Protein AF-A0A3B3CBN5-F1 (afdb_monomer)

InterPro domains:
  IPR000061 SWAP/Surp [PF01805] (13-60)
  IPR000061 SWAP/Surp [PS50128] (15-57)
  IPR000061 SWAP/Surp [SM00648] (13-65)
  IPR006569 CID domain [PF04818] (156-276)
  IPR006569 CID domain [PS51391] (144-284)
  IPR008942 ENTH/VHS [G3DSA:1.25.40.90] (146-288)
  IPR008942 ENTH/VHS [SSF48464] (183-280)
  IPR035967 SWAP/Surp superfamily [G3DSA:1.10.10.790] (2-68)
  IPR035967 SWAP/Surp superfamily [SSF109905] (5-66)

Sequence (432 aa):
MDIPNPPEDQELRNVIDKLAQFVARNGPEFEKMTMEKQKDNPKFSFLFGGDFFSYYKCKLTLEQQQHAFNPGAKDVVDLPPPPLQMMAPPPIAPPAAPSIEELIQQSLWNLQHQEQHLHTLRQEQMSAAIALAMEQQNQKLLVETQLDITELDNLLQPIIDTCTKDAISAGKNWMFNNAKTPQHCELMASHLRNRITADSAHFELRLHLIYLTNDVLHHCQRKQQKDLLAALQKVVVPIYCTSFLAVEEEKQQKITRLLQLWEKNGYFDEETIQQLQNPALGLGQYQASLITEYAAVVQPIQLAFQQQIQTLKSQHEEFVSSLKQQPPPSAVGQLAAPAESEKPPPMTPHDGETPLTQAFATLGTGVVVPPEKEVPGVARRGQTQALRAGTPLSSSPHGETSRSSPPGVKGSPRFHHACRHEIFNDDGGGGM

pLDDT: mean 72.75, std 27.82, range [24.23, 98.31]

Nearest PDB structures (foldseek):
  2l0i-assembly1_A  TM=8.902E-01  e=4.779E-03  Saccharomyces cerevisiae
  2km4-assembly1_A  TM=8.439E-01  e=3.206E-03  Saccharomyces cerevisiae
  8yf5-assembly1_E  TM=7.749E-01  e=2.934E-03  Komagataella phaffii
  5m9d-assembly1_A  TM=8.640E-01  e=9.720E-03  Saccharomyces cerevisiae S288C
  7a0g-assembly1_DDD  TM=1.661E-01  e=5.532E+00  Serratia marcescens

Organism: Oryzias melastigma (NCBI:txid30732)

Structure (mmCIF, N/CA/C/O backbone):
data_AF-A0A3B3CBN5-F1
#
_entry.id   AF-A0A3B3CBN5-F1
#
loop_
_atom_site.group_PDB
_atom_site.id
_atom_site.type_symbol
_atom_site.label_atom_id
_atom_site.label_alt_id
_atom_site.label_comp_id
_atom_site.label_asym_id
_atom_site.label_entity_id
_atom_site.label_seq_id
_atom_site.pdbx_PDB_ins_code
_atom_site.Cartn_x
_atom_site.Cartn_y
_atom_site.Cartn_z
_atom_site.occupancy
_atom_site.B_iso_or_equiv
_atom_site.auth_seq_id
_atom_site.auth_comp_id
_atom_site.auth_asym_id
_atom_site.auth_atom_id
_atom_site.pdbx_PDB_model_num
ATOM 1 N N . MET A 1 1 ? -35.502 -21.615 38.138 1.00 39.09 1 MET A N 1
ATOM 2 C CA . MET A 1 1 ? -34.607 -21.743 36.974 1.00 39.09 1 MET A CA 1
ATOM 3 C C . MET A 1 1 ? -34.166 -23.188 36.918 1.00 39.09 1 MET A C 1
ATOM 5 O O . MET A 1 1 ? -33.591 -23.650 37.897 1.00 39.09 1 MET A O 1
ATOM 9 N N . ASP A 1 2 ? -34.527 -23.894 35.848 1.00 40.50 2 ASP A N 1
ATOM 10 C CA . ASP A 1 2 ? -34.056 -25.252 35.561 1.00 40.50 2 ASP A CA 1
ATOM 11 C C . ASP A 1 2 ? -32.527 -25.262 35.516 1.00 40.50 2 ASP A C 1
ATOM 13 O O . ASP A 1 2 ? -31.920 -24.457 34.809 1.00 40.50 2 ASP A O 1
ATOM 17 N N . ILE A 1 3 ? -31.912 -26.128 36.318 1.00 44.38 3 ILE A N 1
ATOM 18 C CA . ILE A 1 3 ? -30.459 -26.292 36.385 1.00 44.38 3 ILE A CA 1
ATOM 19 C C . ILE A 1 3 ? -30.056 -27.078 35.130 1.00 44.38 3 ILE A C 1
ATOM 21 O O . ILE A 1 3 ? -30.447 -28.240 35.020 1.00 44.38 3 ILE A O 1
ATOM 25 N N . PRO A 1 4 ? -29.304 -26.495 34.175 1.00 56.22 4 PRO A N 1
ATOM 26 C CA . PRO A 1 4 ? -28.877 -27.225 32.988 1.00 56.22 4 PRO A CA 1
ATOM 27 C C . PRO A 1 4 ? -28.009 -28.414 33.407 1.00 56.22 4 PRO A C 1
ATOM 29 O O . PRO A 1 4 ? -27.103 -28.246 34.230 1.00 56.22 4 PRO A O 1
ATOM 32 N N . ASN A 1 5 ? -28.292 -29.598 32.854 1.00 57.44 5 ASN A N 1
ATOM 33 C CA . ASN A 1 5 ? -27.609 -30.838 33.219 1.00 57.44 5 ASN A CA 1
ATOM 34 C C . ASN A 1 5 ? -26.079 -30.670 33.132 1.00 57.44 5 ASN A C 1
ATOM 36 O O . ASN A 1 5 ? -25.567 -30.307 32.066 1.00 57.44 5 ASN A O 1
ATOM 40 N N . PRO A 1 6 ? -25.339 -30.915 34.231 1.00 62.34 6 PRO A N 1
ATOM 41 C CA . PRO A 1 6 ? -23.886 -30.926 34.185 1.00 62.34 6 PRO A CA 1
ATOM 42 C C . PRO A 1 6 ? -23.409 -32.075 33.280 1.00 62.34 6 PRO A C 1
ATOM 44 O O . PRO A 1 6 ? -24.093 -33.098 33.192 1.00 62.34 6 PRO A O 1
ATOM 47 N N . PRO A 1 7 ? -22.238 -31.944 32.636 1.00 66.19 7 PRO A N 1
ATOM 48 C CA . PRO A 1 7 ? -21.641 -33.054 31.903 1.00 66.19 7 PRO A CA 1
ATOM 49 C C . PRO A 1 7 ? -21.478 -34.283 32.811 1.00 66.19 7 PRO A C 1
ATOM 51 O O . PRO A 1 7 ? -21.001 -34.147 33.940 1.00 66.19 7 PRO A O 1
ATOM 54 N N . GLU A 1 8 ? -21.849 -35.471 32.319 1.00 64.69 8 GLU A N 1
ATOM 55 C CA . GLU A 1 8 ? -21.600 -36.751 33.010 1.00 64.69 8 GLU A CA 1
ATOM 56 C C . GLU A 1 8 ? -20.095 -37.033 33.148 1.00 64.69 8 GLU A C 1
ATOM 58 O O . GLU A 1 8 ? -19.656 -37.673 34.104 1.00 64.69 8 GLU A O 1
ATOM 63 N N . ASP A 1 9 ? -19.294 -36.499 32.222 1.00 73.88 9 ASP A N 1
ATOM 64 C CA . ASP A 1 9 ? -17.839 -36.566 32.257 1.00 73.88 9 ASP A CA 1
ATOM 65 C C . ASP A 1 9 ? -17.262 -35.530 33.240 1.00 73.88 9 ASP A C 1
ATOM 67 O O . ASP A 1 9 ? -17.295 -34.310 33.025 1.00 73.88 9 ASP A O 1
ATOM 71 N N . GLN A 1 10 ? -16.701 -36.039 34.337 1.00 72.31 10 GLN A N 1
ATOM 72 C CA . GLN A 1 10 ? -16.107 -35.234 35.396 1.00 72.31 10 GLN A CA 1
ATOM 73 C C . GLN A 1 10 ? -14.861 -34.459 34.931 1.00 72.31 10 GLN A C 1
ATOM 75 O O . GLN A 1 10 ? -14.600 -33.373 35.454 1.00 72.31 10 GLN A O 1
ATOM 80 N N . GLU A 1 11 ? -14.113 -34.946 33.933 1.00 73.19 11 GLU A N 1
ATOM 81 C CA . GLU A 1 11 ? -13.013 -34.181 33.338 1.00 73.19 11 GLU A CA 1
ATOM 82 C C . GLU A 1 11 ? -13.539 -32.977 32.559 1.00 73.19 11 GLU A C 1
ATOM 84 O O . GLU A 1 11 ? -13.028 -31.868 32.727 1.00 73.19 11 GLU A O 1
ATOM 89 N N . LEU A 1 12 ? -14.583 -33.167 31.747 1.00 76.19 12 LEU A N 1
ATOM 90 C CA . LEU A 1 12 ? -15.169 -32.096 30.939 1.00 76.19 12 LEU A CA 1
ATOM 91 C C . LEU A 1 12 ? -15.787 -31.005 31.820 1.00 76.19 12 LEU A C 1
ATOM 93 O O . LEU A 1 12 ? -15.563 -29.817 31.586 1.00 76.19 12 LEU A O 1
ATOM 97 N N . ARG A 1 13 ? -16.484 -31.396 32.893 1.00 78.19 13 ARG A N 1
ATOM 98 C CA . ARG A 1 13 ? -17.007 -30.457 33.893 1.00 78.19 13 ARG A CA 1
ATOM 99 C C . ARG A 1 13 ? -15.895 -29.634 34.546 1.00 78.19 13 ARG A C 1
ATOM 101 O O . ARG A 1 13 ? -16.024 -28.421 34.664 1.00 78.19 13 ARG A O 1
ATOM 108 N N . ASN A 1 14 ? -14.780 -30.266 34.915 1.00 77.88 14 ASN A N 1
ATOM 109 C CA . ASN A 1 14 ? -13.636 -29.564 35.500 1.00 77.88 14 ASN A CA 1
ATOM 110 C C . ASN A 1 14 ? -12.978 -28.584 34.516 1.00 77.88 14 ASN A C 1
ATOM 112 O O . ASN A 1 14 ? -12.508 -27.525 34.932 1.00 77.88 14 ASN A O 1
ATOM 116 N N . VAL A 1 15 ? -12.927 -28.923 33.224 1.00 81.06 15 VAL A N 1
ATOM 117 C CA . VAL A 1 15 ? -12.413 -28.026 32.176 1.00 81.06 15 VAL A CA 1
ATOM 118 C C . VAL A 1 15 ? -13.327 -26.812 32.011 1.00 81.06 15 VAL A C 1
ATOM 120 O O . VAL A 1 15 ? -12.829 -25.686 32.004 1.00 81.06 15 VAL A O 1
ATOM 123 N N . ILE A 1 16 ? -14.644 -27.026 31.945 1.00 84.56 16 ILE A N 1
ATOM 124 C CA . ILE A 1 16 ? -15.642 -25.955 31.828 1.00 84.56 16 ILE A CA 1
ATOM 125 C C . ILE A 1 16 ? -15.590 -25.022 33.046 1.00 84.56 16 ILE A C 1
ATOM 127 O O . ILE A 1 16 ? -15.518 -23.806 32.877 1.00 84.56 16 ILE A O 1
ATOM 131 N N . ASP A 1 17 ? -15.558 -25.577 34.259 1.00 82.81 17 ASP A N 1
ATOM 132 C CA . ASP A 1 17 ? -15.513 -24.807 35.506 1.00 82.81 17 ASP A CA 1
ATOM 133 C C . ASP A 1 17 ? -14.232 -23.967 35.609 1.00 82.81 17 ASP A C 1
ATOM 135 O O . ASP A 1 17 ? -14.292 -22.772 35.906 1.00 82.81 17 ASP A O 1
ATOM 139 N N . LYS A 1 18 ? -13.067 -24.560 35.302 1.00 82.69 18 LYS A N 1
ATOM 140 C CA . LYS A 1 18 ? -11.787 -23.836 35.305 1.00 82.69 18 LYS A CA 1
ATOM 141 C C . LYS A 1 18 ? -11.754 -22.730 34.261 1.00 82.69 18 LYS A C 1
ATOM 143 O O . LYS A 1 18 ? -11.236 -21.653 34.545 1.00 82.69 18 LYS A O 1
ATOM 148 N N . LEU A 1 19 ? -12.288 -22.983 33.068 1.00 83.75 19 LEU A N 1
ATOM 149 C CA . LEU A 1 19 ? -12.325 -21.975 32.018 1.00 83.75 19 LEU A CA 1
ATOM 150 C C . LEU A 1 19 ? -13.266 -20.825 32.390 1.00 83.75 19 LEU A C 1
ATOM 152 O O . LEU A 1 19 ? -12.867 -19.672 32.277 1.00 83.75 19 LEU A O 1
ATOM 156 N N . ALA A 1 20 ? -14.466 -21.123 32.894 1.00 85.06 20 ALA A N 1
ATOM 157 C CA . ALA A 1 20 ? -15.425 -20.118 33.347 1.00 85.06 20 ALA A CA 1
ATOM 158 C C . ALA A 1 20 ? -14.830 -19.211 34.436 1.00 85.06 20 ALA A C 1
ATOM 160 O O . ALA A 1 20 ? -14.917 -17.989 34.341 1.00 85.06 20 ALA A O 1
ATOM 161 N N . GLN A 1 21 ? -14.145 -19.789 35.424 1.00 84.00 21 GLN A N 1
ATOM 162 C CA . GLN A 1 21 ? -13.469 -19.024 36.471 1.00 84.00 21 GLN A CA 1
ATOM 163 C C . GLN A 1 21 ? -12.303 -18.185 35.926 1.00 84.00 21 GLN A C 1
ATOM 165 O O . GLN A 1 21 ? -12.098 -17.040 36.334 1.00 84.00 21 GLN A O 1
ATOM 170 N N . PHE A 1 22 ? -11.540 -18.728 34.976 1.00 80.62 22 PHE A N 1
ATOM 171 C CA . PHE A 1 22 ? -10.419 -18.014 34.376 1.00 80.62 22 PHE A CA 1
ATOM 172 C C . PHE A 1 22 ? -10.883 -16.832 33.514 1.00 80.62 22 PHE A C 1
ATOM 174 O O . PHE A 1 22 ? -10.302 -15.750 33.599 1.00 80.62 22 PHE A O 1
ATOM 181 N N . VAL A 1 23 ? -11.947 -17.010 32.729 1.00 82.44 23 VAL A N 1
ATOM 182 C CA . VAL A 1 23 ? -12.565 -15.947 31.924 1.00 82.44 23 VAL A CA 1
ATOM 183 C C . VAL A 1 23 ? -13.240 -14.909 32.824 1.00 82.44 23 VAL A C 1
ATOM 185 O O . VAL A 1 23 ? -13.086 -13.716 32.583 1.00 82.44 23 VAL A O 1
ATOM 188 N N . ALA A 1 24 ? -13.906 -15.318 33.908 1.00 81.31 24 ALA A N 1
ATOM 189 C CA . ALA A 1 24 ? -14.462 -14.387 34.894 1.00 81.31 24 ALA A CA 1
ATOM 190 C C . ALA A 1 24 ? -13.391 -13.476 35.520 1.00 81.31 24 ALA A C 1
ATOM 192 O O . ALA A 1 24 ? -13.661 -12.310 35.795 1.00 81.31 24 ALA A O 1
ATOM 193 N N . ARG A 1 25 ? -12.169 -13.990 35.705 1.00 78.12 25 ARG A N 1
ATOM 194 C CA . ARG A 1 25 ? -11.048 -13.256 36.305 1.00 78.12 25 ARG A CA 1
ATOM 195 C C . ARG A 1 25 ? -10.261 -12.385 35.321 1.00 78.12 25 ARG A C 1
ATOM 197 O O . ARG A 1 25 ? -9.790 -11.322 35.709 1.00 78.12 25 ARG A O 1
ATOM 204 N N . ASN A 1 26 ? -10.059 -12.852 34.089 1.00 76.00 26 ASN A N 1
ATOM 205 C CA . ASN A 1 26 ? -9.199 -12.188 33.094 1.00 76.00 26 ASN A CA 1
ATOM 206 C C . ASN A 1 26 ? -9.992 -11.426 32.022 1.00 76.00 26 ASN A C 1
ATOM 208 O O . ASN A 1 26 ? -9.401 -10.727 31.205 1.00 76.00 26 ASN A O 1
ATOM 212 N N . GLY A 1 27 ? -11.318 -11.549 32.029 1.00 77.56 27 GLY A N 1
ATOM 213 C CA . GLY A 1 27 ? -12.206 -10.884 31.091 1.00 77.56 27 GLY A CA 1
ATOM 214 C C . GLY A 1 27 ? -12.487 -11.686 29.811 1.00 77.56 27 GLY A C 1
ATOM 215 O O . GLY A 1 27 ? -11.845 -12.704 29.528 1.00 77.56 27 GLY A O 1
ATOM 216 N N . PRO A 1 28 ? -13.460 -11.216 29.011 1.00 79.44 28 PRO A N 1
ATOM 217 C CA . PRO A 1 28 ? -13.964 -11.912 27.822 1.00 79.44 28 PRO A CA 1
ATOM 218 C C . PRO A 1 28 ? -12.947 -11.995 26.670 1.00 79.44 28 PRO A C 1
ATOM 220 O O . PRO A 1 28 ? -13.074 -12.840 25.788 1.00 79.44 28 PRO A O 1
ATOM 223 N N . GLU A 1 29 ? -11.891 -11.178 26.676 1.00 80.12 29 GLU A N 1
ATOM 224 C CA . GLU A 1 29 ? -10.802 -11.287 25.692 1.00 80.12 29 GLU A CA 1
ATOM 225 C C . GLU A 1 29 ? -10.083 -12.639 25.786 1.00 80.12 29 GLU A C 1
ATOM 227 O O . GLU A 1 29 ? -9.674 -13.215 24.774 1.00 80.12 29 GLU A O 1
ATOM 232 N N . PHE A 1 30 ? -9.988 -13.195 26.998 1.00 79.12 30 PHE A N 1
ATOM 233 C CA . PHE A 1 30 ? -9.363 -14.494 27.207 1.00 79.12 30 PHE A CA 1
ATOM 234 C C . PHE A 1 30 ? -10.207 -15.647 26.657 1.00 79.12 30 PHE A C 1
ATOM 236 O O . PHE A 1 30 ? -9.662 -16.636 26.159 1.00 79.12 30 PHE A O 1
ATOM 243 N N . GLU A 1 31 ? -11.533 -15.516 26.706 1.00 82.75 31 GLU A N 1
ATOM 244 C CA . GLU A 1 31 ? -12.450 -16.459 26.068 1.00 82.75 31 GLU A CA 1
ATOM 245 C C . GLU A 1 31 ? -12.199 -16.495 24.560 1.00 82.75 31 GLU A C 1
ATOM 247 O O . GLU A 1 31 ? -11.941 -17.566 24.011 1.00 82.75 31 GLU A O 1
ATOM 252 N N . LYS A 1 32 ? -12.136 -15.322 23.915 1.00 79.62 32 LYS A N 1
ATOM 253 C CA . LYS A 1 32 ? -11.855 -15.207 22.478 1.00 79.62 32 LYS A CA 1
ATOM 254 C C . LYS A 1 32 ? -10.489 -15.793 22.103 1.00 79.62 32 LYS A C 1
ATOM 256 O O . LYS A 1 32 ? -10.391 -16.559 21.146 1.00 79.62 32 LYS A O 1
ATOM 261 N N . MET A 1 33 ? -9.449 -15.520 22.895 1.00 74.69 33 MET A N 1
ATOM 262 C CA . MET A 1 33 ? -8.119 -16.101 22.671 1.00 74.69 33 MET A CA 1
ATOM 263 C C . MET A 1 33 ? -8.110 -17.627 22.851 1.00 74.69 33 MET A C 1
ATOM 265 O O . MET A 1 33 ? -7.428 -18.336 22.107 1.00 74.69 33 MET A O 1
ATOM 269 N N . THR A 1 34 ? -8.848 -18.150 23.834 1.00 78.56 34 THR A N 1
ATOM 270 C CA . THR A 1 34 ? -8.947 -19.599 24.060 1.00 78.56 34 THR A CA 1
ATOM 271 C C . THR A 1 34 ? -9.702 -20.278 22.923 1.00 78.56 34 THR A C 1
ATOM 273 O O . THR A 1 34 ? -9.265 -21.331 22.464 1.00 78.56 34 THR A O 1
ATOM 276 N N . MET A 1 35 ? -10.764 -19.653 22.409 1.00 79.56 35 MET A N 1
ATOM 277 C CA . MET A 1 35 ? -11.474 -20.119 21.216 1.00 79.56 35 MET A CA 1
ATOM 278 C C . MET A 1 35 ? -10.537 -20.185 20.001 1.00 79.56 35 MET A C 1
ATOM 280 O O . MET A 1 35 ? -10.430 -21.227 19.364 1.00 79.56 35 MET A O 1
ATOM 284 N N . GLU A 1 36 ? -9.775 -19.135 19.700 1.00 80.44 36 GLU A N 1
ATOM 285 C CA . GLU A 1 36 ? -8.869 -19.149 18.540 1.00 80.44 36 GLU A CA 1
ATOM 286 C C . GLU A 1 36 ? -7.754 -20.202 18.654 1.00 80.44 36 GLU A C 1
ATOM 288 O O . GLU A 1 36 ? -7.444 -20.885 17.675 1.00 80.44 36 GLU A O 1
ATOM 293 N N . LYS A 1 37 ? -7.172 -20.377 19.849 1.00 77.81 37 LYS A N 1
ATOM 294 C CA . LYS A 1 37 ? -6.067 -21.326 20.076 1.00 77.81 37 LYS A CA 1
ATOM 295 C C . LYS A 1 37 ? -6.504 -22.783 20.198 1.00 77.81 37 LYS A C 1
ATOM 297 O O . LYS A 1 37 ? -5.695 -23.667 19.932 1.00 77.81 37 LYS A O 1
ATOM 302 N N . GLN A 1 38 ? -7.733 -23.044 20.642 1.00 79.50 38 GLN A N 1
ATOM 303 C CA . GLN A 1 38 ? -8.226 -24.396 20.940 1.00 79.50 38 GLN A CA 1
ATOM 304 C C . GLN A 1 38 ? -9.340 -24.855 19.990 1.00 79.50 38 GLN A C 1
ATOM 306 O O . GLN A 1 38 ? -10.020 -25.835 20.286 1.00 79.50 38 GLN A O 1
ATOM 311 N N . LYS A 1 39 ? -9.514 -24.194 18.836 1.00 76.75 39 LYS A N 1
ATOM 312 C CA . LYS A 1 39 ? -10.547 -24.532 17.838 1.00 76.75 39 LYS A CA 1
ATOM 313 C C . LYS A 1 39 ? -10.504 -25.985 17.345 1.00 76.75 39 LYS A C 1
ATOM 315 O O . LYS A 1 39 ? -11.546 -26.553 17.045 1.00 76.75 39 LYS A O 1
ATOM 320 N N . ASP A 1 40 ? -9.317 -26.594 17.310 1.00 72.75 40 ASP A N 1
ATOM 321 C CA . ASP A 1 40 ? -9.110 -27.969 16.831 1.00 72.75 40 ASP A CA 1
ATOM 322 C C . ASP A 1 40 ? -9.155 -29.009 17.975 1.00 72.75 40 ASP A C 1
ATOM 324 O O . ASP A 1 40 ? -8.939 -30.201 17.753 1.00 72.75 40 ASP A O 1
ATOM 328 N N . ASN A 1 41 ? -9.425 -28.579 19.217 1.00 76.25 41 ASN A N 1
ATOM 329 C CA . ASN A 1 41 ? -9.445 -29.444 20.394 1.00 76.25 41 ASN A CA 1
ATOM 330 C C . ASN A 1 41 ? -10.888 -29.832 20.781 1.00 76.25 41 ASN A C 1
ATOM 332 O O . ASN A 1 41 ? -11.654 -28.977 21.238 1.00 76.25 41 ASN A O 1
ATOM 336 N N . PRO A 1 42 ? -11.265 -31.124 20.710 1.00 75.94 42 PRO A N 1
ATOM 337 C CA . PRO A 1 42 ? -12.631 -31.566 20.992 1.00 75.94 42 PRO A CA 1
ATOM 338 C C . PRO A 1 42 ? -13.072 -31.304 22.440 1.00 75.94 42 PRO A C 1
ATOM 340 O O . PRO A 1 42 ? -14.271 -31.177 22.687 1.00 75.94 42 PRO A O 1
ATOM 343 N N . LYS A 1 43 ? -12.134 -31.140 23.389 1.00 73.81 43 LYS A N 1
ATOM 344 C CA . LYS A 1 43 ? -12.447 -30.795 24.788 1.00 73.81 43 LYS A CA 1
ATOM 345 C C . LYS A 1 43 ? -12.979 -29.364 24.963 1.00 73.81 43 LYS A C 1
ATOM 347 O O . LYS A 1 43 ? -13.578 -29.082 25.993 1.00 73.81 43 LYS A O 1
ATOM 352 N N . PHE A 1 44 ? -12.789 -28.481 23.977 1.00 78.75 44 PHE A N 1
ATOM 353 C CA . PHE A 1 44 ? -13.274 -27.090 23.979 1.00 78.75 44 PHE A CA 1
ATOM 354 C C . PHE A 1 44 ? -14.423 -26.851 22.989 1.00 78.75 44 PHE A C 1
ATOM 356 O O . PHE A 1 44 ? -14.853 -25.715 22.798 1.00 78.75 44 PHE A O 1
ATOM 363 N N . SER A 1 45 ? -14.956 -27.917 22.387 1.00 77.38 45 SER A N 1
ATOM 364 C CA . SER A 1 45 ? -16.057 -27.856 21.415 1.00 77.38 45 SER A CA 1
ATOM 365 C C . SER A 1 45 ? -17.312 -27.150 21.951 1.00 77.38 45 SER A C 1
ATOM 367 O O . SER A 1 45 ? -18.004 -26.475 21.190 1.00 77.38 45 SER A O 1
ATOM 369 N N . PHE A 1 46 ? -17.561 -27.212 23.267 1.00 80.38 46 PHE A N 1
ATOM 370 C CA . PHE A 1 46 ? -18.667 -26.507 23.924 1.00 80.38 46 PHE A CA 1
ATOM 371 C C . PHE A 1 46 ? -18.624 -24.981 23.721 1.00 80.38 46 PHE A C 1
ATOM 373 O O . PHE A 1 46 ? -19.673 -24.348 23.750 1.00 80.38 46 PHE A O 1
ATOM 380 N N . LEU A 1 47 ? -17.454 -24.376 23.472 1.00 80.31 47 LEU A N 1
ATOM 381 C CA . LEU A 1 47 ? -17.326 -22.935 23.207 1.00 80.31 47 LEU A CA 1
ATOM 382 C C . LEU A 1 47 ? -17.885 -22.512 21.841 1.00 80.31 47 LEU A C 1
ATOM 384 O O . LEU A 1 47 ? -18.183 -21.338 21.640 1.00 80.31 47 LEU A O 1
ATOM 388 N N . PHE A 1 48 ? -18.044 -23.452 20.907 1.00 78.31 48 PHE A N 1
ATOM 389 C CA . PHE A 1 48 ? -18.452 -23.187 19.523 1.00 78.31 48 PHE A CA 1
ATOM 390 C C . PHE A 1 48 ? -19.916 -23.558 19.249 1.00 78.31 48 PHE A C 1
ATOM 392 O O . PHE A 1 48 ? -20.289 -23.809 18.106 1.00 78.31 48 PHE A O 1
ATOM 399 N N . GLY A 1 49 ? -20.753 -23.585 20.291 1.00 65.00 49 GLY A N 1
ATOM 400 C CA . GLY A 1 49 ? -22.185 -23.876 20.165 1.00 65.00 49 GLY A CA 1
ATOM 401 C C . GLY A 1 49 ? -22.550 -25.360 20.274 1.00 65.00 49 GLY A C 1
ATOM 402 O O . GLY A 1 49 ? -23.537 -25.782 19.681 1.00 65.00 49 GLY A O 1
ATOM 403 N N . GLY A 1 50 ? -21.765 -26.144 21.019 1.00 68.38 50 GLY A N 1
ATOM 404 C CA . GLY A 1 50 ? -22.067 -27.545 21.328 1.00 68.38 50 GLY A CA 1
ATOM 405 C C . GLY A 1 50 ? -22.916 -27.744 22.590 1.00 68.38 50 GLY A C 1
ATOM 406 O O . GLY A 1 50 ? -23.267 -26.792 23.298 1.00 68.38 50 GLY A O 1
ATOM 407 N N . ASP A 1 51 ? -23.190 -29.013 22.907 1.00 63.16 51 ASP A N 1
ATOM 408 C CA . ASP A 1 51 ? -23.753 -29.415 24.197 1.00 63.16 51 ASP A CA 1
ATOM 409 C C . ASP A 1 51 ? -22.881 -28.848 25.336 1.00 63.16 51 ASP A C 1
ATOM 411 O O . ASP A 1 51 ? -21.659 -28.756 25.220 1.00 63.16 51 ASP A O 1
ATOM 415 N N . PHE A 1 52 ? -23.509 -28.416 26.433 1.00 72.69 52 PHE A N 1
ATOM 416 C CA . PHE A 1 52 ? -22.868 -27.765 27.592 1.00 72.69 52 PHE A CA 1
ATOM 417 C C . PHE A 1 52 ? -22.439 -26.294 27.431 1.00 72.69 52 PHE A C 1
ATOM 419 O O . PHE A 1 52 ? -22.009 -25.697 28.421 1.00 72.69 52 PHE A O 1
ATOM 426 N N . PHE A 1 53 ? -22.659 -25.645 26.279 1.00 77.00 53 PHE A N 1
ATOM 427 C CA . PHE A 1 53 ? -22.482 -24.185 26.159 1.00 77.00 53 PHE A CA 1
ATOM 428 C C . PHE A 1 53 ? -23.345 -23.408 27.169 1.00 77.00 53 PHE A C 1
ATOM 430 O O . PHE A 1 53 ? -22.877 -22.477 27.826 1.00 77.00 53 PHE A O 1
ATOM 437 N N . SER A 1 54 ? -24.594 -23.844 27.367 1.00 75.38 54 SER A N 1
ATOM 438 C CA . SER A 1 54 ? -25.521 -23.270 28.353 1.00 75.38 54 SER A CA 1
ATOM 439 C C . SER A 1 54 ? -25.032 -23.448 29.795 1.00 75.38 54 SER A C 1
ATOM 441 O O . SER A 1 54 ? -25.194 -22.549 30.619 1.00 75.38 54 SER A O 1
ATOM 443 N N . TYR A 1 55 ? -24.394 -24.586 30.098 1.00 78.31 55 TYR A N 1
ATOM 444 C CA . TYR A 1 55 ? -23.799 -24.862 31.410 1.00 78.31 55 TYR A CA 1
ATOM 445 C C . TYR A 1 55 ? -22.579 -23.965 31.660 1.00 78.31 55 TYR A C 1
ATOM 447 O O . TYR A 1 55 ? -22.481 -23.334 32.712 1.00 78.31 55 TYR A O 1
ATOM 455 N N . TYR A 1 56 ? -21.703 -23.829 30.660 1.00 83.19 56 TYR A N 1
ATOM 456 C CA . TYR A 1 56 ? -20.561 -22.915 30.694 1.00 83.19 56 TYR A CA 1
ATOM 457 C C . TYR A 1 56 ? -20.991 -21.452 30.883 1.00 83.19 56 TYR A C 1
ATOM 459 O O . TYR A 1 56 ? -20.479 -20.790 31.782 1.00 83.19 56 TYR A O 1
ATOM 467 N N . LYS A 1 57 ? -21.984 -20.962 30.124 1.00 80.88 57 LYS A N 1
ATOM 468 C CA . LYS A 1 57 ? -22.551 -19.609 30.289 1.00 80.88 57 LYS A CA 1
ATOM 469 C C . LYS A 1 57 ? -23.088 -19.391 31.703 1.00 80.88 57 LYS A C 1
ATOM 471 O O . LYS A 1 57 ? -22.758 -18.392 32.331 1.00 80.88 57 LYS A O 1
ATOM 476 N N . CYS A 1 58 ? -23.861 -20.346 32.224 1.00 81.75 58 CYS A N 1
ATOM 477 C CA . CYS A 1 58 ? -24.399 -20.276 33.582 1.00 81.75 58 CYS A CA 1
ATOM 478 C C . CYS A 1 58 ? -23.283 -20.213 34.639 1.00 81.75 58 CYS A C 1
ATOM 480 O O . CYS A 1 58 ? -23.363 -19.417 35.575 1.00 81.75 58 CYS A O 1
ATOM 482 N N . LYS A 1 59 ? -22.229 -21.026 34.490 1.00 82.81 59 LYS A N 1
ATOM 483 C CA . LYS A 1 59 ? -21.081 -21.028 35.406 1.00 82.81 59 LYS A CA 1
ATOM 484 C C . LYS A 1 59 ? -20.249 -19.758 35.295 1.00 82.81 59 LYS A C 1
ATOM 486 O O . LYS A 1 59 ? -19.881 -19.207 36.323 1.00 82.81 59 LYS A O 1
ATOM 491 N N . LEU A 1 60 ? -20.024 -19.248 34.089 1.00 82.25 60 LEU A N 1
ATOM 492 C CA . LEU A 1 60 ? -19.322 -17.987 33.860 1.00 82.25 60 LEU A CA 1
ATOM 493 C C . LEU A 1 60 ? -20.053 -16.811 34.515 1.00 82.25 60 LEU A C 1
ATOM 495 O O . LEU A 1 60 ? -19.424 -16.004 35.194 1.00 82.25 60 LEU A O 1
ATOM 499 N N . THR A 1 61 ? -21.380 -16.745 34.375 1.00 78.56 61 THR A N 1
ATOM 500 C CA . THR A 1 61 ? -22.203 -15.726 35.039 1.00 78.56 61 THR A CA 1
ATOM 501 C C . THR A 1 61 ? -22.133 -15.848 36.561 1.00 78.56 61 THR A C 1
ATOM 503 O O . THR A 1 61 ? -22.001 -14.835 37.241 1.00 78.56 61 THR A O 1
ATOM 506 N N . LEU A 1 62 ? -22.161 -17.070 37.106 1.00 81.12 62 LEU A N 1
ATOM 507 C CA . LEU A 1 62 ? -22.039 -17.302 38.547 1.00 81.12 62 LEU A CA 1
ATOM 508 C C . LEU A 1 62 ? -20.656 -16.899 39.094 1.00 81.12 62 LEU A C 1
ATOM 510 O O . LEU A 1 62 ? -20.574 -16.313 40.171 1.00 81.12 62 LEU A O 1
ATOM 514 N N . GLU A 1 63 ? -19.576 -17.192 38.364 1.00 81.62 63 GLU A N 1
ATOM 515 C CA . GLU A 1 63 ? -18.204 -16.821 38.743 1.00 81.62 63 GLU A CA 1
ATOM 516 C C . GLU A 1 63 ? -17.963 -15.308 38.614 1.00 81.62 63 GLU A C 1
ATOM 518 O O . GLU A 1 63 ? -17.352 -14.715 39.503 1.00 81.62 63 GLU A O 1
ATOM 523 N N . GLN A 1 64 ? -18.490 -14.656 37.566 1.00 74.62 64 GLN A N 1
ATOM 524 C CA . GLN A 1 64 ? -18.444 -13.190 37.425 1.00 74.62 64 GLN A CA 1
ATOM 525 C C . GLN A 1 64 ? -19.232 -12.494 38.534 1.00 74.62 64 GLN A C 1
ATOM 527 O O . GLN A 1 64 ? -18.766 -11.501 39.090 1.00 74.62 64 GLN A O 1
ATOM 532 N N . GLN A 1 65 ? -20.390 -13.042 38.908 1.00 69.81 65 GLN A N 1
ATOM 533 C CA . GLN A 1 65 ? -21.193 -12.511 40.003 1.00 69.81 65 GLN A CA 1
ATOM 534 C C . GLN A 1 65 ? -20.505 -12.726 41.363 1.00 69.81 65 GLN A C 1
ATOM 536 O O . GLN A 1 65 ? -20.498 -11.816 42.183 1.00 69.81 65 GLN A O 1
ATOM 541 N N . GLN A 1 66 ? -19.839 -13.864 41.596 1.00 64.12 66 GLN A N 1
ATOM 542 C CA . GLN A 1 66 ? -19.026 -14.072 42.806 1.00 64.12 66 GLN A CA 1
ATOM 543 C C . GLN A 1 66 ? -17.793 -13.157 42.873 1.00 64.12 66 GLN A C 1
ATOM 545 O O . GLN A 1 66 ? -17.476 -12.652 43.948 1.00 64.12 66 GLN A O 1
ATOM 550 N N . HIS A 1 67 ? -17.114 -12.904 41.748 1.00 57.81 67 HIS A N 1
ATOM 551 C CA . HIS A 1 67 ? -15.981 -11.970 41.702 1.00 57.81 67 HIS A CA 1
ATOM 552 C C . HIS A 1 67 ? -16.401 -10.515 41.958 1.00 57.81 67 HIS A C 1
ATOM 554 O O . HIS A 1 67 ? -15.623 -9.760 42.538 1.00 57.81 67 HIS A O 1
ATOM 560 N N . ALA A 1 68 ? -17.627 -10.129 41.594 1.00 53.62 68 ALA A N 1
ATOM 561 C CA . ALA A 1 68 ? -18.162 -8.798 41.883 1.00 53.62 68 ALA A CA 1
ATOM 562 C C . ALA A 1 68 ? -18.436 -8.564 43.385 1.00 53.62 68 ALA A C 1
ATOM 564 O O . ALA A 1 68 ? -18.366 -7.428 43.845 1.00 53.62 68 ALA A O 1
ATOM 565 N N . PHE A 1 69 ? -18.694 -9.622 44.165 1.00 45.75 69 PHE A N 1
ATOM 566 C CA . PHE A 1 69 ? -19.052 -9.517 45.587 1.00 45.75 69 PHE A CA 1
ATOM 567 C C . PHE A 1 69 ? -17.887 -9.706 46.574 1.00 45.75 69 PHE A C 1
ATOM 569 O O . PHE A 1 69 ? -18.104 -9.560 47.777 1.00 45.75 69 PHE A O 1
ATOM 576 N N . ASN A 1 70 ? -16.662 -10.021 46.128 1.00 49.31 70 ASN A N 1
ATOM 577 C CA . ASN A 1 70 ? -15.546 -10.223 47.061 1.00 49.31 70 ASN A CA 1
ATOM 578 C C . ASN A 1 70 ? -14.158 -9.882 46.471 1.00 49.31 70 ASN A C 1
ATOM 580 O O . ASN A 1 70 ? -13.406 -10.779 46.076 1.00 49.31 70 ASN A O 1
ATOM 584 N N . PRO A 1 71 ? -13.754 -8.597 46.428 1.00 40.97 71 PRO A N 1
ATOM 585 C CA . PRO A 1 71 ? -12.415 -8.212 46.013 1.00 40.97 71 PRO A CA 1
ATOM 586 C C . PRO A 1 71 ? -11.461 -8.275 47.217 1.00 40.97 71 PRO A C 1
ATOM 588 O O . PRO A 1 71 ? -11.068 -7.252 47.769 1.00 40.97 71 PRO A O 1
ATOM 591 N N . GLY A 1 72 ? -11.070 -9.482 47.636 1.00 42.84 72 GLY A N 1
ATOM 592 C CA . GLY A 1 72 ? -9.914 -9.660 48.523 1.00 42.84 72 GLY A CA 1
ATOM 593 C C . GLY A 1 72 ? -10.093 -10.645 49.673 1.00 42.84 72 GLY A C 1
ATOM 594 O O . GLY A 1 72 ? -10.512 -10.277 50.761 1.00 42.84 72 GLY A O 1
ATOM 595 N N . ALA A 1 73 ? -9.612 -11.869 49.477 1.00 32.75 73 ALA A N 1
ATOM 596 C CA . ALA A 1 73 ? -9.055 -12.674 50.560 1.00 32.75 73 ALA A CA 1
ATOM 597 C C . ALA A 1 73 ? -7.953 -13.569 49.977 1.00 32.75 73 ALA A C 1
ATOM 599 O O . ALA A 1 73 ? -8.226 -14.568 49.314 1.00 32.75 73 ALA A O 1
ATOM 600 N N . LYS A 1 74 ? -6.695 -13.163 50.173 1.00 35.00 74 LYS A N 1
ATOM 601 C CA . LYS A 1 74 ? -5.537 -14.057 50.077 1.00 35.00 74 LYS A CA 1
ATOM 602 C C . LYS A 1 74 ? -5.304 -14.692 51.448 1.00 35.00 74 LYS A C 1
ATOM 604 O O . LYS A 1 74 ? -5.421 -14.002 52.453 1.00 35.00 74 LYS A O 1
ATOM 609 N N . ASP A 1 75 ? -4.932 -15.968 51.409 1.00 38.34 75 ASP A N 1
ATOM 610 C CA . ASP A 1 75 ? -4.169 -16.728 52.406 1.00 38.34 75 ASP A CA 1
ATOM 611 C C . ASP A 1 75 ? -4.632 -16.702 53.872 1.00 38.34 75 ASP A C 1
ATOM 613 O O . ASP A 1 75 ? -4.246 -15.837 54.653 1.00 38.34 75 ASP A O 1
ATOM 617 N N . VAL A 1 76 ? -5.299 -17.783 54.290 1.00 33.12 76 VAL A N 1
ATOM 618 C CA . VAL A 1 76 ? -4.971 -18.436 55.568 1.00 33.12 76 VAL A CA 1
ATOM 619 C C . VAL A 1 76 ? -5.185 -19.944 55.454 1.00 33.12 76 VAL A C 1
ATOM 621 O O . VAL A 1 76 ? -6.238 -20.421 55.037 1.00 33.12 76 VAL A O 1
ATOM 624 N N . VAL A 1 77 ? -4.126 -20.669 55.797 1.00 37.12 77 VAL A N 1
ATOM 625 C CA . VAL A 1 77 ? -3.986 -22.123 55.790 1.00 37.12 77 VAL A CA 1
ATOM 626 C C . VAL A 1 77 ? -4.417 -22.668 57.161 1.00 37.12 77 VAL A C 1
ATOM 628 O O . VAL A 1 77 ? -4.002 -22.119 58.175 1.00 37.12 77 VAL A O 1
ATOM 631 N N . ASP A 1 78 ? -5.217 -23.740 57.128 1.00 33.34 78 ASP A N 1
ATOM 632 C CA . ASP A 1 78 ? -5.343 -24.879 58.067 1.00 33.34 78 ASP A CA 1
ATOM 633 C 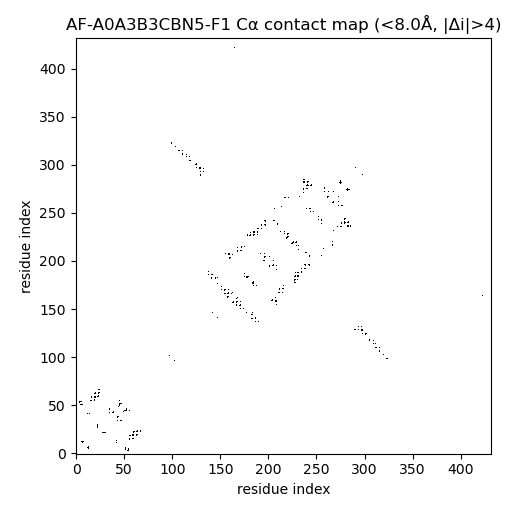C . ASP A 1 78 ? -5.592 -24.647 59.580 1.00 33.34 78 ASP A C 1
ATOM 635 O O . ASP A 1 78 ? -4.755 -24.077 60.273 1.00 33.34 78 ASP A O 1
ATOM 639 N N . LEU A 1 79 ? -6.736 -25.166 60.084 1.00 26.70 79 LEU A N 1
ATOM 640 C CA . LEU A 1 79 ? -6.977 -25.885 61.367 1.00 26.70 79 LEU A CA 1
ATOM 641 C C . LEU A 1 79 ? -8.515 -26.111 61.596 1.00 26.70 79 LEU A C 1
ATOM 643 O O . LEU A 1 79 ? -9.326 -25.452 60.948 1.00 26.70 79 LEU A O 1
ATOM 647 N N . PRO A 1 80 ? -8.947 -27.089 62.433 1.00 31.92 80 PRO A N 1
ATOM 648 C CA . PRO A 1 80 ? -10.051 -28.036 62.165 1.00 31.92 80 PRO A CA 1
ATOM 649 C C . PRO A 1 80 ? -11.472 -27.540 62.530 1.00 31.92 80 PRO A C 1
ATOM 651 O O . PRO A 1 80 ? -11.615 -26.550 63.249 1.00 31.92 80 PRO A O 1
ATOM 654 N N . PRO A 1 81 ? -12.548 -28.238 62.090 1.00 31.69 81 PRO A N 1
ATOM 655 C CA . PRO A 1 81 ? -13.924 -27.781 62.296 1.00 31.69 81 PRO A CA 1
ATOM 656 C C . PRO A 1 81 ? -14.411 -27.994 63.746 1.00 31.69 81 PRO A C 1
ATOM 658 O O . PRO A 1 81 ? -14.247 -29.092 64.286 1.00 31.69 81 PRO A O 1
ATOM 661 N N . PRO A 1 82 ? -15.084 -27.007 64.372 1.00 32.12 82 PRO A N 1
ATOM 662 C CA . PRO A 1 82 ? -15.924 -27.230 65.544 1.00 32.12 82 PRO A CA 1
ATOM 663 C C . PRO A 1 82 ? -17.322 -27.750 65.141 1.00 32.12 82 PRO A C 1
ATOM 665 O O . PRO A 1 82 ? -17.744 -27.591 63.993 1.00 32.12 82 PRO A O 1
ATOM 668 N N . PRO A 1 83 ? -18.054 -28.389 66.071 1.00 33.50 83 PRO A N 1
ATOM 669 C CA . PRO A 1 83 ? -19.258 -29.153 65.769 1.00 33.50 83 PRO A CA 1
ATOM 670 C C . PRO A 1 83 ? -20.454 -28.268 65.402 1.00 33.50 83 PRO A C 1
ATOM 672 O O . PRO A 1 83 ? -20.668 -27.193 65.961 1.00 33.50 83 PRO A O 1
ATOM 675 N N . LEU A 1 84 ? -21.253 -28.789 64.469 1.00 33.50 84 LEU A N 1
ATOM 676 C CA . LEU A 1 84 ? -22.491 -28.222 63.941 1.00 33.50 84 LEU A CA 1
ATOM 677 C C . LEU A 1 84 ? -23.453 -27.793 65.060 1.00 33.50 84 LEU A C 1
ATOM 679 O O . LEU A 1 84 ? -24.045 -28.633 65.738 1.00 33.50 84 LEU A O 1
ATOM 683 N N . GLN A 1 85 ? -23.671 -26.485 65.194 1.00 33.16 85 GLN A N 1
ATOM 684 C CA . GLN A 1 85 ? -24.872 -25.942 65.821 1.00 33.16 85 GLN A CA 1
ATOM 685 C C . GLN A 1 85 ? -25.845 -25.540 64.713 1.00 33.16 85 GLN A C 1
ATOM 687 O O . GLN A 1 85 ? -25.510 -24.755 63.827 1.00 33.16 85 GLN A O 1
ATOM 692 N N . MET A 1 86 ? -27.046 -26.120 64.754 1.00 34.81 86 MET A N 1
ATOM 693 C CA . MET A 1 86 ? -28.163 -25.762 63.886 1.00 34.81 86 MET A CA 1
ATOM 694 C C . MET A 1 86 ? -28.559 -24.306 64.157 1.00 34.81 86 MET A C 1
ATOM 696 O O . MET A 1 86 ? -29.299 -24.028 65.097 1.00 34.81 86 MET A O 1
ATOM 700 N N . MET A 1 87 ? -28.060 -23.379 63.343 1.00 32.50 87 MET A N 1
ATOM 701 C CA . MET A 1 87 ? -28.582 -22.019 63.264 1.00 32.50 87 MET A CA 1
ATOM 702 C C . MET A 1 87 ? -29.498 -21.947 62.040 1.00 32.50 87 MET A C 1
ATOM 704 O O . MET A 1 87 ? -29.140 -22.420 60.961 1.00 32.50 87 MET A O 1
ATOM 708 N N . ALA A 1 88 ? -30.698 -21.408 62.239 1.00 31.95 88 ALA A N 1
ATOM 709 C CA . ALA A 1 88 ? -31.699 -21.188 61.202 1.00 31.95 88 ALA A CA 1
ATOM 710 C C . ALA A 1 88 ? -31.094 -20.518 59.949 1.00 31.95 88 ALA A C 1
ATOM 712 O O . ALA A 1 88 ? -30.168 -19.711 60.083 1.00 31.95 88 ALA A O 1
ATOM 713 N N . PRO A 1 89 ? -31.607 -20.816 58.739 1.00 33.97 89 PRO A N 1
ATOM 714 C CA . PRO A 1 89 ? -31.110 -20.175 57.533 1.00 33.97 89 PRO A CA 1
ATOM 715 C C . PRO A 1 89 ? -31.317 -18.657 57.651 1.00 33.97 89 PRO A C 1
ATOM 717 O O . PRO A 1 89 ? -32.412 -18.230 58.037 1.00 33.97 89 PRO A O 1
ATOM 720 N N . PRO A 1 90 ? -30.300 -17.828 57.350 1.00 43.97 90 PRO A N 1
ATOM 721 C CA . PRO A 1 90 ? -30.506 -16.393 57.263 1.00 43.97 90 PRO A CA 1
ATOM 722 C C . PRO A 1 90 ? -31.542 -16.115 56.162 1.00 43.97 90 PRO A C 1
ATOM 724 O O . PRO A 1 90 ? -31.585 -16.846 55.165 1.00 43.97 90 PRO A O 1
ATOM 727 N N . PRO A 1 91 ? -32.392 -15.086 56.315 1.00 39.50 91 PRO A N 1
ATOM 728 C CA . PRO A 1 91 ? -33.294 -14.690 55.247 1.00 39.50 91 PRO A CA 1
ATOM 729 C C . PRO A 1 91 ? -32.447 -14.319 54.028 1.00 39.50 91 PRO A C 1
ATOM 731 O O . PRO A 1 91 ? -31.602 -13.426 54.093 1.00 39.50 91 PRO A O 1
ATOM 734 N N . ILE A 1 92 ? -32.650 -15.039 52.925 1.00 42.38 92 ILE A N 1
ATOM 735 C CA . ILE A 1 92 ? -32.080 -14.696 51.624 1.00 42.38 92 ILE A CA 1
ATOM 736 C C . ILE A 1 92 ? -32.658 -13.325 51.268 1.00 42.38 92 ILE A C 1
ATOM 738 O O . ILE A 1 92 ? -33.848 -13.209 50.970 1.00 42.38 92 ILE A O 1
ATOM 742 N N . ALA A 1 93 ? -31.838 -12.279 51.363 1.00 43.91 93 ALA A N 1
ATOM 743 C CA . ALA A 1 93 ? -32.186 -10.982 50.807 1.00 43.91 93 ALA A CA 1
ATOM 744 C C . ALA A 1 93 ? -32.440 -11.169 49.297 1.00 43.91 93 ALA A C 1
ATOM 746 O O . ALA A 1 93 ? -31.675 -11.888 48.645 1.00 43.91 93 ALA A O 1
ATOM 747 N N . PRO A 1 94 ? -33.506 -10.581 48.724 1.00 46.81 94 PRO A N 1
ATOM 748 C CA . PRO A 1 94 ? -33.703 -10.608 47.278 1.00 46.81 94 PRO A CA 1
ATOM 749 C C . PRO A 1 94 ? -32.480 -9.979 46.585 1.00 46.81 94 PRO A C 1
ATOM 751 O O . PRO A 1 94 ? -31.819 -9.136 47.199 1.00 46.81 94 PRO A O 1
ATOM 754 N N . PRO A 1 95 ? -32.153 -10.366 45.335 1.00 50.00 95 PRO A N 1
ATOM 755 C CA . PRO A 1 95 ? -31.045 -9.753 44.610 1.00 50.00 95 PRO A CA 1
ATOM 756 C C . PRO A 1 95 ? -31.271 -8.239 44.590 1.00 50.00 95 PRO A C 1
ATOM 758 O O . PRO A 1 95 ? -32.306 -7.772 44.111 1.00 50.00 95 PRO A O 1
ATOM 761 N N . ALA A 1 96 ? -30.350 -7.490 45.198 1.00 57.47 96 ALA A N 1
ATOM 762 C CA . ALA A 1 96 ? -30.423 -6.040 45.231 1.00 57.47 96 ALA A CA 1
ATOM 763 C C . ALA A 1 96 ? -30.483 -5.526 43.787 1.00 57.47 96 ALA A C 1
ATOM 765 O O . ALA A 1 96 ? -29.735 -5.997 42.927 1.00 57.47 96 ALA A O 1
ATOM 766 N N . ALA A 1 97 ? -31.399 -4.596 43.510 1.00 60.50 97 ALA A N 1
ATOM 767 C CA . ALA A 1 97 ? -31.400 -3.897 42.233 1.00 60.50 97 ALA A CA 1
ATOM 768 C C . ALA A 1 97 ? -30.022 -3.236 42.033 1.00 60.50 97 ALA A C 1
ATOM 770 O O . ALA A 1 97 ? -29.481 -2.711 43.012 1.00 60.50 97 ALA A O 1
ATOM 771 N N . PRO A 1 98 ? -29.454 -3.270 40.812 1.00 70.31 98 PRO A N 1
ATOM 772 C CA . PRO A 1 98 ? -28.170 -2.637 40.545 1.00 70.31 98 PRO A CA 1
ATOM 773 C C . PRO A 1 98 ? -28.249 -1.163 40.937 1.00 70.31 98 PRO A C 1
ATOM 775 O O . PRO A 1 98 ? -29.230 -0.473 40.643 1.00 70.31 98 PRO A O 1
ATOM 778 N N . SER A 1 99 ? -27.233 -0.699 41.653 1.00 85.06 99 SER A N 1
ATOM 779 C CA . SER A 1 99 ? -27.119 0.694 42.059 1.00 85.06 99 SER A CA 1
ATOM 780 C C . SER A 1 99 ? -27.057 1.606 40.830 1.00 85.06 99 SER A C 1
ATOM 782 O O . SER A 1 99 ? -26.621 1.209 39.747 1.00 85.06 99 SER A O 1
ATOM 784 N N . ILE A 1 100 ? -27.475 2.863 40.997 1.00 84.00 100 ILE A N 1
ATOM 785 C CA . ILE A 1 100 ? -27.390 3.876 39.933 1.00 84.00 100 ILE A CA 1
ATOM 786 C C . ILE A 1 100 ? -25.950 3.993 39.402 1.00 84.00 100 ILE A C 1
ATOM 788 O O . ILE A 1 100 ? -25.753 4.150 38.200 1.00 84.00 100 ILE A O 1
ATOM 792 N N . GLU A 1 101 ? -24.950 3.849 40.274 1.00 85.44 101 GLU A N 1
ATOM 793 C CA . GLU A 1 101 ? -23.534 3.878 39.897 1.00 85.44 101 GLU A CA 1
ATOM 794 C C . GLU A 1 101 ? -23.148 2.697 38.990 1.00 85.44 101 GLU A C 1
ATOM 796 O O . GLU A 1 101 ? -22.520 2.897 37.952 1.00 85.44 101 GLU A O 1
ATOM 801 N N . GLU A 1 102 ? -23.589 1.475 39.310 1.00 86.69 102 GLU A N 1
ATOM 802 C CA . GLU A 1 102 ? -23.336 0.288 38.478 1.00 86.69 102 GLU A CA 1
ATOM 803 C C . GLU A 1 102 ? -23.992 0.404 37.094 1.00 86.69 102 GLU A C 1
ATOM 805 O O . GLU A 1 102 ? -23.398 0.008 36.089 1.00 86.69 102 GLU A O 1
ATOM 810 N N . LEU A 1 103 ? -25.191 0.993 37.015 1.00 86.88 103 LEU A N 1
ATOM 811 C CA . LEU A 1 103 ? -25.876 1.250 35.744 1.00 86.88 103 LEU A CA 1
ATOM 812 C C . LEU A 1 103 ? -25.143 2.293 34.889 1.00 86.88 103 LEU A C 1
ATOM 814 O O . LEU A 1 103 ? -25.019 2.123 33.673 1.00 86.88 103 LEU A O 1
ATOM 818 N N . ILE A 1 104 ? -24.625 3.358 35.508 1.00 89.88 104 ILE A N 1
ATOM 819 C CA . ILE A 1 104 ? -23.803 4.364 34.822 1.00 89.88 104 ILE A CA 1
ATOM 820 C C . ILE A 1 104 ? -22.515 3.719 34.302 1.00 89.88 104 ILE A C 1
ATOM 822 O O . ILE A 1 104 ? -22.171 3.897 33.132 1.00 89.88 104 ILE A O 1
ATOM 826 N N . GLN A 1 105 ? -21.836 2.924 35.132 1.00 91.88 105 GLN A N 1
ATOM 827 C CA . GLN A 1 105 ? -20.607 2.232 34.754 1.00 91.88 105 GLN A CA 1
ATOM 828 C C . GLN A 1 105 ? -20.836 1.242 33.603 1.00 91.88 105 GLN A C 1
ATOM 830 O O . GLN A 1 105 ? -20.038 1.181 32.666 1.00 91.88 105 GLN A O 1
ATOM 835 N N . GLN A 1 106 ? -21.946 0.503 33.625 1.00 88.06 106 GLN A N 1
ATOM 836 C CA . GLN A 1 106 ? -22.320 -0.393 32.533 1.00 88.06 106 GLN A CA 1
ATOM 837 C C . GLN A 1 106 ? -22.594 0.375 31.231 1.00 88.06 106 GLN A C 1
ATOM 839 O O . GLN A 1 106 ? -22.150 -0.043 30.162 1.00 88.06 106 GLN A O 1
ATOM 844 N N . SER A 1 107 ? -23.285 1.515 31.309 1.00 87.94 107 SER A N 1
ATOM 845 C CA . SER A 1 107 ? -23.542 2.377 30.150 1.00 87.94 107 SER A CA 1
ATOM 846 C C . SER A 1 107 ? -22.253 2.963 29.563 1.00 87.94 107 SER A C 1
ATOM 848 O O . SER A 1 107 ? -22.090 2.967 28.345 1.00 87.94 107 SER A O 1
ATOM 850 N N . LEU A 1 108 ? -21.298 3.373 30.408 1.00 93.06 108 LEU A N 1
ATOM 851 C CA . LEU A 1 108 ? -19.969 3.824 29.974 1.00 93.06 108 LEU A CA 1
ATOM 852 C C . LEU A 1 108 ? -19.199 2.724 29.241 1.00 93.06 108 LEU A C 1
ATOM 854 O O . LEU A 1 108 ? -18.617 2.973 28.188 1.00 93.06 108 LEU A O 1
ATOM 858 N N . TRP A 1 109 ? -19.217 1.502 29.775 1.00 92.25 109 TRP A N 1
ATOM 859 C CA . TRP A 1 109 ? -18.568 0.361 29.132 1.00 92.25 109 TRP A CA 1
ATOM 860 C C . TRP A 1 109 ? -19.189 0.077 27.759 1.00 92.25 109 TRP A C 1
ATOM 862 O O . TRP A 1 109 ? -18.472 -0.066 26.769 1.00 92.25 109 TRP A O 1
ATOM 872 N N . ASN A 1 110 ? -20.522 0.081 27.672 1.00 91.31 110 ASN A N 1
ATOM 873 C CA . ASN A 1 110 ? -21.236 -0.090 26.407 1.00 91.31 110 ASN A CA 1
ATOM 874 C C . ASN A 1 110 ? -20.885 1.010 25.393 1.00 91.31 110 ASN A C 1
ATOM 876 O O . ASN A 1 110 ? -20.617 0.695 24.232 1.00 91.31 110 ASN A O 1
ATOM 880 N N . LEU A 1 111 ? -20.848 2.277 25.826 1.00 92.94 111 LEU A N 1
ATOM 881 C CA . LEU A 1 111 ? -20.455 3.411 24.987 1.00 92.94 111 LEU A CA 1
ATOM 882 C C . LEU A 1 111 ? -19.036 3.218 24.445 1.00 92.94 111 LEU A C 1
ATOM 884 O O . LEU A 1 111 ? -18.827 3.306 23.240 1.00 92.94 111 LEU A O 1
ATOM 888 N N . GLN A 1 112 ? -18.078 2.897 25.316 1.00 94.62 112 GLN A N 1
ATOM 889 C CA . GLN A 1 112 ? -16.680 2.714 24.933 1.00 94.62 112 GLN A CA 1
ATOM 890 C C . GLN A 1 112 ? -16.511 1.608 23.881 1.00 94.62 112 GLN A C 1
ATOM 892 O O . GLN A 1 112 ? -15.791 1.802 22.900 1.00 94.62 112 GLN A O 1
ATOM 897 N N . HIS A 1 113 ? -17.197 0.472 24.041 1.00 93.00 113 HIS A N 1
ATOM 898 C CA . HIS A 1 113 ? -17.154 -0.616 23.056 1.00 93.00 113 HIS A CA 1
ATOM 899 C C . HIS A 1 113 ? -17.759 -0.217 21.713 1.00 93.00 113 HIS A C 1
ATOM 901 O O . HIS A 1 113 ? -17.182 -0.513 20.665 1.00 93.00 113 HIS A O 1
ATOM 907 N N . GLN A 1 114 ? -18.899 0.479 21.724 1.00 90.75 114 GLN A N 1
ATOM 908 C CA . GLN A 1 114 ? -19.529 0.952 20.492 1.00 90.75 114 GLN A CA 1
ATOM 909 C C . GLN A 1 114 ? -18.675 2.011 19.786 1.00 90.75 114 GLN A C 1
ATOM 911 O O . GLN A 1 114 ? -18.499 1.937 18.571 1.00 90.75 114 GLN A O 1
ATOM 916 N N . GLU A 1 115 ? -18.085 2.951 20.526 1.00 94.38 115 GLU A N 1
ATOM 917 C CA . GLU A 1 115 ? -17.155 3.944 19.981 1.00 94.38 115 GLU A CA 1
ATOM 918 C C . GLU A 1 115 ? -15.923 3.288 19.361 1.00 94.38 115 GLU A C 1
ATOM 920 O O . GLU A 1 115 ? -15.550 3.616 18.233 1.00 94.38 115 GLU A O 1
ATOM 925 N N . GLN A 1 116 ? -15.309 2.330 20.059 1.00 95.19 116 GLN A N 1
ATOM 926 C CA . GLN A 1 116 ? -14.158 1.598 19.541 1.00 95.19 116 GLN A CA 1
ATOM 927 C C . GLN A 1 116 ? -14.511 0.853 18.250 1.00 95.19 116 GLN A C 1
ATOM 929 O O . GLN A 1 116 ? -13.772 0.943 17.269 1.00 95.19 116 GLN A O 1
ATOM 934 N N . HIS A 1 117 ? -15.660 0.173 18.215 1.00 95.06 117 HIS A N 1
ATOM 935 C CA . HIS A 1 117 ? -16.126 -0.511 17.014 1.00 95.06 117 HIS A CA 1
ATOM 936 C C . HIS A 1 117 ? -16.348 0.460 15.843 1.00 95.06 117 HIS A C 1
ATOM 938 O O . HIS A 1 117 ? -15.887 0.195 14.731 1.00 95.06 117 HIS A O 1
ATOM 944 N N . LEU A 1 118 ? -16.982 1.613 16.087 1.00 96.56 118 LEU A N 1
ATOM 945 C CA . LEU A 1 118 ? -17.162 2.649 15.066 1.00 96.56 118 LEU A CA 1
ATOM 946 C C . LEU A 1 118 ? -15.832 3.221 14.577 1.00 96.56 118 LEU A C 1
ATOM 948 O O . LEU A 1 118 ? -15.694 3.510 13.391 1.00 96.56 118 LEU A O 1
ATOM 952 N N . HIS A 1 119 ? -14.835 3.361 15.449 1.00 96.12 119 HIS A N 1
ATOM 953 C CA . HIS A 1 119 ? -13.500 3.783 15.040 1.00 96.12 119 HIS A CA 1
ATOM 954 C C . HIS A 1 119 ? -12.825 2.773 14.109 1.00 96.12 119 HIS A C 1
ATOM 956 O O . HIS A 1 119 ? -12.231 3.198 13.113 1.00 96.12 119 HIS A O 1
ATOM 962 N N . THR A 1 120 ? -12.949 1.473 14.392 1.00 96.75 120 THR A N 1
ATOM 963 C CA . THR A 1 120 ? -12.459 0.404 13.512 1.00 96.75 120 THR A CA 1
ATOM 964 C C . THR A 1 120 ? -13.179 0.432 12.167 1.00 96.75 120 THR A C 1
ATOM 966 O O . THR A 1 120 ? -12.524 0.525 11.131 1.00 96.75 120 THR A O 1
ATOM 969 N N . LEU A 1 121 ? -14.514 0.470 12.168 1.00 97.06 121 LEU A N 1
ATOM 970 C CA . LEU A 1 121 ? -15.295 0.493 10.931 1.00 97.06 121 LEU A CA 1
ATOM 971 C C . LEU A 1 121 ? -15.006 1.745 10.091 1.00 97.06 121 LEU A C 1
ATOM 973 O O . LEU A 1 121 ? -14.884 1.667 8.869 1.00 97.06 121 LEU A O 1
ATOM 977 N N . ARG A 1 122 ? -14.832 2.903 10.738 1.00 97.12 122 ARG A N 1
ATOM 978 C CA . ARG A 1 122 ? -14.402 4.138 10.075 1.00 97.12 122 ARG A CA 1
ATOM 979 C C . ARG A 1 122 ? -13.058 3.942 9.378 1.00 97.12 122 ARG A C 1
ATOM 981 O O . ARG A 1 122 ? -12.894 4.395 8.250 1.00 97.12 122 ARG A O 1
ATOM 988 N N . GLN A 1 123 ? -12.087 3.311 10.039 1.00 96.06 123 GLN A N 1
ATOM 989 C CA . GLN A 1 123 ? -10.769 3.059 9.452 1.00 96.06 123 GLN A CA 1
ATOM 990 C C . GLN A 1 123 ? -10.858 2.125 8.239 1.00 96.06 123 GLN A C 1
ATOM 992 O O . GLN A 1 123 ? -10.260 2.426 7.207 1.00 96.06 123 GLN A O 1
ATOM 997 N N . GLU A 1 124 ? -11.640 1.051 8.333 1.00 96.00 124 GLU A N 1
ATOM 998 C CA . GLU A 1 124 ? -11.877 0.113 7.231 1.00 96.00 124 GLU A CA 1
ATOM 999 C C . GLU A 1 124 ? -12.562 0.793 6.039 1.00 96.00 124 GLU A C 1
ATOM 1001 O O . GLU A 1 124 ? -12.085 0.673 4.911 1.00 96.00 124 GLU A O 1
ATOM 1006 N N . GLN A 1 125 ? -13.620 1.579 6.276 1.00 97.50 125 GLN A N 1
ATOM 1007 C CA . GLN A 1 125 ? -14.310 2.311 5.209 1.00 97.50 125 GLN A CA 1
ATOM 1008 C C . GLN A 1 125 ? -13.423 3.372 4.556 1.00 97.50 125 GLN A C 1
ATOM 1010 O O . GLN A 1 125 ? -13.433 3.497 3.333 1.00 97.50 125 GLN A O 1
ATOM 1015 N N . MET A 1 126 ? -12.633 4.117 5.337 1.00 97.38 126 MET A N 1
ATOM 1016 C CA . MET A 1 126 ? -11.670 5.070 4.774 1.00 97.38 126 MET A CA 1
ATOM 1017 C C . MET A 1 126 ? -10.625 4.355 3.913 1.00 97.38 126 MET A C 1
ATOM 1019 O O . MET A 1 126 ? -10.357 4.797 2.799 1.00 97.38 126 MET A O 1
ATOM 1023 N N . SER A 1 127 ? -10.063 3.245 4.401 1.00 95.94 127 SER A N 1
ATOM 1024 C CA . SER A 1 127 ? -9.081 2.449 3.657 1.00 95.94 127 SER A CA 1
ATOM 1025 C C . SER A 1 127 ? -9.663 1.921 2.341 1.00 95.94 127 SER A C 1
ATOM 1027 O O . SER A 1 127 ? -9.071 2.114 1.281 1.00 95.94 127 SER A O 1
ATOM 1029 N N . ALA A 1 128 ? -10.870 1.347 2.381 1.00 97.25 128 ALA A N 1
ATOM 1030 C CA . ALA A 1 128 ? -11.561 0.842 1.198 1.00 97.25 128 ALA A CA 1
ATOM 1031 C C . ALA A 1 128 ? -11.892 1.953 0.186 1.00 97.25 128 ALA A C 1
ATOM 1033 O O . ALA A 1 128 ? -11.707 1.768 -1.016 1.00 97.25 128 ALA A O 1
ATOM 1034 N N . ALA A 1 129 ? -12.340 3.122 0.655 1.00 98.06 129 ALA A N 1
ATOM 1035 C CA . ALA A 1 129 ? -12.638 4.262 -0.209 1.00 98.06 129 ALA A CA 1
ATOM 1036 C C . ALA A 1 129 ? -11.381 4.812 -0.898 1.00 98.06 129 ALA A C 1
ATOM 1038 O O . ALA A 1 129 ? -11.420 5.121 -2.089 1.00 98.06 129 ALA A O 1
ATOM 1039 N N . ILE A 1 130 ? -10.260 4.894 -0.173 1.00 98.00 130 ILE A N 1
ATOM 1040 C CA . ILE A 1 130 ? -8.962 5.278 -0.741 1.00 98.00 130 ILE A CA 1
ATOM 1041 C C . ILE A 1 130 ? -8.510 4.241 -1.773 1.00 98.00 130 ILE A C 1
ATOM 1043 O O . ILE A 1 130 ? -8.142 4.618 -2.882 1.00 98.00 130 ILE A O 1
ATOM 1047 N N . ALA A 1 131 ? -8.580 2.946 -1.451 1.00 96.56 131 ALA A N 1
ATOM 1048 C CA . ALA A 1 131 ? -8.194 1.877 -2.370 1.00 96.56 131 ALA A CA 1
ATOM 1049 C C . ALA A 1 131 ? -9.001 1.928 -3.679 1.00 96.56 131 ALA A C 1
ATOM 1051 O O . ALA A 1 131 ? -8.421 1.861 -4.763 1.00 96.56 131 ALA A O 1
ATOM 1052 N N . LEU A 1 132 ? -10.317 2.137 -3.585 1.00 97.38 132 LEU A N 1
ATOM 1053 C CA . LEU A 1 132 ? -11.186 2.302 -4.748 1.00 97.38 132 LEU A CA 1
ATOM 1054 C C . LEU A 1 132 ? -10.825 3.552 -5.565 1.00 97.38 132 LEU A C 1
ATOM 1056 O O . LEU A 1 132 ? -10.768 3.491 -6.792 1.00 97.38 132 LEU A O 1
ATOM 1060 N N . ALA A 1 133 ? -10.562 4.686 -4.911 1.00 97.75 133 ALA A N 1
ATOM 1061 C CA . ALA A 1 133 ? -10.171 5.917 -5.597 1.00 97.75 133 ALA A CA 1
ATOM 1062 C C . ALA A 1 133 ? -8.822 5.766 -6.326 1.00 97.75 133 ALA A C 1
ATOM 1064 O O . ALA A 1 133 ? -8.686 6.188 -7.476 1.00 97.75 133 ALA A O 1
ATOM 1065 N N . MET A 1 134 ? -7.852 5.093 -5.700 1.00 96.25 134 MET A N 1
ATOM 1066 C CA . MET A 1 134 ? -6.572 4.743 -6.322 1.00 96.25 134 MET A CA 1
ATOM 1067 C C . MET A 1 134 ? -6.761 3.819 -7.532 1.00 96.25 134 MET A C 1
ATOM 1069 O O . MET A 1 134 ? -6.102 3.991 -8.558 1.00 96.25 134 MET A O 1
ATOM 1073 N N . GLU A 1 135 ? -7.656 2.833 -7.440 1.00 95.94 135 GLU A N 1
ATOM 1074 C CA . GLU A 1 135 ? -7.976 1.942 -8.556 1.00 95.94 135 GLU A CA 1
ATOM 1075 C C . GLU A 1 135 ? -8.597 2.709 -9.729 1.00 95.94 135 GLU A C 1
ATOM 1077 O O . GLU A 1 135 ? -8.148 2.559 -10.866 1.00 95.94 135 GLU A O 1
ATOM 1082 N N . GLN A 1 136 ? -9.559 3.593 -9.461 1.00 96.94 136 GLN A N 1
ATOM 1083 C CA . GLN A 1 136 ? -10.174 4.448 -10.479 1.00 96.94 136 GLN A CA 1
ATOM 1084 C C . GLN A 1 136 ? -9.145 5.353 -11.167 1.00 96.94 136 GLN A C 1
ATOM 1086 O O . GLN A 1 136 ? -9.176 5.505 -12.390 1.00 96.94 136 GLN A O 1
ATOM 1091 N N . GLN A 1 137 ? -8.197 5.919 -10.412 1.00 96.56 137 GLN A N 1
ATOM 1092 C CA . GLN A 1 137 ? -7.097 6.693 -10.987 1.00 96.56 137 GLN A CA 1
ATOM 1093 C C . GLN A 1 137 ? -6.208 5.833 -11.894 1.00 96.56 137 GLN A C 1
ATOM 1095 O O . GLN A 1 137 ? -5.875 6.266 -12.997 1.00 96.56 137 GLN A O 1
ATOM 1100 N N . ASN A 1 138 ? -5.866 4.607 -11.487 1.00 95.31 138 ASN A N 1
ATOM 1101 C CA . ASN A 1 138 ? -5.083 3.695 -12.327 1.00 95.31 138 ASN A CA 1
ATOM 1102 C C . ASN A 1 138 ? -5.841 3.307 -13.607 1.00 95.31 138 ASN A C 1
ATOM 1104 O O . ASN A 1 138 ? -5.247 3.286 -14.681 1.00 95.31 138 ASN A O 1
ATOM 1108 N N . GLN A 1 139 ? -7.150 3.048 -13.519 1.00 96.69 139 GLN A N 1
ATOM 1109 C CA . GLN A 1 139 ? -7.988 2.756 -14.687 1.00 96.69 139 GLN A CA 1
ATOM 1110 C C . GLN A 1 139 ? -8.048 3.951 -15.647 1.00 96.69 139 GLN A C 1
ATOM 1112 O O . GLN A 1 139 ? -7.922 3.780 -16.859 1.00 96.69 139 GLN A O 1
ATOM 1117 N N . LYS A 1 140 ? -8.167 5.175 -15.118 1.00 96.81 140 LYS A N 1
ATOM 1118 C CA . LYS A 1 140 ? -8.094 6.402 -15.920 1.00 96.81 140 LYS A CA 1
ATOM 1119 C C . LYS A 1 140 ? -6.749 6.513 -16.644 1.00 96.81 140 LYS A C 1
ATOM 1121 O O . LYS A 1 140 ? -6.733 6.734 -17.852 1.00 96.81 140 LYS A O 1
ATOM 1126 N N . LEU A 1 141 ? -5.637 6.306 -15.935 1.00 96.56 141 LEU A N 1
ATOM 1127 C CA . LEU A 1 141 ? -4.297 6.327 -16.529 1.00 96.56 141 LEU A CA 1
ATOM 1128 C C . LEU A 1 141 ? -4.131 5.252 -17.610 1.00 96.56 141 LEU A C 1
ATOM 1130 O O . LEU A 1 141 ? -3.525 5.520 -18.645 1.00 96.56 141 LEU A O 1
ATOM 1134 N N . LEU A 1 142 ? -4.687 4.055 -17.411 1.00 96.56 142 LEU A N 1
ATOM 1135 C CA . LEU A 1 142 ? -4.654 2.979 -18.402 1.00 96.56 142 LEU A CA 1
ATOM 1136 C C . LEU A 1 142 ? -5.340 3.395 -19.712 1.00 96.56 142 LEU A C 1
ATOM 1138 O O . LEU A 1 142 ? -4.771 3.219 -20.788 1.00 96.56 142 LEU A O 1
ATOM 1142 N N . VAL A 1 143 ? -6.523 4.011 -19.625 1.00 97.12 143 VAL A N 1
ATOM 1143 C CA . VAL A 1 143 ? -7.258 4.509 -20.800 1.00 97.12 143 VAL A CA 1
ATOM 1144 C C . VAL A 1 143 ? -6.519 5.666 -21.479 1.00 97.12 143 VAL A C 1
ATOM 1146 O O . VAL A 1 143 ? -6.425 5.697 -22.704 1.00 97.12 143 VAL A O 1
ATOM 1149 N N . GLU A 1 144 ? -5.977 6.610 -20.706 1.00 96.50 144 GLU A N 1
ATOM 1150 C CA . GLU A 1 144 ? -5.278 7.788 -21.240 1.00 96.50 144 GLU A CA 1
ATOM 1151 C C . GLU A 1 144 ? -3.951 7.435 -21.920 1.00 96.50 144 GLU A C 1
ATOM 1153 O O . GLU A 1 144 ? -3.611 8.003 -22.958 1.00 96.50 144 GLU A O 1
ATOM 1158 N N . THR A 1 145 ? -3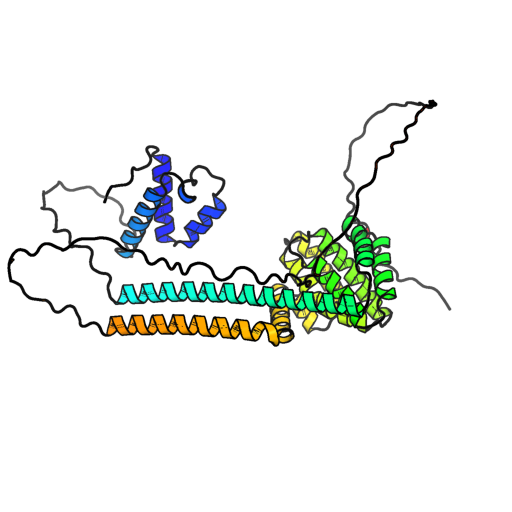.197 6.498 -21.346 1.00 97.00 145 THR A N 1
ATOM 1159 C CA . THR A 1 145 ? -1.888 6.086 -21.874 1.00 97.00 145 THR A CA 1
ATOM 1160 C C . THR A 1 145 ? -1.999 5.055 -22.991 1.00 97.00 145 THR A C 1
ATOM 1162 O O . THR A 1 145 ? -1.084 4.962 -23.806 1.00 97.00 145 THR A O 1
ATOM 1165 N N . GLN A 1 146 ? -3.099 4.289 -23.041 1.00 96.44 146 GLN A N 1
ATOM 1166 C CA . GLN A 1 146 ? -3.262 3.129 -23.928 1.00 96.44 146 GLN A CA 1
ATOM 1167 C C . GLN A 1 146 ? -2.094 2.131 -23.810 1.00 96.44 146 GLN A C 1
ATOM 1169 O O . GLN A 1 146 ? -1.748 1.443 -24.770 1.00 96.44 146 GLN A O 1
ATOM 1174 N N . LEU A 1 147 ? -1.452 2.077 -22.639 1.00 95.62 147 LEU A N 1
ATOM 1175 C CA . LEU A 1 147 ? -0.355 1.160 -22.371 1.00 95.62 147 LEU A CA 1
ATOM 1176 C C . LEU A 1 147 ? -0.915 -0.254 -22.191 1.00 95.62 147 LEU A C 1
ATOM 1178 O O . LEU A 1 147 ? -1.782 -0.471 -21.346 1.00 95.62 147 LEU A O 1
ATOM 1182 N N . ASP A 1 148 ? -0.401 -1.224 -22.945 1.00 94.44 148 ASP A N 1
ATOM 1183 C CA . ASP A 1 148 ? -0.770 -2.623 -22.739 1.00 94.44 148 ASP A CA 1
ATOM 1184 C C . ASP A 1 148 ? -0.064 -3.174 -21.495 1.00 94.44 148 ASP A C 1
ATOM 1186 O O . ASP A 1 148 ? 1.093 -3.601 -21.529 1.00 94.44 148 ASP A O 1
ATOM 1190 N N . ILE A 1 149 ? -0.773 -3.147 -20.366 1.00 94.75 149 ILE A N 1
ATOM 1191 C CA . ILE A 1 149 ? -0.249 -3.635 -19.089 1.00 94.75 149 ILE A CA 1
ATOM 1192 C C . ILE A 1 149 ? -0.005 -5.153 -19.092 1.00 94.75 149 ILE A C 1
ATOM 1194 O O . ILE A 1 149 ? 0.818 -5.648 -18.322 1.00 94.75 149 ILE A O 1
ATOM 1198 N N . THR A 1 150 ? -0.645 -5.888 -20.006 1.00 95.81 150 THR A N 1
ATOM 1199 C CA . THR A 1 150 ? -0.462 -7.335 -20.175 1.00 95.81 150 THR A CA 1
ATOM 1200 C C . THR A 1 150 ? 0.960 -7.670 -20.612 1.00 95.81 150 THR A C 1
ATOM 1202 O O . THR A 1 150 ? 1.515 -8.688 -20.197 1.00 95.81 150 THR A O 1
ATOM 1205 N N . GLU A 1 151 ? 1.586 -6.815 -21.430 1.00 96.94 151 GLU A N 1
ATOM 1206 C CA . GLU A 1 151 ? 2.989 -6.993 -21.810 1.00 96.94 151 GLU A CA 1
ATOM 1207 C C . GLU A 1 151 ? 3.904 -6.928 -20.588 1.00 96.94 151 GLU A C 1
ATOM 1209 O O . GLU A 1 151 ? 4.807 -7.756 -20.446 1.00 96.94 151 GLU A O 1
ATOM 1214 N N . LEU A 1 152 ? 3.638 -5.985 -19.678 1.00 96.69 152 LEU A N 1
ATOM 1215 C CA . LEU A 1 152 ? 4.367 -5.903 -18.422 1.00 96.69 152 LEU A CA 1
ATOM 1216 C C . LEU A 1 152 ? 4.133 -7.166 -17.595 1.00 96.69 152 LEU A C 1
ATOM 1218 O O . LEU A 1 152 ? 5.103 -7.774 -17.159 1.00 96.69 152 LEU A O 1
ATOM 1222 N N . ASP A 1 153 ? 2.890 -7.620 -17.433 1.00 97.25 153 ASP A N 1
ATOM 1223 C CA . ASP A 1 153 ? 2.586 -8.843 -16.679 1.00 97.25 153 ASP A CA 1
ATOM 1224 C C . ASP A 1 153 ? 3.336 -10.075 -17.208 1.00 97.25 153 ASP A C 1
ATOM 1226 O O . ASP A 1 153 ? 3.906 -10.836 -16.419 1.00 97.25 153 ASP A O 1
ATOM 1230 N N . ASN A 1 154 ? 3.418 -10.222 -18.533 1.00 97.69 154 ASN A N 1
ATOM 1231 C CA . ASN A 1 154 ? 4.168 -11.292 -19.189 1.00 97.69 154 ASN A CA 1
ATOM 1232 C C . ASN A 1 154 ? 5.679 -11.213 -18.918 1.00 97.69 154 ASN A C 1
ATOM 1234 O O . ASN A 1 154 ? 6.345 -12.246 -18.849 1.00 97.69 154 ASN A O 1
ATOM 1238 N N . LEU A 1 155 ? 6.229 -10.010 -18.737 1.00 97.62 155 LEU A N 1
ATOM 1239 C CA . LEU A 1 155 ? 7.631 -9.802 -18.363 1.00 97.62 155 LEU A CA 1
ATOM 1240 C C . LEU A 1 155 ? 7.875 -9.977 -16.862 1.00 97.62 155 LEU A C 1
ATOM 1242 O O . LEU A 1 155 ? 8.956 -10.413 -16.464 1.00 97.62 155 LEU A O 1
ATOM 1246 N N . LEU A 1 156 ? 6.887 -9.664 -16.022 1.00 97.69 156 LEU A N 1
ATOM 1247 C CA . LEU A 1 156 ? 6.991 -9.839 -14.576 1.00 97.69 156 LEU A CA 1
ATOM 1248 C C . LEU A 1 156 ? 6.985 -11.319 -14.184 1.00 97.69 156 LEU A C 1
ATOM 1250 O O . LEU A 1 156 ? 7.671 -11.681 -13.233 1.00 97.69 156 LEU A O 1
ATOM 1254 N N . GLN A 1 157 ? 6.267 -12.184 -14.906 1.00 97.25 157 GLN A N 1
ATOM 1255 C CA . GLN A 1 157 ? 6.152 -13.598 -14.538 1.00 97.25 157 GLN A CA 1
ATOM 1256 C C . GLN A 1 157 ? 7.516 -14.331 -14.493 1.00 97.25 157 GLN A C 1
ATOM 1258 O O . GLN A 1 157 ? 7.850 -14.878 -13.441 1.00 97.25 157 GLN A O 1
ATOM 1263 N N . PRO A 1 158 ? 8.389 -14.259 -15.520 1.00 97.56 158 PRO A N 1
ATOM 1264 C CA . PRO A 1 158 ? 9.735 -14.838 -15.447 1.00 97.56 158 PRO A CA 1
ATOM 1265 C C . PRO A 1 158 ? 10.617 -14.247 -14.337 1.00 97.56 158 PRO A C 1
ATOM 1267 O O . PRO A 1 158 ? 11.462 -14.953 -13.777 1.00 97.56 158 PRO A O 1
ATOM 1270 N N . ILE A 1 159 ? 10.439 -12.961 -14.009 1.00 98.25 159 ILE A N 1
ATOM 1271 C CA . ILE A 1 159 ? 11.156 -12.298 -12.908 1.00 98.25 159 ILE A CA 1
ATOM 1272 C C . ILE A 1 159 ? 10.712 -12.892 -11.571 1.00 98.25 159 ILE A C 1
ATOM 1274 O O . ILE A 1 159 ? 11.556 -13.202 -10.733 1.00 98.25 159 ILE A O 1
ATOM 1278 N N . ILE A 1 160 ? 9.408 -13.092 -11.392 1.00 97.12 160 ILE A N 1
ATOM 1279 C CA . ILE A 1 160 ? 8.832 -13.696 -10.189 1.00 97.12 160 ILE A CA 1
ATOM 1280 C C . ILE A 1 160 ? 9.316 -15.138 -10.035 1.00 97.12 160 ILE A C 1
ATOM 1282 O O . ILE A 1 160 ? 9.783 -15.496 -8.955 1.00 97.12 160 ILE A O 1
ATOM 1286 N N . ASP A 1 161 ? 9.286 -15.923 -11.111 1.00 96.56 161 ASP A N 1
ATOM 1287 C CA . ASP A 1 161 ? 9.601 -17.353 -11.061 1.00 96.56 161 ASP A CA 1
ATOM 1288 C C . ASP A 1 161 ? 11.099 -17.632 -10.894 1.00 96.56 161 ASP A C 1
ATOM 1290 O O . ASP A 1 161 ? 11.487 -18.578 -10.209 1.00 96.56 161 ASP A O 1
ATOM 1294 N N . THR A 1 162 ? 11.960 -16.828 -11.529 1.00 94.75 162 THR A N 1
ATOM 1295 C CA . THR A 1 162 ? 13.391 -17.165 -11.659 1.00 94.75 162 THR A CA 1
ATOM 1296 C C . THR A 1 162 ? 14.356 -16.067 -11.228 1.00 94.75 162 THR A C 1
ATOM 1298 O O . THR A 1 162 ? 15.517 -16.364 -10.949 1.00 94.75 162 THR A O 1
ATOM 1301 N N . CYS A 1 163 ? 13.909 -14.809 -11.166 1.00 96.62 163 CYS A N 1
ATOM 1302 C CA . CYS A 1 163 ? 14.716 -13.650 -10.778 1.00 96.62 163 CYS A CA 1
ATOM 1303 C C . CYS A 1 163 ? 16.082 -13.560 -11.492 1.00 96.62 163 CYS A C 1
ATOM 1305 O O . CYS A 1 163 ? 17.090 -13.165 -10.901 1.00 96.62 163 CYS A O 1
ATOM 1307 N N . THR A 1 164 ? 16.146 -13.959 -12.761 1.00 97.19 164 THR A N 1
ATOM 1308 C CA . THR A 1 164 ? 17.396 -13.951 -13.532 1.00 97.19 164 THR A CA 1
ATOM 1309 C C . THR A 1 164 ? 17.775 -12.542 -13.986 1.00 97.19 164 THR A C 1
ATOM 1311 O O . THR A 1 164 ? 16.924 -11.667 -14.160 1.00 97.19 164 THR A O 1
ATOM 1314 N N . LYS A 1 165 ? 19.075 -12.325 -14.224 1.00 95.31 165 LYS A N 1
ATOM 1315 C CA . LYS A 1 165 ? 19.613 -11.057 -14.746 1.00 95.31 165 LYS A CA 1
ATOM 1316 C C . LYS A 1 165 ? 18.956 -10.654 -16.068 1.00 95.31 165 LYS A C 1
ATOM 1318 O O . LYS A 1 165 ? 18.641 -9.479 -16.253 1.00 95.31 165 LYS A O 1
ATOM 1323 N N . ASP A 1 166 ? 18.715 -11.620 -16.950 1.00 96.94 166 ASP A N 1
ATOM 1324 C CA . ASP A 1 166 ? 18.093 -11.379 -18.252 1.00 96.94 166 ASP A CA 1
ATOM 1325 C C . ASP A 1 166 ? 16.620 -10.991 -18.107 1.00 96.94 166 ASP A C 1
ATOM 1327 O O . ASP A 1 166 ? 16.186 -10.026 -18.733 1.00 96.94 166 ASP A O 1
ATOM 1331 N N . ALA A 1 167 ? 15.872 -11.661 -17.222 1.00 97.62 167 ALA A N 1
ATOM 1332 C CA . ALA A 1 167 ? 14.480 -11.311 -16.945 1.00 97.62 167 ALA A CA 1
ATOM 1333 C C . ALA A 1 167 ? 14.360 -9.899 -16.346 1.00 97.62 167 ALA A C 1
ATOM 1335 O O . ALA A 1 167 ? 13.561 -9.093 -16.822 1.00 97.62 167 ALA A O 1
ATOM 1336 N N . ILE A 1 168 ? 15.201 -9.562 -15.358 1.00 97.81 168 ILE A N 1
ATOM 1337 C CA . ILE A 1 168 ? 15.242 -8.213 -14.765 1.00 97.81 168 ILE A CA 1
ATOM 1338 C C . ILE A 1 168 ? 15.607 -7.170 -15.827 1.00 97.81 168 ILE A C 1
ATOM 1340 O O . ILE A 1 168 ? 14.959 -6.127 -15.928 1.00 97.81 168 ILE A O 1
ATOM 1344 N N . SER A 1 169 ? 16.608 -7.463 -16.662 1.00 97.62 169 SER A N 1
ATOM 1345 C CA . SER A 1 169 ? 17.034 -6.563 -17.736 1.00 97.62 169 SER A CA 1
ATOM 1346 C C . SER A 1 169 ? 15.935 -6.353 -18.778 1.00 97.62 169 SER A C 1
ATOM 1348 O O . SER A 1 169 ? 15.743 -5.222 -19.224 1.00 97.62 169 SER A O 1
ATOM 1350 N N . ALA A 1 170 ? 15.187 -7.400 -19.139 1.00 98.06 170 ALA A N 1
ATOM 1351 C CA . ALA A 1 170 ? 14.048 -7.312 -20.048 1.00 98.06 170 ALA A CA 1
ATOM 1352 C C . ALA A 1 170 ? 12.931 -6.429 -19.471 1.00 98.06 170 ALA A C 1
ATOM 1354 O O . ALA A 1 170 ? 12.480 -5.506 -20.150 1.00 98.06 170 ALA A O 1
ATOM 1355 N N . GLY A 1 171 ? 12.559 -6.642 -18.202 1.00 98.00 171 GLY A N 1
ATOM 1356 C CA . GLY A 1 171 ? 11.573 -5.815 -17.502 1.00 98.00 171 GLY A CA 1
ATOM 1357 C C . GLY A 1 171 ? 11.979 -4.340 -17.448 1.00 98.00 171 GLY A C 1
ATOM 1358 O O . GLY A 1 171 ? 11.210 -3.469 -17.855 1.00 98.00 171 GLY A O 1
ATOM 1359 N N . LYS A 1 172 ? 13.225 -4.045 -17.048 1.00 97.31 172 LYS A N 1
ATOM 1360 C CA . LYS A 1 172 ? 13.761 -2.675 -17.064 1.00 97.31 172 LYS A CA 1
ATOM 1361 C C . LYS A 1 172 ? 13.686 -2.066 -18.462 1.00 97.31 172 LYS A C 1
ATOM 1363 O O . LYS A 1 172 ? 13.207 -0.945 -18.610 1.00 97.31 172 LYS A O 1
ATOM 1368 N N . ASN A 1 173 ? 14.203 -2.758 -19.477 1.00 97.75 173 ASN A N 1
ATOM 1369 C CA . ASN A 1 173 ? 14.264 -2.217 -20.834 1.00 97.75 173 ASN A CA 1
ATOM 1370 C C . ASN A 1 173 ? 12.863 -1.887 -21.358 1.00 97.75 173 ASN A C 1
ATOM 1372 O O . ASN A 1 173 ? 12.672 -0.826 -21.949 1.00 97.75 173 ASN A O 1
ATOM 1376 N N . TRP A 1 174 ? 11.876 -2.743 -21.082 1.00 98.12 174 TRP A N 1
ATOM 1377 C CA . TRP A 1 174 ? 10.483 -2.468 -21.417 1.00 98.12 174 TRP A CA 1
ATOM 1378 C C . TRP A 1 174 ? 9.961 -1.216 -20.705 1.00 98.12 174 TRP A C 1
ATOM 1380 O O . TRP A 1 174 ? 9.387 -0.349 -21.363 1.00 98.12 174 TRP A O 1
ATOM 1390 N N . MET A 1 175 ? 10.222 -1.057 -19.401 1.00 98.00 175 MET A N 1
ATOM 1391 C CA . MET A 1 175 ? 9.795 0.137 -18.660 1.00 98.00 175 MET A CA 1
ATOM 1392 C C . MET A 1 175 ? 10.414 1.420 -19.227 1.00 98.00 175 MET A C 1
ATOM 1394 O O . MET A 1 175 ? 9.717 2.414 -19.401 1.00 98.00 175 MET A O 1
ATOM 1398 N N . PHE A 1 176 ? 11.701 1.406 -19.581 1.00 97.31 176 PHE A N 1
ATOM 1399 C CA . PHE A 1 176 ? 12.360 2.565 -20.195 1.00 97.31 176 PHE A CA 1
ATOM 1400 C C . PHE A 1 176 ? 11.818 2.891 -21.590 1.00 97.31 176 PHE A C 1
ATOM 1402 O O . PHE A 1 176 ? 11.667 4.063 -21.923 1.00 97.31 176 PHE A O 1
ATOM 1409 N N . ASN A 1 177 ? 11.505 1.878 -22.397 1.00 97.00 177 ASN A N 1
ATOM 1410 C CA . ASN A 1 177 ? 10.942 2.077 -23.734 1.00 97.00 177 ASN A CA 1
ATOM 1411 C C . ASN A 1 177 ? 9.496 2.602 -23.690 1.00 97.00 177 ASN A C 1
ATOM 1413 O O . ASN A 1 177 ? 9.053 3.272 -24.625 1.00 97.00 177 ASN A O 1
ATOM 1417 N N . ASN A 1 178 ? 8.769 2.318 -22.606 1.00 96.44 178 ASN A N 1
ATOM 1418 C CA . ASN A 1 178 ? 7.379 2.731 -22.412 1.00 96.44 178 ASN A CA 1
ATOM 1419 C C . ASN A 1 178 ? 7.208 3.963 -21.510 1.00 96.44 178 ASN A C 1
ATOM 1421 O O . ASN A 1 178 ? 6.103 4.494 -21.420 1.00 96.44 178 ASN A O 1
ATOM 1425 N N . ALA A 1 179 ? 8.285 4.483 -20.916 1.00 96.19 179 ALA A N 1
ATOM 1426 C CA . ALA A 1 179 ? 8.320 5.735 -20.154 1.00 96.19 179 ALA A CA 1
ATOM 1427 C C . ALA A 1 179 ? 8.215 6.976 -21.067 1.00 96.19 179 ALA A C 1
ATOM 1429 O O . ALA A 1 179 ? 9.120 7.805 -21.136 1.00 96.19 179 ALA A O 1
ATOM 1430 N N . LYS A 1 180 ? 7.114 7.087 -21.821 1.00 95.38 180 LYS A N 1
ATOM 1431 C CA . LYS A 1 180 ? 6.897 8.143 -22.825 1.00 95.38 180 LYS A CA 1
ATOM 1432 C C . LYS A 1 180 ? 6.414 9.457 -22.213 1.00 95.38 180 LYS A C 1
ATOM 1434 O O . LYS A 1 180 ? 6.742 10.525 -22.719 1.00 95.38 180 LYS A O 1
ATOM 1439 N N . THR A 1 181 ? 5.606 9.374 -21.159 1.00 96.94 181 THR A N 1
ATOM 1440 C CA . THR A 1 181 ? 5.061 10.530 -20.433 1.00 96.94 181 THR A CA 1
ATOM 1441 C C . THR A 1 181 ? 5.038 10.241 -18.929 1.00 96.94 181 THR A C 1
ATOM 1443 O O . THR A 1 181 ? 5.085 9.067 -18.543 1.00 96.94 181 THR A O 1
ATOM 1446 N N . PRO A 1 182 ? 4.882 11.264 -18.066 1.00 97.38 182 PRO A N 1
ATOM 1447 C CA . PRO A 1 182 ? 4.726 11.058 -16.626 1.00 97.38 182 PRO A CA 1
ATOM 1448 C C . PRO A 1 182 ? 3.601 10.078 -16.273 1.00 97.38 182 PRO A C 1
ATOM 1450 O O . PRO A 1 182 ? 3.780 9.229 -15.407 1.00 97.38 182 PRO A O 1
ATOM 1453 N N . GLN A 1 183 ? 2.481 10.114 -17.001 1.00 97.50 183 GLN A N 1
ATOM 1454 C CA . GLN A 1 183 ? 1.350 9.200 -16.802 1.00 97.50 183 GLN A CA 1
ATOM 1455 C C . GLN A 1 183 ? 1.723 7.734 -17.066 1.00 97.50 183 GLN A C 1
ATOM 1457 O O . GLN A 1 183 ? 1.287 6.852 -16.331 1.00 97.50 183 GLN A O 1
ATOM 1462 N N . HIS A 1 184 ? 2.561 7.462 -18.075 1.00 97.88 184 HIS A N 1
ATOM 1463 C CA . HIS A 1 184 ? 3.055 6.104 -18.331 1.00 97.88 184 HIS A CA 1
ATOM 1464 C C . HIS A 1 184 ? 3.918 5.615 -17.163 1.00 97.88 184 HIS A C 1
ATOM 1466 O O . HIS A 1 184 ? 3.762 4.489 -16.695 1.00 97.88 184 HIS A O 1
ATOM 1472 N N . CYS A 1 185 ? 4.810 6.478 -16.670 1.00 98.00 185 CYS A N 1
ATOM 1473 C CA . CYS A 1 185 ? 5.665 6.185 -15.525 1.00 98.00 185 CYS A CA 1
ATOM 1474 C C . CYS A 1 185 ? 4.844 5.892 -14.263 1.00 98.00 185 CYS A C 1
ATOM 1476 O O . CYS A 1 185 ? 5.096 4.895 -13.586 1.00 98.00 185 CYS A O 1
ATOM 1478 N N . GLU A 1 186 ? 3.844 6.726 -13.970 1.00 97.75 186 GLU A N 1
ATOM 1479 C CA . GLU A 1 186 ? 2.950 6.560 -12.821 1.00 97.75 186 GLU A CA 1
ATOM 1480 C C . GLU A 1 186 ? 2.133 5.271 -12.899 1.00 97.75 186 GLU A C 1
ATOM 1482 O O . GLU A 1 186 ? 2.011 4.572 -11.890 1.00 97.75 186 GLU A O 1
ATOM 1487 N N . LEU A 1 187 ? 1.625 4.916 -14.082 1.00 98.12 187 LEU A N 1
ATOM 1488 C CA . LEU A 1 187 ? 0.884 3.675 -14.290 1.00 98.12 187 LEU A CA 1
ATOM 1489 C C . LEU A 1 187 ? 1.768 2.444 -14.055 1.00 98.12 187 LEU A C 1
ATOM 1491 O O . LEU A 1 187 ? 1.391 1.560 -13.288 1.00 98.12 187 LEU A O 1
ATOM 1495 N N . MET A 1 188 ? 2.966 2.402 -14.652 1.00 98.25 188 MET A N 1
ATOM 1496 C CA . MET A 1 188 ? 3.902 1.284 -14.471 1.00 98.25 188 MET A CA 1
ATOM 1497 C C . MET A 1 188 ? 4.339 1.133 -13.006 1.00 98.25 188 MET A C 1
ATOM 1499 O O . MET A 1 188 ? 4.350 0.024 -12.472 1.00 98.25 188 MET A O 1
ATOM 1503 N N . ALA A 1 189 ? 4.668 2.241 -12.332 1.00 98.31 189 ALA A N 1
ATOM 1504 C CA . ALA A 1 189 ? 5.057 2.229 -10.923 1.00 98.31 189 ALA A CA 1
ATOM 1505 C C . ALA A 1 189 ? 3.896 1.803 -10.006 1.00 98.31 189 ALA A C 1
ATOM 1507 O O . ALA A 1 189 ? 4.088 0.999 -9.091 1.00 98.31 189 ALA A O 1
ATOM 1508 N N . SER A 1 190 ? 2.679 2.284 -10.277 1.00 97.69 190 SER A N 1
ATOM 1509 C CA . SER A 1 190 ? 1.473 1.897 -9.535 1.00 97.69 190 SER A CA 1
ATOM 1510 C C . SER A 1 190 ? 1.126 0.424 -9.730 1.00 97.69 190 SER A C 1
ATOM 1512 O O . SER A 1 190 ? 0.725 -0.235 -8.771 1.00 97.69 190 SER A O 1
ATOM 1514 N N . HIS A 1 191 ? 1.335 -0.121 -10.930 1.00 98.00 191 HIS A N 1
ATOM 1515 C CA . HIS A 1 191 ? 1.145 -1.546 -11.199 1.00 98.00 191 HIS A CA 1
ATOM 1516 C C . HIS A 1 191 ? 2.110 -2.413 -10.388 1.00 98.00 191 HIS A C 1
ATOM 1518 O O . HIS A 1 191 ? 1.681 -3.352 -9.715 1.00 98.00 191 HIS A O 1
ATOM 1524 N N . LEU A 1 192 ? 3.400 -2.051 -10.360 1.00 98.25 192 LEU A N 1
ATOM 1525 C CA . LEU A 1 192 ? 4.394 -2.723 -9.515 1.00 98.25 192 LEU A CA 1
ATOM 1526 C C . LEU A 1 192 ? 4.015 -2.652 -8.033 1.00 98.25 192 LEU A C 1
ATOM 1528 O O . LEU A 1 192 ? 4.056 -3.674 -7.347 1.00 98.25 192 LEU A O 1
ATOM 1532 N N . ARG A 1 193 ? 3.593 -1.475 -7.546 1.00 98.19 193 ARG A N 1
ATOM 1533 C CA . ARG A 1 193 ? 3.102 -1.310 -6.171 1.00 98.19 193 ARG A CA 1
ATOM 1534 C C . ARG A 1 193 ? 1.975 -2.288 -5.877 1.00 98.19 193 ARG A C 1
ATOM 1536 O O . ARG A 1 193 ? 2.111 -3.071 -4.947 1.00 98.19 193 ARG A O 1
ATOM 1543 N N . ASN A 1 194 ? 0.913 -2.283 -6.681 1.00 97.12 194 ASN A N 1
ATOM 1544 C CA . ASN A 1 194 ? -0.272 -3.108 -6.445 1.00 97.12 194 ASN A CA 1
ATOM 1545 C C . ASN A 1 194 ? 0.074 -4.608 -6.431 1.00 97.12 194 ASN A C 1
ATOM 1547 O O . ASN A 1 194 ? -0.419 -5.344 -5.580 1.00 97.12 194 ASN A O 1
ATOM 1551 N N . ARG A 1 195 ? 0.969 -5.059 -7.323 1.00 97.44 195 ARG A N 1
ATOM 1552 C CA . ARG A 1 195 ? 1.451 -6.450 -7.358 1.00 97.44 195 ARG A CA 1
ATOM 1553 C C . ARG A 1 195 ? 2.232 -6.832 -6.097 1.00 97.44 195 ARG A C 1
ATOM 1555 O O . ARG A 1 195 ? 2.091 -7.956 -5.623 1.00 97.44 195 ARG A O 1
ATOM 1562 N N . ILE A 1 196 ? 3.056 -5.929 -5.564 1.00 98.06 196 ILE A N 1
ATOM 1563 C CA . ILE A 1 196 ? 3.906 -6.195 -4.394 1.00 98.06 196 ILE A CA 1
ATOM 1564 C C . ILE A 1 196 ? 3.115 -6.096 -3.083 1.00 98.06 196 ILE A C 1
ATOM 1566 O O . ILE A 1 196 ? 3.294 -6.929 -2.194 1.00 98.06 196 ILE A O 1
ATOM 1570 N N . THR A 1 197 ? 2.240 -5.096 -2.955 1.00 96.94 197 THR A N 1
ATOM 1571 C CA . THR A 1 197 ? 1.490 -4.817 -1.722 1.00 96.94 197 THR A CA 1
ATOM 1572 C C . THR A 1 197 ? 0.208 -5.634 -1.587 1.00 96.94 197 THR A C 1
ATOM 1574 O O . THR A 1 197 ? -0.473 -5.497 -0.580 1.00 96.94 197 THR A O 1
ATOM 1577 N N . ALA A 1 198 ? -0.135 -6.474 -2.567 1.00 96.12 198 ALA A N 1
ATOM 1578 C CA . ALA A 1 198 ? -1.285 -7.366 -2.468 1.00 96.12 198 ALA A CA 1
ATOM 1579 C C . ALA A 1 198 ? -1.141 -8.356 -1.296 1.00 96.12 198 ALA A C 1
ATOM 1581 O O . ALA A 1 198 ? -0.059 -8.905 -1.050 1.00 96.12 198 ALA A O 1
ATOM 1582 N N . ASP A 1 199 ? -2.254 -8.655 -0.626 1.00 93.06 199 ASP A N 1
ATOM 1583 C CA . ASP A 1 199 ? -2.300 -9.626 0.478 1.00 93.06 199 ASP A CA 1
ATOM 1584 C C . ASP A 1 199 ? -1.930 -11.045 0.023 1.00 93.06 199 ASP A C 1
ATOM 1586 O O . ASP A 1 199 ? -1.363 -11.828 0.781 1.00 93.06 199 ASP A O 1
ATOM 1590 N N . SER A 1 200 ? -2.180 -11.365 -1.249 1.00 94.06 200 SER A N 1
ATOM 1591 C CA . SER A 1 200 ? -1.816 -12.641 -1.872 1.00 94.06 200 SER A CA 1
ATOM 1592 C C . SER A 1 200 ? -0.348 -12.727 -2.315 1.00 94.06 200 SER A C 1
ATOM 1594 O O . SER A 1 200 ? 0.087 -13.777 -2.795 1.00 94.06 200 SER A O 1
ATOM 1596 N N . ALA A 1 201 ? 0.427 -11.641 -2.218 1.00 96.44 201 ALA A N 1
ATOM 1597 C CA . ALA A 1 201 ? 1.817 -11.617 -2.658 1.00 96.44 201 ALA A CA 1
ATOM 1598 C C . ALA A 1 201 ? 2.729 -12.352 -1.663 1.00 96.44 201 ALA A C 1
ATOM 1600 O O . ALA A 1 201 ? 2.935 -11.912 -0.532 1.00 96.44 201 ALA A O 1
ATOM 1601 N N . HIS A 1 202 ? 3.320 -13.460 -2.109 1.00 95.50 202 HIS A N 1
ATOM 1602 C CA . HIS A 1 202 ? 4.309 -14.215 -1.342 1.00 95.50 202 HIS A CA 1
ATOM 1603 C C . HIS A 1 202 ? 5.685 -13.524 -1.357 1.00 95.50 202 HIS A C 1
ATOM 1605 O O . HIS A 1 202 ? 5.957 -12.639 -2.170 1.00 95.50 202 HIS A O 1
ATOM 1611 N N . PHE A 1 203 ? 6.568 -13.927 -0.443 1.00 95.69 203 PHE A N 1
ATOM 1612 C CA . PHE A 1 203 ? 7.840 -13.242 -0.197 1.00 95.69 203 PHE A CA 1
ATOM 1613 C C . PHE A 1 203 ? 8.744 -13.136 -1.434 1.00 95.69 203 PHE A C 1
ATOM 1615 O O . PHE A 1 203 ? 9.300 -12.069 -1.687 1.00 95.69 203 PHE A O 1
ATOM 1622 N N . GLU A 1 204 ? 8.893 -14.216 -2.198 1.00 95.62 204 GLU A N 1
ATOM 1623 C CA . GLU A 1 204 ? 9.759 -14.277 -3.376 1.00 95.62 204 GLU A CA 1
ATOM 1624 C C . GLU A 1 204 ? 9.297 -13.283 -4.446 1.00 95.62 204 GLU A C 1
ATOM 1626 O O . GLU A 1 204 ? 10.109 -12.486 -4.910 1.00 95.62 204 GLU A O 1
ATOM 1631 N N . LEU A 1 205 ? 7.992 -13.230 -4.746 1.00 97.25 205 LEU A N 1
ATOM 1632 C CA . LEU A 1 205 ? 7.405 -12.215 -5.626 1.00 97.25 205 LEU A CA 1
ATOM 1633 C C . LEU A 1 205 ? 7.774 -10.803 -5.166 1.00 97.25 205 LEU A C 1
ATOM 1635 O O . LEU A 1 205 ? 8.284 -10.015 -5.962 1.00 97.25 205 LEU A O 1
ATOM 1639 N N . ARG A 1 206 ? 7.566 -10.482 -3.882 1.00 97.38 206 ARG A N 1
ATOM 1640 C CA . ARG A 1 206 ? 7.879 -9.148 -3.343 1.00 97.38 206 ARG A CA 1
ATOM 1641 C C . ARG A 1 206 ? 9.357 -8.817 -3.516 1.00 97.38 206 ARG A C 1
ATOM 1643 O O . ARG A 1 206 ? 9.696 -7.765 -4.048 1.00 97.38 206 ARG A O 1
ATOM 1650 N N . LEU A 1 207 ? 10.239 -9.732 -3.122 1.00 96.75 207 LEU A N 1
ATOM 1651 C CA . LEU A 1 207 ? 11.683 -9.536 -3.195 1.00 96.75 207 LEU A CA 1
ATOM 1652 C C . LEU A 1 207 ? 12.171 -9.365 -4.642 1.00 96.75 207 LEU A C 1
ATOM 1654 O O . LEU A 1 207 ? 12.930 -8.439 -4.925 1.00 96.75 207 LEU A O 1
ATOM 1658 N N . HIS A 1 208 ? 11.728 -10.229 -5.557 1.00 97.94 208 HIS A N 1
ATOM 1659 C CA . HIS A 1 208 ? 12.156 -10.214 -6.956 1.00 97.94 208 HIS A CA 1
ATOM 1660 C C . HIS A 1 208 ? 11.676 -8.953 -7.684 1.00 97.94 208 HIS A C 1
ATOM 1662 O O . HIS A 1 208 ? 12.441 -8.338 -8.429 1.00 97.94 208 HIS A O 1
ATOM 1668 N N . LEU A 1 209 ? 10.445 -8.504 -7.422 1.00 98.31 209 LEU A N 1
ATOM 1669 C CA . LEU A 1 209 ? 9.948 -7.252 -7.992 1.00 98.31 209 LEU A CA 1
ATOM 1670 C C . LEU A 1 209 ? 10.621 -6.017 -7.374 1.00 98.31 209 LEU A C 1
ATOM 1672 O O . LEU A 1 209 ? 10.855 -5.042 -8.084 1.00 98.31 209 LEU A O 1
ATOM 1676 N N . ILE A 1 210 ? 11.027 -6.055 -6.099 1.00 97.44 210 ILE A N 1
ATOM 1677 C CA . ILE A 1 210 ? 11.858 -4.986 -5.520 1.00 97.44 210 ILE A CA 1
ATOM 1678 C C . ILE A 1 210 ? 13.248 -4.946 -6.177 1.00 97.44 210 ILE A C 1
ATOM 1680 O O . ILE A 1 210 ? 13.790 -3.860 -6.382 1.00 97.44 210 ILE A O 1
ATOM 1684 N N . TYR A 1 211 ? 13.826 -6.089 -6.565 1.00 97.44 211 TYR A N 1
ATOM 1685 C CA . TYR A 1 211 ? 15.078 -6.106 -7.331 1.00 97.44 211 TYR A CA 1
ATOM 1686 C C . TYR A 1 211 ? 14.928 -5.470 -8.715 1.00 97.44 211 TYR A C 1
ATOM 1688 O O . TYR A 1 211 ? 15.808 -4.706 -9.116 1.00 97.44 211 TYR A O 1
ATOM 1696 N N . LEU A 1 212 ? 13.808 -5.707 -9.407 1.00 98.25 212 LEU A N 1
ATOM 1697 C CA . LEU A 1 212 ? 13.478 -4.976 -10.632 1.00 98.25 212 LEU A CA 1
ATOM 1698 C C . LEU A 1 212 ? 13.383 -3.467 -10.364 1.00 98.25 212 LEU A C 1
ATOM 1700 O O . LEU A 1 212 ? 14.059 -2.692 -11.034 1.00 98.25 212 LEU A O 1
ATOM 1704 N N . THR A 1 213 ? 12.610 -3.049 -9.356 1.00 97.50 213 THR A N 1
ATOM 1705 C CA . THR A 1 213 ? 12.477 -1.634 -8.965 1.00 97.50 213 THR A CA 1
ATOM 1706 C C . THR A 1 213 ? 13.837 -0.991 -8.695 1.00 97.50 213 THR A C 1
ATOM 1708 O O . THR A 1 213 ? 14.101 0.109 -9.173 1.00 97.50 213 THR A O 1
ATOM 1711 N N . ASN A 1 214 ? 14.734 -1.687 -7.993 1.00 95.06 214 ASN A N 1
ATOM 1712 C CA . ASN A 1 214 ? 16.096 -1.226 -7.742 1.00 95.06 214 ASN A CA 1
ATOM 1713 C C . ASN A 1 214 ? 16.914 -1.047 -9.033 1.00 95.06 214 ASN A C 1
ATOM 1715 O O . ASN A 1 214 ? 17.577 -0.022 -9.192 1.00 95.06 214 ASN A O 1
ATOM 1719 N N . ASP A 1 215 ? 16.874 -2.016 -9.955 1.00 96.00 215 ASP A N 1
ATOM 1720 C CA . ASP A 1 215 ? 17.600 -1.907 -11.227 1.00 96.00 215 ASP A CA 1
ATOM 1721 C C . ASP A 1 215 ? 17.078 -0.724 -12.054 1.00 96.00 215 ASP A C 1
ATOM 1723 O O . ASP A 1 215 ? 17.863 0.058 -12.596 1.00 96.00 215 ASP A O 1
ATOM 1727 N N . VAL A 1 216 ? 15.758 -0.523 -12.086 1.00 97.06 216 VAL A N 1
ATOM 1728 C CA . VAL A 1 216 ? 15.138 0.617 -12.771 1.00 97.06 216 VAL A CA 1
ATOM 1729 C C . VAL A 1 216 ? 15.546 1.937 -12.109 1.00 97.06 216 VAL A C 1
ATOM 1731 O O . VAL A 1 216 ? 16.005 2.831 -12.815 1.00 97.06 216 VAL A O 1
ATOM 1734 N N . LEU A 1 217 ? 15.481 2.051 -10.776 1.00 94.81 217 LEU A N 1
ATOM 1735 C CA . LEU A 1 217 ? 15.905 3.240 -10.017 1.00 94.81 217 LEU A CA 1
ATOM 1736 C C . LEU A 1 217 ? 17.353 3.640 -10.322 1.00 94.81 217 LEU A C 1
ATOM 1738 O O . LEU A 1 217 ? 17.619 4.798 -10.657 1.00 94.81 217 LEU A O 1
ATOM 1742 N N . HIS A 1 218 ? 18.276 2.675 -10.273 1.00 93.12 218 HIS A N 1
ATOM 1743 C CA . HIS A 1 218 ? 19.683 2.906 -10.596 1.00 93.12 218 HIS A CA 1
ATOM 1744 C C . HIS A 1 218 ? 19.844 3.498 -12.004 1.00 93.12 218 HIS A C 1
ATOM 1746 O O . HIS A 1 218 ? 20.573 4.472 -12.217 1.00 93.12 218 HIS A O 1
ATOM 1752 N N . HIS A 1 219 ? 19.137 2.929 -12.983 1.00 94.88 219 HIS A N 1
ATOM 1753 C CA 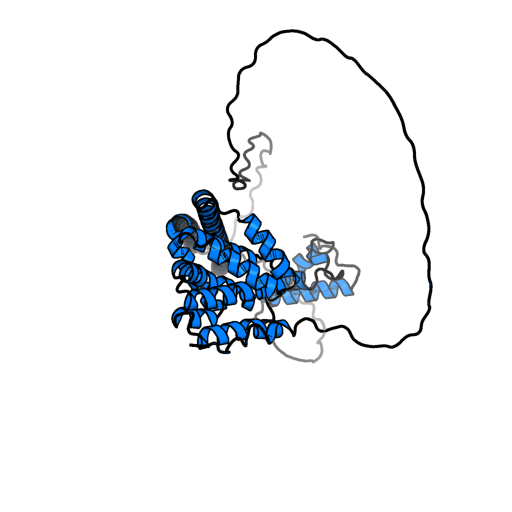. HIS A 1 219 ? 19.211 3.397 -14.361 1.00 94.88 219 HIS A CA 1
ATOM 1754 C C . HIS A 1 219 ? 18.500 4.736 -14.561 1.00 94.88 219 HIS A C 1
ATOM 1756 O O . HIS A 1 219 ? 18.938 5.512 -15.411 1.00 94.88 219 HIS A O 1
ATOM 1762 N N . CYS A 1 220 ? 17.455 5.047 -13.789 1.00 94.69 220 CYS A N 1
ATOM 1763 C CA . CYS A 1 220 ? 16.771 6.335 -13.871 1.00 94.69 220 CYS A CA 1
ATOM 1764 C C . CYS A 1 220 ? 17.714 7.471 -13.482 1.00 94.69 220 CYS A C 1
ATOM 1766 O O . CYS A 1 220 ? 17.774 8.477 -14.188 1.00 94.69 220 CYS A O 1
ATOM 1768 N N . GLN A 1 221 ? 18.510 7.280 -12.425 1.00 88.25 221 GLN A N 1
ATOM 1769 C CA . GLN A 1 221 ? 19.514 8.257 -12.014 1.00 88.25 221 GLN A CA 1
ATOM 1770 C C . GLN A 1 221 ? 20.631 8.394 -13.059 1.00 88.25 221 GLN A C 1
ATOM 1772 O O . GLN A 1 221 ? 20.977 9.511 -13.439 1.00 88.25 221 GLN A O 1
ATOM 1777 N N . ARG A 1 222 ? 21.157 7.277 -13.589 1.00 90.56 222 ARG A N 1
ATOM 1778 C CA . ARG A 1 222 ? 22.235 7.313 -14.599 1.00 90.56 222 ARG A CA 1
ATOM 1779 C C . ARG A 1 222 ? 21.801 7.905 -15.941 1.00 90.56 222 ARG A C 1
ATOM 1781 O O . ARG A 1 222 ? 22.560 8.660 -16.540 1.00 90.56 222 ARG A O 1
ATOM 1788 N N . LYS A 1 223 ? 20.600 7.575 -16.421 1.00 90.62 223 LYS A N 1
ATOM 1789 C CA . LYS A 1 223 ? 20.051 8.062 -17.701 1.00 90.62 223 LYS A CA 1
ATOM 1790 C C . LYS A 1 223 ? 19.247 9.362 -17.572 1.00 90.62 223 LYS A C 1
ATOM 1792 O O . LYS A 1 223 ? 18.698 9.820 -18.567 1.00 90.62 223 LYS A O 1
ATOM 1797 N N . GLN A 1 224 ? 19.162 9.936 -16.371 1.00 88.25 224 GLN A N 1
ATOM 1798 C CA . GLN A 1 224 ? 18.373 11.135 -16.059 1.00 88.25 224 GLN A CA 1
ATOM 1799 C C . GLN A 1 224 ? 16.885 11.042 -16.457 1.00 88.25 224 GLN A C 1
ATOM 1801 O O . GLN A 1 224 ? 16.274 12.034 -16.854 1.00 88.25 224 GLN A O 1
ATOM 1806 N N . GLN A 1 225 ? 16.275 9.862 -16.311 1.00 91.62 225 GLN A N 1
ATOM 1807 C CA . GLN A 1 225 ? 14.830 9.673 -16.495 1.00 91.62 225 GLN A CA 1
ATOM 1808 C C . GLN A 1 225 ? 14.062 10.149 -15.255 1.00 91.62 225 GLN A C 1
ATOM 1810 O O . GLN A 1 225 ? 13.745 9.368 -14.358 1.00 91.62 225 GLN A O 1
ATOM 1815 N N . LYS A 1 226 ? 13.805 11.462 -15.192 1.00 93.69 226 LYS A N 1
ATOM 1816 C CA . LYS A 1 226 ? 13.229 12.140 -14.016 1.00 93.69 226 LYS A CA 1
ATOM 1817 C C . LYS A 1 226 ? 11.793 11.718 -13.719 1.00 93.69 226 LYS A C 1
ATOM 1819 O O . LYS A 1 226 ? 11.470 11.499 -12.558 1.00 93.69 226 LYS A O 1
ATOM 1824 N N . ASP A 1 227 ? 10.964 11.558 -14.747 1.00 96.44 227 ASP A N 1
ATOM 1825 C CA . ASP A 1 227 ? 9.552 11.203 -14.569 1.00 96.44 227 ASP A CA 1
ATOM 1826 C C . ASP A 1 227 ? 9.398 9.785 -14.014 1.00 96.44 227 ASP A C 1
ATOM 1828 O O . ASP A 1 227 ? 8.621 9.547 -13.090 1.00 96.44 227 ASP A O 1
ATOM 1832 N N . LEU A 1 228 ? 10.193 8.841 -14.532 1.00 96.50 228 LEU A N 1
ATOM 1833 C CA . LEU A 1 228 ? 10.205 7.469 -14.031 1.00 96.50 228 LEU A CA 1
ATOM 1834 C C . LEU A 1 228 ? 10.797 7.388 -12.621 1.00 96.50 228 LEU A C 1
ATOM 1836 O O . LEU A 1 228 ? 10.264 6.665 -11.784 1.00 96.50 228 LEU A O 1
ATOM 1840 N N . LEU A 1 229 ? 11.851 8.158 -12.327 1.00 95.25 229 LEU A N 1
ATOM 1841 C CA . LEU A 1 229 ? 12.387 8.270 -10.970 1.00 95.25 229 LEU A CA 1
ATOM 1842 C C . LEU A 1 229 ? 11.321 8.776 -9.989 1.00 95.25 229 LEU A C 1
ATOM 1844 O O . LEU A 1 229 ? 11.092 8.135 -8.967 1.00 95.25 229 LEU A O 1
ATOM 1848 N N . ALA A 1 230 ? 10.638 9.873 -10.323 1.00 94.94 230 ALA A N 1
ATOM 1849 C CA . ALA A 1 230 ? 9.599 10.461 -9.483 1.00 94.94 230 ALA A CA 1
ATOM 1850 C C . ALA A 1 230 ? 8.432 9.487 -9.247 1.00 94.94 230 ALA A C 1
ATOM 1852 O O . ALA A 1 230 ? 7.961 9.343 -8.119 1.00 94.94 230 ALA A O 1
ATOM 1853 N N . ALA A 1 231 ? 7.997 8.766 -10.285 1.00 97.25 231 ALA A N 1
ATOM 1854 C CA . ALA A 1 231 ? 6.955 7.750 -10.156 1.00 97.25 231 ALA A CA 1
ATOM 1855 C C . ALA A 1 231 ? 7.369 6.598 -9.221 1.00 97.25 231 ALA A C 1
ATOM 1857 O O . ALA A 1 231 ? 6.570 6.159 -8.394 1.00 97.25 231 ALA A O 1
ATOM 1858 N N . LEU A 1 232 ? 8.621 6.134 -9.305 1.00 96.75 232 LEU A N 1
ATOM 1859 C CA . LEU A 1 232 ? 9.142 5.073 -8.437 1.00 96.75 232 LEU A CA 1
ATOM 1860 C C . LEU A 1 232 ? 9.329 5.540 -6.987 1.00 96.75 232 LEU A C 1
ATOM 1862 O O . LEU A 1 232 ? 9.054 4.777 -6.061 1.00 96.75 232 LEU A O 1
ATOM 1866 N N . GLN A 1 233 ? 9.733 6.795 -6.774 1.00 93.31 233 GLN A N 1
ATOM 1867 C CA . GLN A 1 233 ? 9.843 7.390 -5.438 1.00 93.31 233 GLN A CA 1
ATOM 1868 C C . GLN A 1 233 ? 8.487 7.434 -4.714 1.00 93.31 233 GLN A C 1
ATOM 1870 O O . GLN A 1 233 ? 8.427 7.104 -3.534 1.00 93.31 233 GLN A O 1
ATOM 1875 N N . LYS A 1 234 ? 7.380 7.714 -5.420 1.00 93.81 234 LYS A N 1
ATOM 1876 C CA . LYS A 1 234 ? 6.022 7.700 -4.832 1.00 93.81 234 LYS A CA 1
ATOM 1877 C C . LYS A 1 234 ? 5.584 6.328 -4.303 1.00 93.81 234 LYS A C 1
ATOM 1879 O O . LYS A 1 234 ? 4.703 6.254 -3.451 1.00 93.81 234 LYS A O 1
ATOM 1884 N N . VAL A 1 235 ? 6.155 5.236 -4.816 1.00 97.06 235 VAL A N 1
ATOM 1885 C CA . VAL A 1 235 ? 5.729 3.868 -4.473 1.00 97.06 235 VAL A CA 1
ATOM 1886 C C . VAL A 1 235 ? 6.734 3.097 -3.619 1.00 97.06 235 VAL A C 1
ATOM 1888 O O . VAL A 1 235 ? 6.399 2.019 -3.131 1.00 97.06 235 VAL A O 1
ATOM 1891 N N . VAL A 1 236 ? 7.944 3.622 -3.394 1.00 96.25 236 VAL A N 1
ATOM 1892 C CA . VAL A 1 236 ? 8.997 2.883 -2.676 1.00 96.25 236 VAL A CA 1
ATOM 1893 C C . VAL A 1 236 ? 8.619 2.586 -1.225 1.00 96.25 236 VAL A C 1
ATOM 1895 O O . VAL A 1 236 ? 8.818 1.465 -0.762 1.00 96.25 236 VAL A O 1
ATOM 1898 N N . VAL A 1 237 ? 8.025 3.557 -0.528 1.00 97.19 237 VAL A N 1
ATOM 1899 C CA . VAL A 1 237 ? 7.644 3.445 0.886 1.00 97.19 237 VAL A CA 1
ATOM 1900 C C . VAL A 1 237 ? 6.622 2.327 1.099 1.00 97.19 237 VAL A C 1
ATOM 1902 O O . VAL A 1 237 ? 6.928 1.392 1.843 1.00 97.19 237 VAL A O 1
ATOM 1905 N N . PRO A 1 238 ? 5.451 2.318 0.427 1.00 97.50 238 PRO A N 1
ATOM 1906 C CA . PRO A 1 238 ? 4.496 1.229 0.604 1.00 97.50 238 PRO A CA 1
ATOM 1907 C C . PRO A 1 238 ? 5.053 -0.124 0.145 1.00 97.50 238 PRO A C 1
ATOM 1909 O O . PRO A 1 238 ? 4.795 -1.129 0.805 1.00 97.50 238 PRO A O 1
ATOM 1912 N N . ILE A 1 239 ? 5.852 -0.177 -0.928 1.00 97.88 239 ILE A N 1
ATOM 1913 C CA . ILE A 1 239 ? 6.461 -1.422 -1.422 1.00 97.88 239 ILE A CA 1
ATOM 1914 C C . ILE A 1 239 ? 7.431 -2.017 -0.395 1.00 97.88 239 ILE A C 1
ATOM 1916 O O . ILE A 1 239 ? 7.329 -3.200 -0.061 1.00 97.88 239 ILE A O 1
ATOM 1920 N N . TYR A 1 240 ? 8.367 -1.215 0.112 1.00 97.81 240 TYR A N 1
ATOM 1921 C CA . TYR A 1 240 ? 9.388 -1.669 1.050 1.00 97.81 240 TYR A CA 1
ATOM 1922 C C . TYR A 1 240 ? 8.775 -2.009 2.407 1.00 97.81 240 TYR A C 1
ATOM 1924 O O . TYR A 1 240 ? 8.971 -3.117 2.907 1.00 97.81 240 TYR A O 1
ATOM 1932 N N . CYS A 1 241 ? 7.999 -1.090 2.988 1.00 97.81 241 CYS A N 1
ATOM 1933 C CA . CYS A 1 241 ? 7.513 -1.244 4.353 1.00 97.81 241 CYS A CA 1
ATOM 1934 C C . CYS A 1 241 ? 6.503 -2.393 4.475 1.00 97.81 241 CYS A C 1
ATOM 1936 O 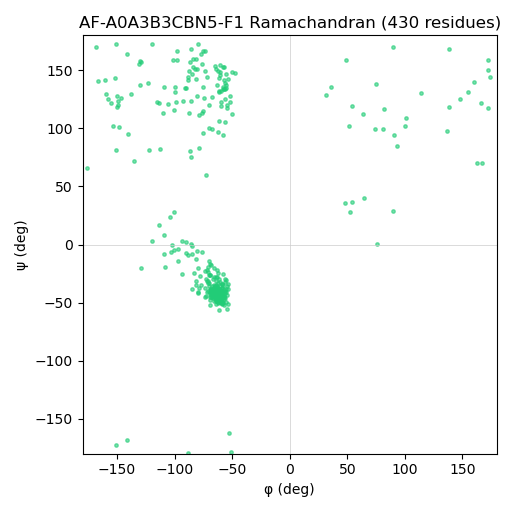O . CYS A 1 241 ? 6.613 -3.194 5.401 1.00 97.81 241 CYS A O 1
ATOM 1938 N N . THR A 1 242 ? 5.589 -2.550 3.509 1.00 96.81 242 THR A N 1
ATOM 1939 C CA . THR A 1 242 ? 4.655 -3.695 3.479 1.00 96.81 242 THR A CA 1
ATOM 1940 C C . THR A 1 242 ? 5.408 -5.016 3.333 1.00 96.81 242 THR A C 1
ATOM 1942 O O . THR A 1 242 ? 5.105 -5.993 4.016 1.00 96.81 242 THR A O 1
ATOM 1945 N N . SER A 1 243 ? 6.429 -5.054 2.470 1.00 97.25 243 SER A N 1
ATOM 1946 C CA . SER A 1 243 ? 7.236 -6.261 2.269 1.00 97.25 243 SER A CA 1
ATOM 1947 C C . SER A 1 243 ? 8.043 -6.633 3.510 1.00 97.25 243 SER A C 1
ATOM 1949 O O . SER A 1 243 ? 8.153 -7.815 3.822 1.00 97.25 243 SER A O 1
ATOM 1951 N N . PHE A 1 244 ? 8.581 -5.639 4.220 1.00 97.19 244 PHE A N 1
ATOM 1952 C CA . PHE A 1 244 ? 9.353 -5.832 5.443 1.00 97.19 244 PHE A CA 1
ATOM 1953 C C . PHE A 1 244 ? 8.483 -6.324 6.607 1.00 97.19 244 PHE A C 1
ATOM 1955 O O . PHE A 1 244 ? 8.842 -7.286 7.281 1.00 97.19 244 PHE A O 1
ATOM 1962 N N . LEU A 1 245 ? 7.328 -5.689 6.831 1.00 95.88 245 LEU A N 1
ATOM 1963 C CA . LEU A 1 245 ? 6.449 -5.992 7.968 1.00 95.88 245 LEU A CA 1
ATOM 1964 C C . LEU A 1 245 ? 5.723 -7.333 7.841 1.00 95.88 245 LEU A C 1
ATOM 1966 O O . LEU A 1 245 ? 5.303 -7.904 8.841 1.00 95.88 245 LEU A O 1
ATOM 1970 N N . ALA A 1 246 ? 5.580 -7.848 6.624 1.00 95.06 246 ALA A N 1
ATOM 1971 C CA . ALA A 1 246 ? 4.884 -9.103 6.376 1.00 95.06 246 ALA A CA 1
ATOM 1972 C C . ALA A 1 246 ? 5.757 -10.358 6.520 1.00 95.06 246 ALA A C 1
ATOM 1974 O O . ALA A 1 246 ? 5.279 -11.462 6.260 1.00 95.06 246 ALA A O 1
ATOM 1975 N N . VAL A 1 247 ? 7.040 -10.213 6.861 1.00 94.88 247 VAL A N 1
ATOM 1976 C CA . VAL A 1 247 ? 7.969 -11.341 6.974 1.00 94.88 247 VAL A CA 1
ATOM 1977 C C . VAL A 1 247 ? 8.737 -11.330 8.288 1.00 94.88 247 VAL A C 1
ATOM 1979 O O . VAL A 1 247 ? 8.897 -10.298 8.933 1.00 94.88 247 VAL A O 1
ATOM 1982 N N . GLU A 1 248 ? 9.226 -12.507 8.666 1.00 93.31 248 GLU A N 1
ATOM 1983 C CA . GLU A 1 248 ? 10.065 -12.737 9.844 1.00 93.31 248 GLU A CA 1
ATOM 1984 C C . GLU A 1 248 ? 11.515 -12.250 9.657 1.00 93.31 248 GLU A C 1
ATOM 1986 O O . GLU A 1 248 ? 11.976 -11.994 8.540 1.00 93.31 248 GLU A O 1
ATOM 1991 N N . GLU A 1 249 ? 12.259 -12.165 10.760 1.00 91.56 249 GLU A N 1
ATOM 1992 C CA . GLU A 1 249 ? 13.575 -11.516 10.851 1.00 91.56 249 GLU A CA 1
ATOM 1993 C C . GLU A 1 249 ? 14.623 -12.041 9.844 1.00 91.56 249 GLU A C 1
ATOM 1995 O O . GLU A 1 249 ? 15.365 -11.257 9.247 1.00 91.56 249 GLU A O 1
ATOM 2000 N N . GLU A 1 250 ? 14.664 -13.351 9.565 1.00 90.62 250 GLU A N 1
ATOM 2001 C CA . GLU A 1 250 ? 15.619 -13.924 8.596 1.00 90.62 250 GLU A CA 1
ATOM 2002 C C . GLU A 1 250 ? 15.401 -13.365 7.178 1.00 90.62 250 GLU A C 1
ATOM 2004 O O . GLU A 1 2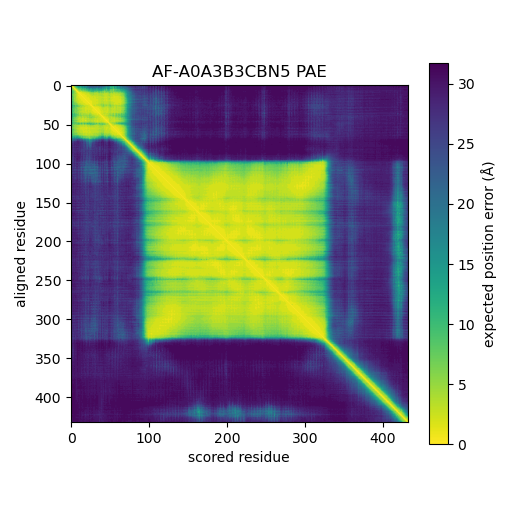50 ? 16.346 -13.039 6.449 1.00 90.62 250 GLU A O 1
ATOM 2009 N N . LYS A 1 251 ? 14.134 -13.213 6.783 1.00 92.81 251 LYS A N 1
ATOM 2010 C CA . LYS A 1 251 ? 13.741 -12.669 5.479 1.00 92.81 251 LYS A CA 1
ATOM 2011 C C . LYS A 1 251 ? 13.893 -11.150 5.442 1.00 92.81 251 LYS A C 1
ATOM 2013 O O . LYS A 1 251 ? 14.327 -10.621 4.414 1.00 92.81 251 LYS A O 1
ATOM 2018 N N . GLN A 1 252 ? 13.637 -10.467 6.559 1.00 94.62 252 GLN A N 1
ATOM 2019 C CA . GLN A 1 252 ? 13.839 -9.022 6.700 1.00 94.62 252 GLN A CA 1
ATOM 2020 C C . GLN A 1 252 ? 15.271 -8.606 6.352 1.00 94.62 252 GLN A C 1
ATOM 2022 O O . GLN A 1 252 ? 15.452 -7.648 5.605 1.00 94.62 252 GLN A O 1
ATOM 2027 N N . GLN A 1 253 ? 16.290 -9.376 6.755 1.00 93.75 253 GLN A N 1
ATOM 2028 C CA . GLN A 1 253 ? 17.690 -9.070 6.425 1.00 93.75 253 GLN A CA 1
ATOM 2029 C C . GLN A 1 253 ? 17.955 -8.947 4.914 1.00 93.75 253 GLN A C 1
ATOM 2031 O O . GLN A 1 253 ? 18.824 -8.177 4.495 1.00 93.75 253 GLN A O 1
ATOM 2036 N N . LYS A 1 254 ? 17.233 -9.699 4.067 1.00 91.69 254 LYS A N 1
ATOM 2037 C CA . LYS A 1 254 ? 17.361 -9.580 2.603 1.00 91.69 254 LYS A CA 1
ATOM 2038 C C . LYS A 1 254 ? 16.811 -8.244 2.103 1.00 91.69 254 LYS A C 1
ATOM 2040 O O . LYS A 1 254 ? 17.414 -7.655 1.209 1.00 91.69 254 LYS A O 1
ATOM 2045 N N . ILE A 1 255 ? 15.715 -7.775 2.697 1.00 94.38 255 ILE A N 1
ATOM 2046 C CA . ILE A 1 255 ? 15.074 -6.495 2.384 1.00 94.38 255 ILE A CA 1
ATOM 2047 C C . ILE A 1 255 ? 15.922 -5.330 2.921 1.00 94.38 255 ILE A C 1
ATOM 2049 O O . ILE A 1 255 ? 16.219 -4.401 2.178 1.00 94.38 255 ILE A O 1
ATOM 2053 N N . THR A 1 256 ? 16.438 -5.414 4.151 1.00 94.38 256 THR A N 1
ATOM 2054 C CA . THR A 1 256 ? 17.291 -4.373 4.758 1.00 94.38 256 THR A CA 1
ATOM 2055 C C . THR A 1 256 ? 18.557 -4.085 3.951 1.00 94.38 256 THR A C 1
ATOM 2057 O O . THR A 1 256 ? 19.004 -2.943 3.880 1.00 94.38 256 THR A O 1
ATOM 2060 N N . ARG A 1 257 ? 19.138 -5.094 3.289 1.00 94.00 257 ARG A N 1
ATOM 2061 C CA . ARG A 1 257 ? 20.298 -4.885 2.402 1.00 94.00 257 ARG A CA 1
ATOM 2062 C C . ARG A 1 257 ? 19.993 -3.950 1.231 1.00 94.00 257 ARG A C 1
ATOM 2064 O O . ARG A 1 257 ? 20.898 -3.266 0.767 1.00 94.00 257 ARG A O 1
ATOM 2071 N N . LEU A 1 258 ? 18.747 -3.918 0.758 1.00 93.62 258 LEU A N 1
ATOM 2072 C CA . LEU A 1 258 ? 18.322 -2.985 -0.285 1.00 93.62 258 LEU A CA 1
ATOM 2073 C C . LEU A 1 258 ? 18.243 -1.559 0.255 1.00 93.62 258 LEU A C 1
ATOM 2075 O O . LEU A 1 258 ? 18.726 -0.648 -0.404 1.00 93.62 258 LEU A O 1
ATOM 2079 N N . LEU A 1 259 ? 17.736 -1.374 1.477 1.00 94.44 259 LEU A N 1
ATOM 2080 C CA . LEU A 1 259 ? 17.726 -0.060 2.122 1.00 94.44 259 LEU A CA 1
ATOM 2081 C C . LEU A 1 259 ? 19.144 0.504 2.285 1.00 94.44 259 LEU A C 1
ATOM 2083 O O . LEU A 1 259 ? 19.396 1.639 1.898 1.00 94.44 259 LEU A O 1
ATOM 2087 N N . GLN A 1 260 ? 20.090 -0.310 2.762 1.00 93.69 260 GLN A N 1
ATOM 2088 C CA . GLN A 1 260 ? 21.498 0.096 2.880 1.00 93.69 260 GLN A CA 1
ATOM 2089 C C . GLN A 1 260 ? 22.104 0.500 1.528 1.00 93.69 260 GLN A C 1
ATOM 2091 O O . GLN A 1 260 ? 22.903 1.433 1.448 1.00 93.69 260 GLN A O 1
ATOM 2096 N N . LEU A 1 261 ? 21.730 -0.201 0.452 1.00 92.25 261 LEU A N 1
ATOM 2097 C CA . LEU A 1 261 ? 22.157 0.142 -0.903 1.00 92.25 261 LEU A CA 1
ATOM 2098 C C . LEU A 1 261 ? 21.576 1.491 -1.346 1.00 92.25 261 LEU A C 1
ATOM 2100 O O . LEU A 1 261 ? 22.290 2.303 -1.929 1.00 92.25 261 LEU A O 1
ATOM 2104 N N . TRP A 1 262 ? 20.295 1.730 -1.070 1.00 93.50 262 TRP A N 1
ATOM 2105 C CA . TRP A 1 262 ? 19.607 2.962 -1.442 1.00 93.50 262 TRP A CA 1
ATOM 2106 C C . TRP A 1 262 ? 20.123 4.186 -0.687 1.00 93.50 262 TRP A C 1
ATOM 2108 O O . TRP A 1 262 ? 20.305 5.235 -1.302 1.00 93.50 262 TRP A O 1
ATOM 2118 N N . GLU A 1 263 ? 20.425 4.030 0.601 1.00 92.44 263 GLU A N 1
ATOM 2119 C CA . GLU A 1 263 ? 21.055 5.056 1.436 1.00 92.44 263 GLU A CA 1
ATOM 2120 C C . GLU A 1 263 ? 22.453 5.405 0.915 1.00 92.44 263 GLU A C 1
ATOM 2122 O O . GLU A 1 263 ? 22.761 6.570 0.672 1.00 92.44 263 GLU A O 1
ATOM 2127 N N . LYS A 1 264 ? 23.280 4.388 0.635 1.00 92.62 264 LYS A N 1
ATOM 2128 C CA . LYS A 1 264 ? 24.634 4.587 0.103 1.00 92.62 264 LYS A CA 1
ATOM 2129 C C . LYS A 1 264 ? 24.643 5.291 -1.257 1.00 92.62 264 LYS A C 1
ATOM 2131 O O . L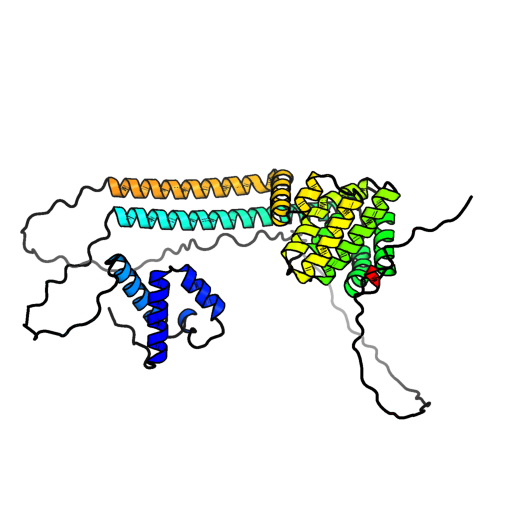YS A 1 264 ? 25.538 6.088 -1.525 1.00 92.62 264 LYS A O 1
ATOM 2136 N N . ASN A 1 265 ? 23.689 4.963 -2.125 1.00 89.19 265 ASN A N 1
ATOM 2137 C CA . ASN A 1 265 ? 23.650 5.481 -3.492 1.00 89.19 265 ASN A CA 1
ATOM 2138 C C . ASN A 1 265 ? 22.892 6.815 -3.614 1.00 89.19 265 ASN A C 1
ATOM 2140 O O . ASN A 1 265 ? 22.939 7.435 -4.676 1.00 89.19 265 ASN A O 1
ATOM 2144 N N . GLY A 1 266 ? 22.211 7.262 -2.553 1.00 87.94 266 GLY A N 1
ATOM 2145 C CA . GLY A 1 266 ? 21.505 8.543 -2.524 1.00 87.94 266 GLY A CA 1
ATOM 2146 C C . GLY A 1 266 ? 20.333 8.622 -3.507 1.00 87.94 266 GLY A C 1
ATOM 2147 O O . GLY A 1 266 ? 20.153 9.647 -4.160 1.00 87.94 266 GLY A O 1
ATOM 2148 N N . TYR A 1 267 ? 19.559 7.537 -3.659 1.00 85.88 267 TYR A N 1
ATOM 2149 C CA . TYR A 1 267 ? 18.375 7.523 -4.540 1.00 85.88 267 TYR A CA 1
ATOM 2150 C C . TYR A 1 267 ? 17.183 8.305 -3.976 1.00 85.88 267 TYR A C 1
ATOM 2152 O O . TYR A 1 267 ? 16.291 8.710 -4.727 1.00 85.88 267 TYR A O 1
ATOM 2160 N N . PHE A 1 268 ? 17.156 8.483 -2.659 1.00 92.19 268 PHE A N 1
ATOM 2161 C CA . PHE A 1 268 ? 16.047 9.066 -1.918 1.00 92.19 268 PHE A CA 1
ATOM 2162 C C . PHE A 1 268 ? 16.557 10.154 -0.977 1.00 92.19 268 PHE A C 1
ATOM 2164 O O . PHE A 1 268 ? 17.727 10.152 -0.593 1.00 92.19 268 PHE A O 1
ATOM 2171 N N . ASP A 1 269 ? 15.675 11.084 -0.633 1.00 92.81 269 ASP A N 1
ATOM 2172 C CA . ASP A 1 269 ? 15.943 12.112 0.364 1.00 92.81 269 ASP A CA 1
ATOM 2173 C C . ASP A 1 269 ? 15.928 11.541 1.790 1.00 92.81 269 ASP A C 1
ATOM 2175 O O . ASP A 1 269 ? 15.503 10.411 2.043 1.00 92.81 269 ASP A O 1
ATOM 2179 N N . GLU A 1 270 ? 16.428 12.336 2.735 1.00 92.38 270 GLU A N 1
ATOM 2180 C CA . GLU A 1 270 ? 16.562 11.935 4.138 1.00 92.38 270 GLU A CA 1
ATOM 2181 C C . GLU A 1 270 ? 15.207 11.579 4.770 1.00 92.38 270 GLU A C 1
ATOM 2183 O O . GLU A 1 270 ? 15.118 10.615 5.529 1.00 92.38 270 GLU A O 1
ATOM 2188 N N . GLU A 1 271 ? 14.133 12.282 4.390 1.00 93.56 271 GLU A N 1
ATOM 2189 C CA . GLU A 1 271 ? 12.771 11.988 4.845 1.00 93.56 271 GLU A CA 1
ATOM 2190 C C . GLU A 1 271 ? 12.309 10.595 4.396 1.00 93.56 271 GLU A C 1
ATOM 2192 O O . GLU A 1 271 ? 11.866 9.791 5.223 1.00 93.56 271 GLU A O 1
ATOM 2197 N N . THR A 1 272 ? 12.462 10.264 3.110 1.00 94.44 272 THR A N 1
ATOM 2198 C CA . THR A 1 272 ? 12.105 8.936 2.601 1.00 94.44 272 THR A CA 1
ATOM 2199 C C . THR A 1 272 ? 12.965 7.854 3.252 1.00 94.44 272 THR A C 1
ATOM 2201 O O . THR A 1 272 ? 12.441 6.822 3.666 1.00 94.44 272 THR A O 1
ATOM 2204 N N . ILE A 1 273 ? 14.278 8.064 3.406 1.00 95.19 273 ILE A N 1
ATOM 2205 C CA . ILE A 1 273 ? 15.147 7.088 4.085 1.00 95.19 273 ILE A CA 1
ATOM 2206 C C . ILE A 1 273 ? 14.694 6.862 5.533 1.00 95.19 273 ILE A C 1
ATOM 2208 O O . ILE A 1 273 ? 14.609 5.712 5.970 1.00 95.19 273 ILE A O 1
ATOM 2212 N N . GLN A 1 274 ? 14.320 7.918 6.257 1.00 94.50 274 GLN A N 1
ATOM 2213 C CA . GLN A 1 274 ? 13.824 7.807 7.627 1.00 94.50 274 GLN A CA 1
ATOM 2214 C C . GLN A 1 274 ? 12.528 6.984 7.715 1.00 94.50 274 GLN A C 1
ATOM 2216 O O . GLN A 1 274 ? 12.373 6.182 8.644 1.00 94.50 274 GLN A O 1
ATOM 2221 N N . GLN A 1 275 ? 11.626 7.134 6.739 1.00 95.44 275 GLN A N 1
ATOM 2222 C CA . GLN A 1 275 ? 10.411 6.319 6.616 1.00 95.44 275 GLN A CA 1
ATOM 2223 C C . GLN A 1 275 ? 10.731 4.838 6.401 1.00 95.44 275 GLN A C 1
ATOM 2225 O O . GLN A 1 275 ? 10.110 3.970 7.013 1.00 95.44 275 GLN A O 1
ATOM 2230 N N . LEU A 1 276 ? 11.723 4.538 5.562 1.00 95.31 276 LEU A N 1
ATOM 2231 C CA . LEU A 1 276 ? 12.142 3.167 5.275 1.00 95.31 276 LEU A CA 1
ATOM 2232 C C . LEU A 1 276 ? 12.889 2.521 6.456 1.00 95.31 276 LEU A C 1
ATOM 2234 O O . LEU A 1 276 ? 12.782 1.313 6.666 1.00 95.31 276 LEU A O 1
ATOM 2238 N N . GLN A 1 277 ? 13.618 3.305 7.255 1.00 95.50 277 GLN A N 1
ATOM 2239 C CA . GLN A 1 277 ? 14.287 2.832 8.474 1.00 95.50 277 GLN A CA 1
ATOM 2240 C C . GLN A 1 277 ? 13.302 2.470 9.595 1.00 95.50 277 GLN A C 1
ATOM 2242 O O . GLN A 1 277 ? 13.614 1.614 10.423 1.00 95.50 277 GLN A O 1
ATOM 2247 N N . ASN A 1 278 ? 12.109 3.076 9.615 1.00 95.75 278 ASN A N 1
ATOM 2248 C CA . ASN A 1 278 ? 11.037 2.738 10.550 1.00 95.75 278 ASN A CA 1
ATOM 2249 C C . ASN A 1 278 ? 9.757 2.332 9.795 1.00 95.75 278 ASN A C 1
ATOM 2251 O O . ASN A 1 278 ? 8.842 3.145 9.656 1.00 95.75 278 ASN A O 1
ATOM 2255 N N . PRO A 1 279 ? 9.657 1.071 9.329 1.00 95.62 279 PRO A N 1
ATOM 2256 C CA . PRO A 1 279 ? 8.604 0.646 8.406 1.00 95.62 279 PRO A CA 1
ATOM 2257 C C . PRO A 1 279 ? 7.170 0.879 8.891 1.00 95.62 279 PRO A C 1
ATOM 2259 O O . PRO A 1 279 ? 6.308 1.255 8.097 1.00 95.62 279 PRO A O 1
ATOM 2262 N N . ALA A 1 280 ? 6.901 0.682 10.186 1.00 95.81 280 ALA A N 1
ATOM 2263 C CA . ALA A 1 280 ? 5.572 0.903 10.755 1.00 95.81 280 ALA A CA 1
ATOM 2264 C C . ALA A 1 280 ? 5.193 2.393 10.740 1.00 95.81 280 ALA A C 1
ATOM 2266 O O . ALA A 1 280 ? 4.080 2.746 10.350 1.00 95.81 280 ALA A O 1
ATOM 2267 N N . LEU A 1 281 ? 6.136 3.270 11.103 1.00 95.06 281 LEU A N 1
ATOM 2268 C CA . LEU A 1 281 ? 5.944 4.717 11.022 1.00 95.06 281 LEU A CA 1
ATOM 2269 C C . LEU A 1 281 ? 5.821 5.181 9.566 1.00 95.06 281 LEU A C 1
ATOM 2271 O O . LEU A 1 281 ? 4.934 5.975 9.263 1.00 95.06 281 LEU A O 1
ATOM 2275 N N . GLY A 1 282 ? 6.660 4.654 8.670 1.00 96.50 282 GLY A N 1
ATOM 2276 C CA . GLY A 1 282 ? 6.639 4.970 7.243 1.00 96.50 282 GLY A CA 1
ATOM 2277 C C . GLY A 1 282 ? 5.300 4.635 6.586 1.00 96.50 282 GLY A C 1
ATOM 2278 O O . GLY A 1 282 ? 4.750 5.467 5.868 1.00 96.50 282 GLY A O 1
ATOM 2279 N N . LEU A 1 283 ? 4.706 3.471 6.890 1.00 96.06 283 LEU A N 1
ATOM 2280 C CA . LEU A 1 283 ? 3.342 3.162 6.434 1.00 96.06 283 LEU A CA 1
ATOM 2281 C C . LEU A 1 283 ? 2.296 4.098 7.040 1.00 96.06 283 LEU A C 1
ATOM 2283 O O . LEU A 1 283 ? 1.381 4.512 6.333 1.00 96.06 283 LEU A O 1
ATOM 2287 N N . GLY A 1 284 ? 2.426 4.452 8.320 1.00 96.12 284 GLY A N 1
ATOM 2288 C CA . GLY A 1 284 ? 1.526 5.409 8.965 1.00 96.12 284 GLY A CA 1
ATOM 2289 C C . GLY A 1 284 ? 1.551 6.785 8.291 1.00 96.12 284 GLY A C 1
ATOM 2290 O O . GLY A 1 284 ? 0.498 7.365 8.029 1.00 96.12 284 GLY A O 1
ATOM 2291 N N . GLN A 1 285 ? 2.741 7.286 7.952 1.00 96.00 285 GLN A N 1
ATOM 2292 C CA . GLN A 1 285 ? 2.919 8.553 7.238 1.00 96.00 285 GLN A CA 1
ATOM 2293 C C . GLN A 1 285 ? 2.404 8.473 5.799 1.00 96.00 285 GLN A C 1
ATOM 2295 O O . GLN A 1 285 ? 1.663 9.354 5.370 1.00 96.00 285 GLN A O 1
ATOM 2300 N N . TYR A 1 286 ? 2.697 7.384 5.085 1.00 96.25 286 TYR A N 1
ATOM 2301 C CA . TYR A 1 286 ? 2.133 7.137 3.757 1.00 96.25 286 TYR A CA 1
ATOM 2302 C C . TYR A 1 286 ? 0.596 7.125 3.783 1.00 96.25 286 TYR A C 1
ATOM 2304 O O . TYR A 1 286 ? -0.047 7.773 2.958 1.00 96.25 286 TYR A O 1
ATOM 2312 N N . GLN A 1 287 ? -0.009 6.468 4.776 1.00 96.00 287 GLN A N 1
ATOM 2313 C CA . GLN A 1 287 ? -1.460 6.451 4.951 1.00 96.00 287 GLN A CA 1
ATOM 2314 C C . GLN A 1 287 ? -2.029 7.853 5.224 1.00 96.00 287 GLN A C 1
ATOM 2316 O O . GLN A 1 287 ? -3.100 8.187 4.716 1.00 96.00 287 GLN A O 1
ATOM 2321 N N . ALA A 1 288 ? -1.326 8.686 5.996 1.00 96.31 288 ALA A N 1
ATOM 2322 C CA . ALA A 1 288 ? -1.717 10.075 6.237 1.00 96.31 288 ALA A CA 1
ATOM 2323 C C . ALA A 1 288 ? -1.642 10.930 4.957 1.00 96.31 288 ALA A C 1
ATOM 2325 O O . ALA A 1 288 ? -2.547 11.731 4.696 1.00 96.31 288 ALA A O 1
ATOM 2326 N N . SER A 1 289 ? -0.619 10.717 4.124 1.00 96.38 289 SER A N 1
ATOM 2327 C CA . SER A 1 289 ? -0.516 11.359 2.810 1.00 96.38 289 SER A CA 1
ATOM 2328 C C . SER A 1 289 ? -1.665 10.945 1.893 1.00 96.38 289 SER A C 1
ATOM 2330 O O . SER A 1 289 ? -2.300 11.817 1.307 1.00 96.38 289 SER A O 1
ATOM 2332 N N . LEU A 1 290 ? -2.026 9.656 1.850 1.00 96.50 290 LEU A N 1
ATOM 2333 C CA . LEU A 1 290 ? -3.189 9.186 1.088 1.00 96.50 290 LEU A CA 1
ATOM 2334 C C . LEU A 1 290 ? -4.504 9.798 1.590 1.00 96.50 290 LEU A C 1
ATOM 2336 O O . LEU A 1 290 ? -5.340 10.207 0.791 1.00 96.50 290 LEU A O 1
ATOM 2340 N N . ILE A 1 291 ? -4.698 9.905 2.906 1.00 96.69 291 ILE A N 1
ATOM 2341 C CA . ILE A 1 291 ? -5.888 10.562 3.474 1.00 96.69 291 ILE A CA 1
ATOM 2342 C C . ILE A 1 291 ? -5.996 12.017 2.998 1.00 96.69 291 ILE A C 1
ATOM 2344 O O . ILE A 1 291 ? -7.097 12.499 2.733 1.00 96.69 291 ILE A O 1
ATOM 2348 N N . THR A 1 292 ? -4.860 12.705 2.881 1.00 97.31 292 THR A N 1
ATOM 2349 C CA . THR A 1 292 ? -4.801 14.095 2.415 1.00 97.31 292 THR A CA 1
ATOM 2350 C C . THR A 1 292 ? -5.040 14.194 0.908 1.00 97.31 292 THR A C 1
ATOM 2352 O O . THR A 1 292 ? -5.830 15.026 0.468 1.00 97.31 292 THR A O 1
ATOM 2355 N N . GLU A 1 293 ? -4.408 13.327 0.117 1.00 96.31 293 GLU A N 1
ATOM 2356 C CA . GLU A 1 293 ? -4.547 13.275 -1.344 1.00 96.31 293 GLU A CA 1
ATOM 2357 C C . GLU A 1 293 ? -5.986 12.942 -1.769 1.00 96.31 293 GLU A C 1
ATOM 2359 O O . GLU A 1 293 ? -6.555 13.601 -2.639 1.00 96.31 293 GLU A O 1
ATOM 2364 N N . TYR A 1 294 ? -6.618 11.985 -1.089 1.00 97.56 294 TYR A N 1
ATOM 2365 C CA . TYR A 1 294 ? -7.980 11.522 -1.361 1.00 97.56 294 TYR A CA 1
ATOM 2366 C C . TYR A 1 294 ? -9.016 12.128 -0.401 1.00 97.56 294 TYR A C 1
ATOM 2368 O O . TYR A 1 294 ? -10.078 11.547 -0.156 1.00 97.56 294 TYR A O 1
ATOM 2376 N N . ALA A 1 295 ? -8.755 13.331 0.124 1.00 97.75 295 ALA A N 1
ATOM 2377 C CA . ALA A 1 295 ? -9.628 13.992 1.094 1.00 97.75 295 ALA A CA 1
ATOM 2378 C C . ALA A 1 295 ? -11.088 14.109 0.616 1.00 97.75 295 ALA A C 1
ATOM 2380 O O . ALA A 1 295 ? -12.006 13.973 1.421 1.00 97.75 295 ALA A O 1
ATOM 2381 N N . ALA A 1 296 ? -11.323 14.289 -0.689 1.00 97.88 296 ALA A N 1
ATOM 2382 C CA . ALA A 1 296 ? -12.667 14.399 -1.259 1.00 97.88 296 ALA A CA 1
ATOM 2383 C C . ALA A 1 296 ? -13.564 13.178 -0.971 1.00 97.88 296 ALA A C 1
ATOM 2385 O O . ALA A 1 296 ? -14.762 13.346 -0.753 1.00 97.88 296 ALA A O 1
ATOM 2386 N N . VAL A 1 297 ? -12.996 11.966 -0.934 1.00 97.62 297 VAL A N 1
ATOM 2387 C CA . VAL A 1 297 ? -13.741 10.734 -0.610 1.00 97.62 297 VAL A CA 1
ATOM 2388 C C . VAL A 1 297 ? -13.668 10.379 0.876 1.00 97.62 297 VAL A C 1
ATOM 2390 O O . VAL A 1 297 ? -14.584 9.752 1.402 1.00 97.62 297 VAL A O 1
ATOM 2393 N N . VAL A 1 298 ? -12.619 10.814 1.580 1.00 97.81 298 VAL A N 1
ATOM 2394 C CA . VAL A 1 298 ? -12.418 10.520 3.007 1.00 97.81 298 VAL A CA 1
ATOM 2395 C C . VAL A 1 298 ? -13.258 11.42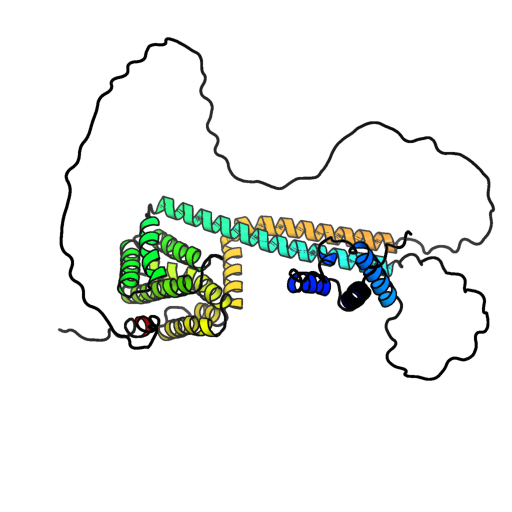3 3.919 1.00 97.81 298 VAL A C 1
ATOM 2397 O O . VAL A 1 298 ? -13.823 10.945 4.903 1.00 97.81 298 VAL A O 1
ATOM 2400 N N . GLN A 1 299 ? -13.370 12.717 3.608 1.00 97.88 299 GLN A N 1
ATOM 2401 C CA . GLN A 1 299 ? -14.058 13.704 4.453 1.00 97.88 299 GLN A CA 1
ATOM 2402 C C . GLN A 1 299 ? -15.537 13.363 4.726 1.00 97.88 299 GLN A C 1
ATOM 2404 O O . GLN A 1 299 ? -15.942 13.417 5.890 1.00 97.88 299 GLN A O 1
ATOM 2409 N N . PRO A 1 300 ? -16.350 12.941 3.733 1.00 98.31 300 PRO A N 1
ATOM 2410 C CA . PRO A 1 300 ? -17.734 12.540 3.989 1.00 98.31 300 PRO A CA 1
ATOM 2411 C C . PRO A 1 300 ? -17.847 11.364 4.968 1.00 98.31 300 PRO A C 1
ATOM 2413 O O . PRO A 1 300 ? -18.712 11.371 5.842 1.00 98.31 300 PRO A O 1
ATOM 2416 N N . ILE A 1 301 ? -16.942 10.383 4.865 1.00 98.00 301 ILE A N 1
ATOM 2417 C CA . ILE A 1 301 ? -16.891 9.219 5.762 1.00 98.00 301 ILE A CA 1
ATOM 2418 C C . ILE A 1 301 ? -16.542 9.679 7.180 1.00 98.00 301 ILE A C 1
ATOM 2420 O O . ILE A 1 301 ? -17.228 9.328 8.139 1.00 98.00 301 ILE A O 1
ATOM 2424 N N . GLN A 1 302 ? -15.507 10.511 7.327 1.00 96.88 302 GLN A N 1
ATOM 2425 C CA . GLN A 1 302 ? -15.105 11.047 8.630 1.00 96.88 302 GLN A CA 1
ATOM 2426 C C . GLN A 1 302 ? -16.244 11.803 9.317 1.00 96.88 302 GLN A C 1
ATOM 2428 O O . GLN A 1 302 ? -16.489 11.573 10.503 1.00 96.88 302 GLN A O 1
ATOM 2433 N N . LEU A 1 303 ? -16.955 12.659 8.577 1.00 98.06 303 LEU A N 1
ATOM 2434 C CA . LEU A 1 303 ? -18.071 13.436 9.107 1.00 98.06 303 LEU A CA 1
ATOM 2435 C C . LEU A 1 303 ? -19.239 12.538 9.539 1.00 98.06 303 LEU A C 1
ATOM 2437 O O . LEU A 1 303 ? -19.777 12.731 10.629 1.00 98.06 303 LEU A O 1
ATOM 2441 N N . ALA A 1 304 ? -19.596 11.534 8.733 1.00 97.94 304 ALA A N 1
ATOM 2442 C CA . ALA A 1 304 ? -20.677 10.603 9.054 1.00 97.94 304 ALA A CA 1
ATOM 2443 C C . ALA A 1 304 ? -20.409 9.834 10.361 1.00 97.94 304 ALA A C 1
ATOM 2445 O O . ALA A 1 304 ? -21.247 9.820 11.264 1.00 97.94 304 ALA A O 1
ATOM 2446 N N . PHE A 1 305 ? -19.209 9.263 10.513 1.00 98.00 305 PHE A N 1
ATOM 2447 C CA . PHE A 1 305 ? -18.836 8.557 11.744 1.00 98.00 305 PHE A CA 1
ATOM 2448 C C . PHE A 1 305 ? -18.696 9.495 12.946 1.00 98.00 305 PHE A C 1
ATOM 2450 O O . PHE A 1 305 ? -19.051 9.116 14.061 1.00 98.00 305 PHE A O 1
ATOM 2457 N N . GLN A 1 306 ? -18.207 10.722 12.745 1.00 97.56 306 GLN A N 1
ATOM 2458 C CA . GLN A 1 306 ? -18.128 11.717 13.815 1.00 97.56 306 GLN A CA 1
ATOM 2459 C C . GLN A 1 306 ? -19.520 12.062 14.362 1.00 97.56 306 GLN A C 1
ATOM 2461 O O . GLN A 1 306 ? -19.694 12.116 15.578 1.00 97.56 306 GLN A O 1
ATOM 2466 N N . GLN A 1 307 ? -20.513 12.241 13.486 1.00 97.94 307 GLN A N 1
ATOM 2467 C CA . GLN A 1 307 ? -21.900 12.483 13.893 1.00 97.94 307 GLN A CA 1
ATOM 2468 C C . GLN A 1 307 ? -22.474 11.292 14.666 1.00 97.94 307 GLN A C 1
ATOM 2470 O O . GLN A 1 307 ? -23.064 11.485 15.725 1.00 97.94 307 GLN A O 1
ATOM 2475 N N . GLN A 1 308 ? -22.242 10.064 14.194 1.00 96.94 308 GLN A N 1
ATOM 2476 C CA . GLN A 1 308 ? -22.727 8.856 14.863 1.00 96.94 308 GLN A CA 1
ATOM 2477 C C . GLN A 1 308 ? -22.139 8.687 16.273 1.00 96.94 308 GLN A C 1
ATOM 2479 O O . GLN A 1 308 ? -22.873 8.405 17.220 1.00 96.94 308 GLN A O 1
ATOM 2484 N N . ILE A 1 309 ? -20.831 8.915 16.430 1.00 96.38 309 ILE A N 1
ATOM 2485 C CA . ILE A 1 309 ? -20.164 8.895 17.740 1.00 96.38 309 ILE A CA 1
ATOM 2486 C C . ILE A 1 309 ? -20.739 9.987 18.649 1.00 96.38 309 ILE A C 1
ATOM 2488 O O . ILE A 1 309 ? -21.007 9.737 19.821 1.00 96.38 309 ILE A O 1
ATOM 2492 N N . GLN A 1 310 ? -20.980 11.189 18.118 1.00 97.56 310 GLN A N 1
ATOM 2493 C CA . GLN A 1 310 ? -21.570 12.275 18.897 1.00 97.56 310 GLN A CA 1
ATOM 2494 C C . GLN A 1 310 ? -22.987 11.935 19.380 1.00 97.56 310 GLN A C 1
ATOM 2496 O O . GLN A 1 310 ? -23.332 12.230 20.524 1.00 97.56 310 GLN A O 1
ATOM 2501 N N . THR A 1 311 ? -23.801 11.284 18.544 1.00 96.81 311 THR A N 1
ATOM 2502 C CA . THR A 1 311 ? -25.131 10.805 18.937 1.00 96.81 311 THR A CA 1
ATOM 2503 C C . THR A 1 311 ? -25.049 9.781 20.068 1.00 96.81 311 THR A C 1
ATOM 2505 O O . THR A 1 311 ? -25.792 9.908 21.038 1.00 96.81 311 THR A O 1
ATOM 2508 N N . LEU A 1 312 ? -24.128 8.814 19.994 1.00 94.81 312 LEU A N 1
ATOM 2509 C CA . LEU A 1 312 ? -23.930 7.822 21.058 1.00 94.81 312 LEU A CA 1
ATOM 2510 C C . LEU A 1 312 ? -23.540 8.469 22.392 1.00 94.81 312 LEU A C 1
ATOM 2512 O O . LEU A 1 312 ? -24.118 8.146 23.430 1.00 94.81 312 LEU A O 1
ATOM 2516 N N . LYS A 1 313 ? -22.615 9.434 22.362 1.00 95.81 313 LYS A N 1
ATOM 2517 C CA . LYS A 1 313 ? -22.226 10.201 23.554 1.00 95.81 313 LYS A CA 1
ATOM 2518 C C . LYS A 1 313 ? -23.410 10.948 24.156 1.00 95.81 313 LYS A C 1
ATOM 2520 O O . LYS A 1 313 ? -23.632 10.871 25.360 1.00 95.81 313 LYS A O 1
ATOM 2525 N N . SER A 1 314 ? -24.208 11.605 23.315 1.00 96.75 314 SER A N 1
ATOM 2526 C CA . SER A 1 314 ? -25.403 12.323 23.764 1.00 96.75 314 SER A CA 1
ATOM 2527 C C . SER A 1 314 ? -26.440 11.387 24.396 1.00 96.75 314 SER A C 1
ATOM 2529 O O . SER A 1 314 ? -27.030 11.743 25.412 1.00 96.75 314 SER A O 1
ATOM 2531 N N . GLN A 1 315 ? -26.651 10.190 23.836 1.00 93.06 315 GLN A N 1
ATOM 2532 C CA . GLN A 1 315 ? -27.560 9.183 24.404 1.00 93.06 315 GLN A CA 1
ATOM 2533 C C . GLN A 1 315 ? -27.082 8.701 25.776 1.00 93.06 315 GLN A C 1
ATOM 2535 O O . GLN A 1 315 ? -27.887 8.527 26.691 1.00 93.06 315 GLN A O 1
ATOM 2540 N N . HIS A 1 316 ? -25.770 8.513 25.939 1.00 93.31 316 HIS A N 1
ATOM 2541 C CA . HIS A 1 316 ? -25.186 8.182 27.233 1.00 93.31 316 HIS A CA 1
ATOM 2542 C C . HIS A 1 316 ? -25.386 9.313 28.254 1.00 93.31 316 HIS A C 1
ATOM 2544 O O . HIS A 1 316 ? -25.827 9.055 29.372 1.00 93.31 316 HIS A O 1
ATOM 2550 N N . GLU A 1 317 ? -25.114 10.565 27.879 1.00 95.94 317 GLU A N 1
ATOM 2551 C CA . GLU A 1 317 ? -25.316 11.724 28.759 1.00 95.94 317 GLU A CA 1
ATOM 2552 C C . GLU A 1 317 ? -26.780 11.873 29.199 1.00 95.94 317 GLU A C 1
ATOM 2554 O O . GLU A 1 317 ? -27.053 12.104 30.381 1.00 95.94 317 GLU A O 1
ATOM 2559 N N . GLU A 1 318 ? -27.730 11.685 28.278 1.00 94.62 318 GLU A N 1
ATOM 2560 C CA . GLU A 1 318 ? -29.165 11.712 28.573 1.00 94.62 318 GLU A CA 1
ATOM 2561 C C . GLU A 1 318 ? -29.566 10.577 29.527 1.00 94.62 318 GLU A C 1
ATOM 2563 O O . GLU A 1 318 ? -30.255 10.815 30.523 1.00 94.62 318 GLU A O 1
ATOM 2568 N N . PHE A 1 319 ? -29.058 9.363 29.295 1.00 92.94 319 PHE A N 1
ATOM 2569 C CA . PHE A 1 319 ? -29.262 8.224 30.188 1.00 92.94 319 PHE A CA 1
ATOM 2570 C C . PHE A 1 319 ? -28.738 8.509 31.603 1.00 92.94 319 PHE A C 1
ATOM 2572 O O . PHE A 1 319 ? -29.475 8.351 32.578 1.00 92.94 319 PHE A O 1
ATOM 2579 N N . VAL A 1 320 ? -27.505 9.005 31.734 1.00 93.81 320 VAL A N 1
ATOM 2580 C CA . VAL A 1 320 ? -26.912 9.360 33.035 1.00 93.81 320 VAL A CA 1
ATOM 2581 C C . VAL A 1 320 ? -27.715 10.458 33.732 1.00 93.81 320 VAL A C 1
ATOM 2583 O O . VAL A 1 320 ? -27.945 10.385 34.940 1.00 93.81 320 VAL A O 1
ATOM 2586 N N . SER A 1 321 ? -28.164 11.469 32.986 1.00 93.31 321 SER A N 1
ATOM 2587 C CA . SER A 1 321 ? -29.007 12.543 33.515 1.00 93.31 321 SER A CA 1
ATOM 2588 C C . SER A 1 321 ? -30.340 12.005 34.045 1.00 93.31 321 SER A C 1
ATOM 2590 O O . SER A 1 321 ? -30.748 12.363 35.151 1.00 93.31 321 SER A O 1
ATOM 2592 N N . SER A 1 322 ? -30.979 11.087 33.311 1.00 92.06 322 SER A N 1
ATOM 2593 C CA . SER A 1 322 ? -32.245 10.463 33.715 1.00 92.06 322 SER A CA 1
ATOM 2594 C C . SER A 1 322 ? -32.116 9.649 35.008 1.00 92.06 322 SER A C 1
ATOM 2596 O O . SER A 1 322 ? -32.972 9.749 35.887 1.00 92.06 322 SER A O 1
ATOM 2598 N N . LEU A 1 323 ? -31.007 8.919 35.177 1.00 88.50 323 LEU A N 1
ATOM 2599 C CA . LEU A 1 323 ? -30.734 8.145 36.387 1.00 88.50 323 LEU A CA 1
ATOM 2600 C C . LEU A 1 323 ? -30.464 9.042 37.601 1.00 88.50 323 LEU A C 1
ATOM 2602 O O . LEU A 1 323 ? -30.929 8.750 38.698 1.00 88.50 323 LEU A O 1
ATOM 2606 N N . LYS A 1 324 ? -29.748 10.157 37.415 1.00 86.19 324 LYS A N 1
ATOM 2607 C CA . LYS A 1 324 ? -29.451 11.116 38.496 1.00 86.19 324 LYS A CA 1
ATOM 2608 C C . LYS A 1 324 ? -30.671 11.923 38.945 1.00 86.19 324 LYS A C 1
ATOM 2610 O O . LYS A 1 324 ? -30.681 12.420 40.067 1.00 86.19 324 LYS A O 1
ATOM 2615 N N . GLN A 1 325 ? -31.674 12.073 38.081 1.00 84.44 325 GLN A N 1
ATOM 2616 C CA . GLN A 1 325 ? -32.922 12.774 38.393 1.00 84.44 325 GLN A CA 1
ATOM 2617 C C . GLN A 1 325 ? -33.965 11.881 39.085 1.00 84.44 325 GLN A C 1
ATOM 2619 O O . GLN A 1 325 ? -34.978 12.401 39.558 1.00 84.44 325 GLN A O 1
ATOM 2624 N N . GLN A 1 326 ? -33.742 10.564 39.189 1.00 72.12 326 GLN A N 1
ATOM 2625 C CA . GLN A 1 326 ? -34.626 9.704 39.975 1.00 72.12 326 GLN A CA 1
ATOM 2626 C C . GLN A 1 326 ? -34.509 10.039 41.475 1.00 72.12 326 GLN A C 1
ATOM 2628 O O . GLN A 1 326 ? -33.401 10.035 42.018 1.00 72.12 326 GLN A O 1
ATOM 2633 N N . PRO A 1 327 ? -35.626 10.318 42.177 1.00 56.66 327 PRO A N 1
ATOM 2634 C CA . PRO A 1 327 ? -35.596 10.497 43.624 1.00 56.66 327 PRO A CA 1
ATOM 2635 C C . PRO A 1 327 ? -35.138 9.196 44.310 1.00 56.66 327 PRO A C 1
ATOM 2637 O O . PRO A 1 327 ? -35.429 8.109 43.799 1.00 56.66 327 PRO A O 1
ATOM 2640 N N . PRO A 1 328 ? -34.457 9.267 45.475 1.00 52.38 328 PRO A N 1
ATOM 2641 C CA . PRO A 1 328 ? -34.130 8.069 46.241 1.00 52.38 328 PRO A CA 1
ATOM 2642 C C . PRO A 1 328 ? -35.419 7.291 46.536 1.00 52.38 328 PRO A C 1
ATOM 2644 O O . PRO A 1 328 ? -36.465 7.927 46.733 1.00 52.38 328 PRO A O 1
ATOM 2647 N N . PRO A 1 329 ? -35.380 5.943 46.590 1.00 48.56 329 PRO A N 1
ATOM 2648 C CA . PRO A 1 329 ? -36.532 5.170 47.020 1.00 48.56 329 PRO A CA 1
ATOM 2649 C C . PRO A 1 329 ? -36.914 5.667 48.413 1.00 48.56 329 PRO A C 1
ATOM 2651 O O . PRO A 1 329 ? -36.220 5.427 49.401 1.00 48.56 329 PRO A O 1
ATOM 2654 N N . SER A 1 33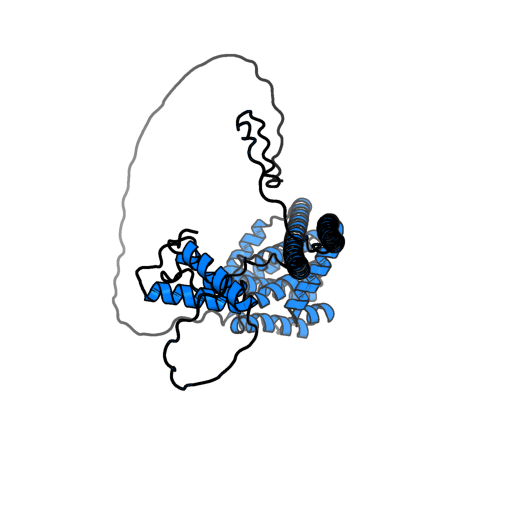0 ? -38.000 6.435 48.478 1.00 36.75 330 SER A N 1
ATOM 2655 C CA . SER A 1 330 ? -38.605 6.811 49.743 1.00 36.75 330 SER A CA 1
ATOM 2656 C C . SER A 1 330 ? -38.983 5.501 50.410 1.00 36.75 330 SER A C 1
ATOM 2658 O O . SER A 1 330 ? -39.683 4.687 49.807 1.00 36.75 330 SER A O 1
ATOM 2660 N N . ALA A 1 331 ? -38.475 5.269 51.618 1.00 40.19 331 ALA A N 1
ATOM 2661 C CA . ALA A 1 331 ? -38.907 4.162 52.450 1.00 40.19 331 ALA A CA 1
ATOM 2662 C C . ALA A 1 331 ? -40.421 4.306 52.666 1.00 40.19 331 ALA A C 1
ATOM 2664 O O . ALA A 1 331 ? -40.866 5.060 53.529 1.00 40.19 331 ALA A O 1
ATOM 2665 N N . VAL A 1 332 ? -41.221 3.634 51.835 1.00 37.88 332 VAL A N 1
ATOM 2666 C CA . VAL A 1 332 ? -42.660 3.531 52.048 1.00 37.88 332 VAL A CA 1
ATOM 2667 C C . VAL A 1 332 ? -42.827 2.639 53.267 1.00 37.88 332 VAL A C 1
ATOM 2669 O O . VAL A 1 332 ? -42.684 1.417 53.206 1.00 37.88 332 VAL A O 1
ATOM 2672 N N . GLY A 1 333 ? -43.058 3.287 54.406 1.00 37.41 333 GLY A N 1
ATOM 2673 C CA . GLY A 1 333 ? -43.538 2.643 55.611 1.00 37.41 333 GLY A CA 1
ATOM 2674 C C . GLY A 1 333 ? -44.824 1.880 55.305 1.00 37.41 333 GLY A C 1
ATOM 2675 O O . GLY A 1 333 ? -45.795 2.447 54.824 1.00 37.41 333 GLY A O 1
ATOM 2676 N N . GLN A 1 334 ? -44.757 0.575 55.546 1.00 37.38 334 GLN A N 1
ATOM 2677 C CA . GLN A 1 334 ? -45.771 -0.275 56.164 1.00 37.38 334 GLN A CA 1
ATOM 2678 C C . GLN A 1 334 ? -47.277 0.045 55.988 1.00 37.38 334 GLN A C 1
ATOM 2680 O O . GLN A 1 334 ? -47.787 1.069 56.426 1.00 37.38 334 GLN A O 1
ATOM 2685 N N . LEU A 1 335 ? -47.971 -1.025 55.567 1.00 38.84 335 LEU A N 1
ATOM 2686 C CA . LEU A 1 335 ? -49.392 -1.374 55.715 1.00 38.84 335 LEU A CA 1
ATOM 2687 C C . LEU A 1 335 ? -50.425 -0.740 54.762 1.00 38.84 335 LEU A C 1
ATOM 2689 O O . LEU A 1 335 ? -51.031 0.282 55.057 1.00 38.84 335 LEU A O 1
ATOM 2693 N N . ALA A 1 336 ? -50.805 -1.524 53.747 1.00 30.19 336 ALA A N 1
ATOM 2694 C CA . ALA A 1 336 ? -52.204 -1.918 53.551 1.00 30.19 336 ALA A CA 1
ATOM 2695 C C . ALA A 1 336 ? -52.273 -3.299 52.864 1.00 30.19 336 ALA A C 1
ATOM 2697 O O . ALA A 1 336 ? -51.616 -3.537 51.853 1.00 30.19 336 ALA A O 1
ATOM 2698 N N . ALA A 1 337 ? -53.027 -4.216 53.472 1.00 32.16 337 ALA A N 1
ATOM 2699 C CA . ALA A 1 337 ? -53.323 -5.566 52.988 1.00 32.16 337 ALA A CA 1
ATOM 2700 C C . ALA A 1 337 ? -54.453 -5.536 51.916 1.00 32.16 337 ALA A C 1
ATOM 2702 O O . ALA A 1 337 ? -55.021 -4.471 51.673 1.00 32.16 337 ALA A O 1
ATOM 2703 N N . PRO A 1 338 ? -54.759 -6.664 51.245 1.00 45.94 338 PRO A N 1
ATOM 2704 C CA . PRO A 1 338 ? -55.195 -6.700 49.850 1.00 45.94 338 PRO A CA 1
ATOM 2705 C C . PRO A 1 338 ? -56.703 -6.483 49.671 1.00 45.94 338 PRO A C 1
ATOM 2707 O O . PRO A 1 338 ? -57.505 -6.969 50.466 1.00 45.94 338 PRO A O 1
ATOM 2710 N N . ALA A 1 339 ? -57.085 -5.838 48.568 1.00 31.55 339 ALA A N 1
ATOM 2711 C CA . ALA A 1 339 ? -58.421 -5.957 47.996 1.00 31.55 339 ALA A CA 1
ATOM 2712 C C . ALA A 1 339 ? -58.305 -6.608 46.613 1.00 31.55 339 ALA A C 1
ATOM 2714 O O . ALA A 1 339 ? -57.552 -6.165 45.747 1.00 31.55 339 ALA A O 1
ATOM 2715 N N . GLU A 1 340 ? -59.014 -7.719 46.487 1.00 31.77 340 GLU A N 1
ATOM 2716 C CA . GLU A 1 340 ? -59.116 -8.611 45.344 1.00 31.77 340 GLU A CA 1
ATOM 2717 C C . GLU A 1 340 ? -59.664 -7.959 44.063 1.00 31.77 340 GLU A C 1
ATOM 2719 O O . GLU A 1 340 ? -60.597 -7.164 44.094 1.00 31.77 340 GLU A O 1
ATOM 2724 N N . SER A 1 341 ? -59.154 -8.496 42.951 1.00 34.47 341 SER A N 1
ATOM 2725 C CA . SER A 1 341 ? -59.884 -8.837 41.724 1.00 34.47 341 SER A CA 1
ATOM 2726 C C . SER A 1 341 ? -60.345 -7.718 40.789 1.00 34.47 341 SER A C 1
ATOM 2728 O O . SER A 1 341 ? -61.480 -7.268 40.855 1.00 34.47 341 SER A O 1
ATOM 2730 N N . GLU A 1 342 ? -59.563 -7.506 39.725 1.00 27.75 342 GLU A N 1
ATOM 2731 C CA . GLU A 1 342 ? -60.135 -7.607 38.379 1.00 27.75 342 GLU A CA 1
ATOM 2732 C C . GLU A 1 342 ? -59.182 -8.344 37.422 1.00 27.75 342 GLU A C 1
ATOM 2734 O O . GLU A 1 342 ? -57.976 -8.107 37.367 1.00 27.75 342 GLU A O 1
ATOM 2739 N N . LYS A 1 343 ? -59.753 -9.334 36.736 1.00 29.91 343 LYS A N 1
ATOM 2740 C CA . LYS A 1 343 ? -59.116 -10.289 35.824 1.00 29.91 343 LYS A CA 1
ATOM 2741 C C . LYS A 1 343 ? -58.955 -9.639 34.432 1.00 29.91 343 LYS A C 1
ATOM 2743 O O . LYS A 1 343 ? -59.762 -8.783 34.081 1.00 29.91 343 LYS A O 1
ATOM 2748 N N . PRO A 1 344 ? -57.944 -10.024 33.629 1.00 37.28 344 PRO A N 1
ATOM 2749 C CA . PRO A 1 344 ? -57.529 -9.266 32.451 1.00 37.28 344 PRO A CA 1
ATOM 2750 C C . PRO A 1 344 ? -58.429 -9.542 31.237 1.00 37.28 344 PRO A C 1
ATOM 2752 O O . PRO A 1 344 ? -58.919 -10.669 31.101 1.00 37.28 344 PRO A O 1
ATOM 2755 N N . PRO A 1 345 ? -58.602 -8.586 30.305 1.00 31.94 345 PRO A N 1
ATOM 2756 C CA . PRO A 1 345 ? -59.104 -8.898 28.980 1.00 31.94 345 PRO A CA 1
ATOM 2757 C C . PRO A 1 345 ? -57.960 -9.316 28.031 1.00 31.94 345 PRO A C 1
ATOM 2759 O O . PRO A 1 345 ? -56.788 -9.032 28.290 1.00 31.94 345 PRO A O 1
ATOM 2762 N N . PRO A 1 346 ? -58.282 -10.069 26.967 1.00 30.45 346 PRO A N 1
ATOM 2763 C CA . PRO A 1 346 ? -57.433 -11.124 26.424 1.00 30.45 346 PRO A CA 1
ATOM 2764 C C . PRO A 1 346 ? -56.605 -10.677 25.214 1.00 30.45 346 PRO A C 1
ATOM 2766 O O . PRO A 1 346 ? -56.980 -9.769 24.477 1.00 30.45 346 PRO A O 1
ATOM 2769 N N . MET A 1 347 ? -55.516 -11.408 24.958 1.00 29.28 347 MET A N 1
ATOM 2770 C CA . MET A 1 347 ? -54.821 -11.408 23.668 1.00 29.28 347 MET A CA 1
ATOM 2771 C C . MET A 1 347 ? -55.752 -11.904 22.545 1.00 29.28 347 MET A C 1
ATOM 2773 O O . MET A 1 347 ? -56.377 -12.955 22.686 1.00 29.28 347 MET A O 1
ATOM 2777 N N . THR A 1 348 ? -55.834 -11.184 21.423 1.00 31.66 348 THR A N 1
ATOM 2778 C CA . THR A 1 348 ? -55.371 -11.510 20.041 1.00 31.66 348 THR A CA 1
ATOM 2779 C C . THR A 1 348 ? -56.443 -11.063 19.022 1.00 31.66 348 THR A C 1
ATOM 2781 O O . THR A 1 348 ? -57.589 -10.880 19.435 1.00 31.66 348 THR A O 1
ATOM 2784 N N . PRO A 1 349 ? -56.195 -11.016 17.695 1.00 41.53 349 PRO A N 1
ATOM 2785 C CA . PRO A 1 349 ? -55.002 -10.638 16.915 1.00 41.53 349 PRO A CA 1
ATOM 2786 C C . PRO A 1 349 ? -55.353 -9.598 15.811 1.00 41.53 349 PRO A C 1
ATOM 2788 O O . PRO A 1 349 ? -56.488 -9.566 15.348 1.00 41.53 349 PRO A O 1
ATOM 2791 N N . HIS A 1 350 ? -54.398 -8.799 15.318 1.00 25.72 350 HIS A N 1
ATOM 2792 C CA . HIS A 1 350 ? -54.338 -8.511 13.873 1.00 25.72 350 HIS A CA 1
ATOM 2793 C C . HIS A 1 350 ? -53.027 -7.857 13.431 1.00 25.72 350 HIS A C 1
ATOM 2795 O O . HIS A 1 350 ? -52.455 -7.005 14.107 1.00 25.72 350 HIS A O 1
ATOM 2801 N N . ASP A 1 351 ? -52.613 -8.332 12.265 1.00 31.28 351 ASP A N 1
ATOM 2802 C CA . ASP A 1 351 ? -51.420 -8.083 11.474 1.00 31.28 351 ASP A CA 1
ATOM 2803 C C . ASP A 1 351 ? -51.064 -6.619 11.205 1.00 31.28 351 ASP A C 1
ATOM 2805 O O . ASP A 1 351 ? -51.911 -5.753 10.989 1.00 31.28 351 ASP A O 1
ATOM 2809 N N . GLY A 1 352 ? -49.757 -6.401 11.106 1.00 26.72 352 GLY A N 1
ATOM 2810 C CA . GLY A 1 352 ? -49.127 -5.175 10.645 1.00 26.72 352 GLY A CA 1
ATOM 2811 C C . GLY A 1 352 ? -47.621 -5.381 10.596 1.00 26.72 352 GLY A C 1
ATOM 2812 O O . GLY A 1 352 ? -46.889 -4.819 11.404 1.00 26.72 352 GLY A O 1
ATOM 2813 N N . GLU A 1 353 ? -47.170 -6.260 9.700 1.00 31.83 353 GLU A N 1
ATOM 2814 C CA . GLU A 1 353 ? -45.757 -6.445 9.374 1.00 31.83 353 GLU A CA 1
ATOM 2815 C C . GLU A 1 353 ? -45.093 -5.104 9.032 1.00 31.83 353 GLU A C 1
ATOM 2817 O O . GLU A 1 353 ? -45.539 -4.362 8.157 1.00 31.83 353 GLU A O 1
ATOM 2822 N N . THR A 1 354 ? -43.972 -4.804 9.685 1.00 28.20 354 THR A N 1
ATOM 2823 C CA . THR A 1 354 ? -42.903 -3.992 9.089 1.00 28.20 354 THR A CA 1
ATOM 2824 C C . THR A 1 354 ? -41.576 -4.363 9.755 1.00 28.20 354 THR A C 1
ATOM 2826 O O . THR A 1 354 ? -41.318 -3.951 10.886 1.00 28.20 354 THR A O 1
ATOM 2829 N N . PRO A 1 355 ? -40.719 -5.166 9.103 1.00 31.34 355 PRO A N 1
ATOM 2830 C CA . PRO A 1 355 ? -39.374 -5.431 9.586 1.00 31.34 355 PRO A CA 1
ATOM 2831 C C . PRO A 1 355 ? -38.418 -4.356 9.056 1.00 31.34 355 PRO A C 1
ATOM 2833 O O . PRO A 1 355 ? -38.135 -4.302 7.862 1.00 31.34 355 PRO A O 1
ATOM 2836 N N . LEU A 1 356 ? -37.868 -3.520 9.942 1.00 28.77 356 LEU A N 1
ATOM 2837 C CA . LEU A 1 356 ? -36.631 -2.790 9.651 1.00 28.77 356 LEU A CA 1
ATOM 2838 C C . LEU A 1 356 ? -35.448 -3.675 10.036 1.00 28.77 356 LEU A C 1
ATOM 2840 O O . LEU A 1 356 ? -34.846 -3.575 11.101 1.00 28.77 356 LEU A O 1
ATOM 2844 N N . THR A 1 357 ? -35.141 -4.590 9.128 1.00 29.52 357 THR A N 1
ATOM 2845 C CA . THR A 1 357 ? -33.838 -5.231 8.997 1.00 29.52 357 THR A CA 1
ATOM 2846 C C . THR A 1 357 ? -33.469 -5.114 7.519 1.00 29.52 357 THR A C 1
ATOM 2848 O O . THR A 1 357 ? -34.317 -5.371 6.674 1.00 29.52 357 THR A O 1
ATOM 2851 N N . GLN A 1 358 ? -32.209 -4.773 7.230 1.00 33.12 358 GLN A N 1
ATOM 2852 C CA . GLN A 1 358 ? -31.562 -4.712 5.903 1.00 33.12 358 GLN A CA 1
ATOM 2853 C C . GLN A 1 358 ? -31.561 -3.354 5.168 1.00 33.12 358 GLN A C 1
ATOM 2855 O O . GLN A 1 358 ? -32.318 -3.102 4.239 1.00 33.12 358 GLN A O 1
ATOM 2860 N N . ALA A 1 359 ? -30.574 -2.530 5.515 1.00 26.80 359 ALA A N 1
ATOM 2861 C CA . ALA A 1 359 ? -29.789 -1.702 4.592 1.00 26.80 359 ALA A CA 1
ATOM 2862 C C . ALA A 1 359 ? -28.400 -1.609 5.258 1.00 26.80 359 ALA A C 1
ATOM 2864 O O . ALA A 1 359 ? -28.324 -1.260 6.427 1.00 26.80 359 ALA A O 1
ATOM 2865 N N . PHE A 1 360 ? -27.271 -2.033 4.696 1.00 28.33 360 PHE A N 1
ATOM 2866 C CA . PHE A 1 360 ? -26.773 -1.817 3.350 1.00 28.33 360 PHE A CA 1
ATOM 2867 C C . PHE A 1 360 ? -25.913 -3.008 2.908 1.00 28.33 360 PHE A C 1
ATOM 2869 O O . PHE A 1 360 ? -24.848 -3.264 3.464 1.00 28.33 360 PHE A O 1
ATOM 2876 N N . ALA A 1 361 ? -26.352 -3.681 1.851 1.00 27.77 361 ALA A N 1
ATOM 2877 C CA . ALA A 1 361 ? -25.468 -4.341 0.907 1.00 27.77 361 ALA A CA 1
ATOM 2878 C C . ALA A 1 361 ? -25.779 -3.756 -0.475 1.00 27.77 361 ALA A C 1
ATOM 2880 O O . ALA A 1 361 ? -26.947 -3.589 -0.827 1.00 27.77 361 ALA A O 1
ATOM 2881 N N . THR A 1 362 ? -24.720 -3.516 -1.247 1.00 27.25 362 THR A N 1
ATOM 2882 C CA . THR A 1 362 ? -24.721 -3.301 -2.704 1.00 27.25 362 THR A CA 1
ATOM 2883 C C . THR A 1 362 ? -24.874 -1.855 -3.200 1.00 27.25 362 THR A C 1
ATOM 2885 O O . THR A 1 362 ? -25.962 -1.380 -3.505 1.00 27.25 362 THR A O 1
ATOM 2888 N N . LEU A 1 363 ? -23.730 -1.207 -3.446 1.00 27.14 363 LEU A N 1
ATOM 2889 C CA . LEU A 1 363 ? -23.537 -0.392 -4.649 1.00 27.14 363 LEU A CA 1
ATOM 2890 C C . LEU A 1 363 ? -22.490 -1.090 -5.526 1.00 27.14 363 LEU A C 1
ATOM 2892 O O . LEU A 1 363 ? -21.303 -0.789 -5.475 1.00 27.14 363 LEU A O 1
ATOM 2896 N N . GLY A 1 364 ? -22.963 -2.075 -6.289 1.00 27.94 364 GLY A N 1
ATOM 2897 C CA . GLY A 1 364 ? -22.303 -2.601 -7.478 1.00 27.94 364 GLY A CA 1
ATOM 2898 C C . GLY A 1 364 ? -23.064 -2.082 -8.693 1.00 27.94 364 GLY A C 1
ATOM 2899 O O . GLY A 1 364 ? -24.271 -2.281 -8.814 1.00 27.94 364 GLY A O 1
ATOM 2900 N N . THR A 1 365 ? -22.363 -1.353 -9.547 1.00 28.77 365 THR A N 1
ATOM 2901 C CA . THR A 1 365 ? -22.845 -0.732 -10.778 1.00 28.77 365 THR A CA 1
ATOM 2902 C C . THR A 1 365 ? -23.141 -1.786 -11.849 1.00 28.77 365 THR A C 1
ATOM 2904 O O . THR A 1 365 ? -22.260 -2.524 -12.279 1.00 28.77 365 THR A O 1
ATOM 2907 N N . GLY A 1 366 ? -24.394 -1.836 -12.307 1.00 27.17 366 GLY A N 1
ATOM 2908 C CA . GLY A 1 366 ? -24.834 -2.579 -13.487 1.00 27.17 366 GLY A CA 1
ATOM 2909 C C . GLY A 1 366 ? -25.297 -1.610 -14.572 1.00 27.17 366 GLY A C 1
ATOM 2910 O O . GLY A 1 366 ? -26.183 -0.789 -14.347 1.00 27.17 366 GLY A O 1
ATOM 2911 N N . VAL A 1 367 ? -24.650 -1.697 -15.730 1.00 28.44 367 VAL A N 1
ATOM 2912 C CA . VAL A 1 367 ? -24.876 -0.921 -16.956 1.00 28.44 367 VAL A CA 1
ATOM 2913 C C . VAL A 1 367 ? -26.318 -1.073 -17.465 1.00 28.44 367 VAL A C 1
ATOM 2915 O O . VAL A 1 367 ? -26.829 -2.185 -17.573 1.00 28.44 367 VAL A O 1
ATOM 2918 N N . VAL A 1 368 ? -26.953 0.046 -17.828 1.00 27.33 368 VAL A N 1
ATOM 2919 C CA . VAL A 1 368 ? -28.273 0.095 -18.480 1.00 27.33 368 VAL A CA 1
ATOM 2920 C C . VAL A 1 368 ? -28.101 0.118 -20.003 1.00 27.33 368 VAL A C 1
ATOM 2922 O O . VAL A 1 368 ? -27.462 1.018 -20.542 1.00 27.33 368 VAL A O 1
ATOM 2925 N N . VAL A 1 369 ? -28.722 -0.842 -20.691 1.00 27.97 369 VAL A N 1
ATOM 2926 C CA . VAL A 1 369 ? -28.990 -0.837 -22.143 1.00 27.97 369 VAL A CA 1
ATOM 2927 C C . VAL A 1 369 ? -30.506 -0.633 -22.338 1.00 27.97 369 VAL A C 1
ATOM 2929 O O . VAL A 1 369 ? -31.277 -1.260 -21.608 1.00 27.97 369 VAL A O 1
ATOM 2932 N N . PRO A 1 370 ? -30.973 0.230 -23.263 1.00 30.52 370 PRO A N 1
ATOM 2933 C CA . PRO A 1 370 ? -32.404 0.470 -23.479 1.00 30.52 370 PRO A CA 1
ATOM 2934 C C . PRO A 1 370 ? -33.059 -0.570 -24.420 1.00 30.52 370 PRO A C 1
ATOM 2936 O O . PRO A 1 370 ? -32.353 -1.211 -25.198 1.00 30.52 370 PRO A O 1
ATOM 2939 N N . PRO A 1 371 ? -34.402 -0.737 -24.390 1.00 28.36 371 PRO A N 1
ATOM 2940 C CA . PRO A 1 371 ? -35.093 -1.792 -25.130 1.00 28.36 371 PRO A CA 1
ATOM 2941 C C . PRO A 1 371 ? -35.529 -1.349 -26.538 1.00 28.36 371 PRO A C 1
ATOM 2943 O O . PRO A 1 371 ? -36.139 -0.291 -26.713 1.00 28.36 371 PRO A O 1
ATOM 2946 N N . GLU A 1 372 ? -35.282 -2.201 -27.537 1.00 26.89 372 GLU A N 1
ATOM 2947 C CA . GLU A 1 372 ? -35.886 -2.113 -28.871 1.00 26.89 372 GLU A CA 1
ATOM 2948 C C . GLU A 1 372 ? -37.224 -2.866 -28.934 1.00 26.89 372 GLU A C 1
ATOM 2950 O O . GLU A 1 372 ? -37.427 -3.900 -28.299 1.00 26.89 372 GLU A O 1
ATOM 2955 N N . LYS A 1 373 ? -38.154 -2.298 -29.704 1.00 26.56 373 LYS A N 1
ATOM 2956 C CA . LYS A 1 373 ? -39.525 -2.767 -29.915 1.00 26.56 373 LYS A CA 1
ATOM 2957 C C . LYS A 1 373 ? -39.558 -3.904 -30.945 1.00 26.56 373 LYS A C 1
ATOM 2959 O O . LYS A 1 373 ? -39.130 -3.705 -32.076 1.00 26.56 373 LYS A O 1
ATOM 2964 N N . GLU A 1 374 ? -40.171 -5.036 -30.610 1.00 24.59 374 GLU A N 1
ATOM 2965 C CA . GLU A 1 374 ? -40.704 -5.985 -31.602 1.00 24.59 374 GLU A CA 1
ATOM 2966 C C . GLU A 1 374 ? -42.079 -5.522 -32.099 1.00 24.59 374 GLU A C 1
ATOM 2968 O O . GLU A 1 374 ? -42.841 -5.011 -31.283 1.00 24.59 374 GLU A O 1
ATOM 2973 N N . VAL A 1 375 ? -42.392 -5.706 -33.396 1.00 25.61 375 VAL A N 1
ATOM 2974 C CA . VAL A 1 375 ? -43.398 -6.659 -33.959 1.00 25.61 375 VAL A CA 1
ATOM 2975 C C . VAL A 1 375 ? -43.202 -6.747 -35.517 1.00 25.61 375 VAL A C 1
ATOM 2977 O O . VAL A 1 375 ? -42.543 -5.871 -36.071 1.00 25.61 375 VAL A O 1
ATOM 2980 N N . PRO A 1 376 ? -43.827 -7.674 -36.292 1.00 32.06 376 PRO A N 1
ATOM 2981 C CA . PRO A 1 376 ? -43.415 -9.053 -36.619 1.00 32.06 376 PRO A CA 1
ATOM 2982 C C . PRO A 1 376 ? -43.197 -9.330 -38.135 1.00 32.06 376 PRO A C 1
ATOM 2984 O O . PRO A 1 376 ? -43.670 -8.588 -38.992 1.00 32.06 376 PRO A O 1
ATOM 2987 N N . GLY A 1 377 ? -42.668 -10.518 -38.477 1.00 24.23 377 GLY A N 1
ATOM 2988 C CA . GLY A 1 377 ? -43.143 -11.237 -39.673 1.00 24.23 377 GLY A CA 1
ATOM 2989 C C . GLY A 1 377 ? -42.155 -12.103 -40.471 1.00 24.23 377 GLY A C 1
ATOM 2990 O O . GLY A 1 377 ? -41.222 -11.599 -41.077 1.00 24.23 377 GLY A O 1
ATOM 2991 N N . VAL A 1 378 ? -42.554 -13.376 -40.628 1.00 27.28 378 VAL A N 1
ATOM 2992 C CA . VAL A 1 378 ? -42.458 -14.215 -41.848 1.00 27.28 378 VAL A CA 1
ATOM 2993 C C . VAL A 1 378 ? -41.320 -15.262 -41.973 1.00 27.28 378 VAL A C 1
ATOM 2995 O O . VAL A 1 378 ? -40.178 -14.976 -42.298 1.00 27.28 378 VAL A O 1
ATOM 2998 N N . ALA A 1 379 ? -41.786 -16.519 -41.874 1.00 27.25 379 ALA A N 1
ATOM 2999 C CA . ALA A 1 379 ? -41.462 -17.742 -42.635 1.00 27.25 379 ALA A CA 1
ATOM 3000 C C . ALA A 1 379 ? -40.230 -18.628 -42.330 1.00 27.25 379 ALA A C 1
ATOM 3002 O O . ALA A 1 379 ? -39.075 -18.322 -42.598 1.00 27.25 379 ALA A O 1
ATOM 3003 N N . ARG A 1 380 ? -40.588 -19.866 -41.944 1.00 27.03 380 ARG A N 1
ATOM 3004 C CA . ARG A 1 380 ? -39.849 -21.140 -42.017 1.00 27.03 380 ARG A CA 1
ATOM 3005 C C . ARG A 1 380 ? -39.398 -21.531 -43.437 1.00 27.03 380 ARG A C 1
ATOM 3007 O O . ARG A 1 380 ? -40.223 -21.557 -44.347 1.00 27.03 380 ARG A O 1
ATOM 3014 N N . ARG A 1 381 ? -38.188 -22.094 -43.535 1.00 26.28 381 ARG A N 1
ATOM 3015 C CA . ARG A 1 381 ? -37.748 -23.303 -44.296 1.00 26.28 381 ARG A CA 1
ATOM 3016 C C . ARG A 1 381 ? -36.220 -23.369 -44.143 1.00 26.28 381 ARG A C 1
ATOM 3018 O O . ARG A 1 381 ? -35.598 -22.325 -44.123 1.00 26.28 381 ARG A O 1
ATOM 3025 N N . GLY A 1 382 ? -35.509 -24.481 -44.035 1.00 26.33 382 GLY A N 1
ATOM 3026 C CA . GLY A 1 382 ? -35.757 -25.910 -44.159 1.00 26.33 382 GLY A CA 1
ATOM 3027 C C . GLY A 1 382 ? -34.371 -26.580 -44.083 1.00 26.33 382 GLY A C 1
ATOM 3028 O O . GLY A 1 382 ? -33.365 -25.962 -44.418 1.00 26.33 382 GLY A O 1
ATOM 3029 N N . GLN A 1 383 ? -34.323 -27.806 -43.572 1.00 27.88 383 GLN A N 1
ATOM 3030 C CA . GLN A 1 383 ? -33.125 -28.643 -43.432 1.00 27.88 383 GLN A CA 1
ATOM 3031 C C . GLN A 1 383 ? -32.405 -28.893 -44.767 1.00 27.88 383 GLN A C 1
ATOM 3033 O O . GLN A 1 383 ? -33.083 -29.053 -45.776 1.00 27.88 383 GLN A O 1
ATOM 3038 N N . THR A 1 384 ? -31.084 -29.121 -44.720 1.00 27.91 384 THR A N 1
ATOM 3039 C CA . THR A 1 384 ? -30.439 -30.223 -45.469 1.00 27.91 384 THR A CA 1
ATOM 3040 C C . THR A 1 384 ? -29.083 -30.610 -44.868 1.00 27.91 384 THR A C 1
ATOM 3042 O O . THR A 1 384 ? -28.197 -29.779 -44.699 1.00 27.91 384 THR A O 1
ATOM 3045 N N . GLN A 1 385 ? -28.963 -31.904 -44.564 1.00 28.84 385 GLN A N 1
ATOM 3046 C CA . GLN A 1 385 ? -27.748 -32.683 -44.308 1.00 28.84 385 GLN A CA 1
ATOM 3047 C C . GLN A 1 385 ? -26.851 -32.788 -45.551 1.00 28.84 385 GLN A C 1
ATOM 3049 O O . GLN A 1 385 ? -27.365 -32.891 -46.663 1.00 28.84 385 GLN A O 1
ATOM 3054 N N . ALA A 1 386 ? -25.541 -32.966 -45.340 1.00 29.64 386 ALA A N 1
ATOM 3055 C CA . ALA A 1 386 ? -24.711 -33.815 -46.200 1.00 29.64 386 ALA A CA 1
ATOM 3056 C C . ALA A 1 386 ? -23.558 -34.455 -45.399 1.00 29.64 386 ALA A C 1
ATOM 3058 O O . ALA A 1 386 ? -22.769 -33.768 -44.754 1.00 29.64 386 ALA A O 1
ATOM 3059 N N . LEU A 1 387 ? -23.503 -35.791 -45.443 1.00 27.83 387 LEU A N 1
ATOM 3060 C CA . LEU A 1 387 ? -22.450 -36.672 -44.926 1.00 27.83 387 LEU A CA 1
ATOM 3061 C C . LEU A 1 387 ? -21.294 -36.835 -45.932 1.00 27.83 387 LEU A C 1
ATOM 3063 O O . LEU A 1 387 ? -21.567 -36.891 -47.129 1.00 27.83 387 LEU A O 1
ATOM 3067 N N . ARG A 1 388 ? -20.069 -37.110 -45.441 1.00 28.39 388 ARG A N 1
ATOM 3068 C CA . ARG A 1 388 ? -19.222 -38.313 -45.723 1.00 28.39 388 ARG A CA 1
ATOM 3069 C C . ARG A 1 388 ? -17.769 -38.084 -45.253 1.00 28.39 388 ARG A C 1
ATOM 3071 O O . ARG A 1 388 ? -17.213 -37.039 -45.544 1.00 28.39 388 ARG A O 1
ATOM 3078 N N . ALA A 1 389 ? -17.253 -38.935 -44.350 1.00 29.00 389 ALA A N 1
ATOM 3079 C CA . ALA A 1 389 ? -16.323 -40.075 -44.578 1.00 29.00 389 ALA A CA 1
ATOM 3080 C C . ALA A 1 389 ? -14.872 -39.619 -44.862 1.00 29.00 389 ALA A C 1
ATOM 3082 O O . ALA A 1 389 ? -14.687 -38.673 -45.605 1.00 29.00 389 ALA A O 1
ATOM 3083 N N . GLY A 1 390 ? -13.774 -40.191 -44.369 1.00 26.78 390 GLY A N 1
ATOM 3084 C CA . GLY A 1 390 ? -13.435 -41.437 -43.680 1.00 26.78 390 GLY A CA 1
ATOM 3085 C C . GLY A 1 390 ? -11.908 -41.624 -43.866 1.00 26.78 390 GLY A C 1
ATOM 3086 O O . GLY A 1 390 ? -11.387 -41.288 -44.922 1.00 26.78 390 GLY A O 1
ATOM 3087 N N . THR A 1 391 ? -11.228 -42.077 -42.812 1.00 30.03 391 THR A N 1
ATOM 3088 C CA . THR A 1 391 ? -9.791 -42.405 -42.558 1.00 30.03 391 THR A CA 1
ATOM 3089 C C . THR A 1 391 ? -9.111 -43.345 -43.603 1.00 30.03 391 THR A C 1
ATOM 3091 O O . THR A 1 391 ? -9.842 -43.752 -44.505 1.00 30.03 391 THR A O 1
ATOM 3094 N N . PRO A 1 392 ? -7.803 -43.784 -43.540 1.00 44.72 392 PRO A N 1
ATOM 3095 C CA . PRO A 1 392 ? -6.887 -43.927 -42.371 1.00 44.72 392 PRO A CA 1
ATOM 3096 C C . PRO A 1 392 ? -5.327 -43.791 -42.553 1.00 44.72 392 PRO A C 1
ATOM 3098 O O . PRO A 1 392 ? -4.792 -43.746 -43.652 1.00 44.72 392 PRO A O 1
ATOM 3101 N N . LEU A 1 393 ? -4.638 -43.777 -41.392 1.00 30.39 393 LEU A N 1
ATOM 3102 C CA . LEU A 1 393 ? -3.366 -44.418 -40.939 1.00 30.39 393 LEU A CA 1
ATOM 3103 C C . LEU A 1 393 ? -2.132 -44.629 -41.857 1.00 30.39 393 LEU A C 1
ATOM 3105 O O . LEU A 1 393 ? -2.206 -45.284 -42.889 1.00 30.39 393 LEU A O 1
ATOM 3109 N N . SER A 1 394 ? -0.947 -44.307 -41.303 1.00 26.66 394 SER A N 1
ATOM 3110 C CA . SER A 1 394 ? 0.309 -45.065 -41.483 1.00 26.66 394 SER A CA 1
ATOM 3111 C C . SER A 1 394 ? 1.241 -44.907 -40.267 1.00 26.66 394 SER A C 1
ATOM 3113 O O . SER A 1 394 ? 1.312 -43.850 -39.647 1.00 26.66 394 SER A O 1
ATOM 3115 N N . SER A 1 395 ? 1.924 -45.999 -39.944 1.00 29.47 395 SER A N 1
ATOM 3116 C CA . SER A 1 395 ? 2.680 -46.360 -38.739 1.00 29.47 395 SER A CA 1
ATOM 3117 C C . SER A 1 395 ? 4.211 -46.143 -38.832 1.00 29.47 395 SER A C 1
ATOM 3119 O O . SER A 1 395 ? 4.742 -45.953 -39.920 1.00 29.47 395 SER A O 1
ATOM 3121 N N . SER A 1 396 ? 4.858 -46.202 -37.652 1.00 30.50 396 SER A N 1
ATOM 3122 C CA . SER A 1 396 ? 6.277 -46.108 -37.186 1.00 30.50 396 SER A CA 1
ATOM 3123 C C . SER A 1 396 ? 7.302 -47.061 -37.893 1.00 30.50 396 SER A C 1
ATOM 3125 O O . SER A 1 396 ? 6.888 -47.615 -38.909 1.00 30.50 396 SER A O 1
ATOM 3127 N N . PRO A 1 397 ? 8.554 -47.393 -37.415 1.00 52.56 397 PRO A N 1
ATOM 3128 C CA . PRO A 1 397 ? 9.242 -47.165 -36.107 1.00 52.56 397 PRO A CA 1
ATOM 3129 C C . PRO A 1 397 ? 10.810 -47.037 -36.097 1.00 52.56 397 PRO A C 1
ATOM 3131 O O . PRO A 1 397 ? 11.463 -47.061 -37.133 1.00 52.56 397 PRO A O 1
ATOM 3134 N N . HIS A 1 398 ? 11.369 -46.985 -34.866 1.00 29.98 398 HIS A N 1
ATOM 3135 C CA . HIS A 1 398 ? 12.649 -47.551 -34.350 1.00 29.98 398 HIS A CA 1
ATOM 3136 C C . HIS A 1 398 ? 13.801 -46.628 -33.901 1.00 29.98 398 HIS A C 1
ATOM 3138 O O . HIS A 1 398 ? 14.283 -45.783 -34.646 1.00 29.98 398 HIS A O 1
ATOM 3144 N N . GLY A 1 399 ? 14.316 -46.928 -32.691 1.00 27.97 399 GLY A N 1
ATOM 3145 C CA . GLY A 1 399 ? 15.650 -46.541 -32.214 1.00 27.97 399 GLY A CA 1
ATOM 3146 C C . GLY A 1 399 ? 15.860 -46.623 -30.690 1.00 27.97 399 GLY A C 1
ATOM 3147 O O . GLY A 1 399 ? 15.976 -45.588 -30.047 1.00 27.97 399 GLY A O 1
ATOM 3148 N N . GLU A 1 400 ? 15.917 -47.828 -30.108 1.00 28.34 400 GLU A N 1
ATOM 3149 C CA . GLU A 1 400 ? 16.430 -48.080 -28.744 1.00 28.34 400 GLU A CA 1
ATOM 3150 C C . GLU A 1 400 ? 17.966 -47.961 -28.685 1.00 28.34 400 GLU A C 1
ATOM 3152 O O . GLU A 1 400 ? 18.656 -48.342 -29.628 1.00 28.34 400 GLU A O 1
ATOM 3157 N N . THR A 1 401 ? 18.526 -47.547 -27.542 1.00 31.30 401 THR A N 1
ATOM 3158 C CA . THR A 1 401 ? 19.748 -48.165 -26.984 1.00 31.30 401 THR A CA 1
ATOM 3159 C C . THR A 1 401 ? 19.881 -47.882 -25.488 1.00 31.30 401 THR A C 1
ATOM 3161 O O . THR A 1 401 ? 19.790 -46.750 -25.018 1.00 31.30 401 THR A O 1
ATOM 3164 N N . SER A 1 402 ? 20.108 -48.962 -24.749 1.00 30.23 402 SER A N 1
ATOM 3165 C CA . SER A 1 402 ? 20.233 -49.056 -23.297 1.00 30.23 402 SER A CA 1
ATOM 3166 C C . SER A 1 402 ? 21.667 -48.804 -22.815 1.00 30.23 402 SER A C 1
ATOM 3168 O O . SER A 1 402 ? 22.615 -49.246 -23.463 1.00 30.23 402 SER A O 1
ATOM 3170 N N . ARG A 1 403 ? 21.839 -48.254 -21.601 1.00 28.56 403 ARG A N 1
ATOM 3171 C CA . ARG A 1 403 ? 22.891 -48.696 -20.660 1.00 28.56 403 ARG A CA 1
ATOM 3172 C C . ARG A 1 403 ? 22.609 -48.273 -19.214 1.00 28.56 403 ARG A C 1
ATOM 3174 O O . ARG A 1 403 ? 22.112 -47.189 -18.941 1.00 28.56 403 ARG A O 1
ATOM 3181 N N . SER A 1 404 ? 22.937 -49.187 -18.311 1.00 28.61 404 SER A N 1
ATOM 3182 C CA . SER A 1 404 ? 22.638 -49.260 -16.878 1.00 28.61 404 SER A CA 1
ATOM 3183 C C . SER A 1 404 ? 23.799 -48.803 -15.966 1.00 28.61 404 SER A C 1
ATOM 3185 O O . SER A 1 404 ? 24.909 -49.270 -16.199 1.00 28.61 404 SER A O 1
ATOM 3187 N N . SER A 1 405 ? 23.475 -47.997 -14.927 1.00 33.03 405 SER A N 1
ATOM 3188 C CA . SER A 1 405 ? 23.935 -47.927 -13.494 1.00 33.03 405 SER A CA 1
ATOM 3189 C C . SER A 1 405 ? 25.447 -47.937 -13.114 1.00 33.03 405 SER A C 1
ATOM 3191 O O . SER A 1 405 ? 26.231 -48.449 -13.905 1.00 33.03 405 SER A O 1
ATOM 3193 N N . PRO A 1 406 ? 25.910 -47.465 -11.908 1.00 40.69 406 PRO A N 1
ATOM 3194 C CA . PRO A 1 406 ? 25.241 -47.419 -10.579 1.00 40.69 406 PRO A CA 1
ATOM 3195 C C . PRO A 1 406 ? 25.529 -46.124 -9.720 1.00 40.69 406 PRO A C 1
ATOM 3197 O O . PRO A 1 406 ? 25.991 -45.134 -10.286 1.00 40.69 406 PRO A O 1
ATOM 3200 N N . PRO A 1 407 ? 25.182 -46.046 -8.402 1.00 46.34 407 PRO A N 1
ATOM 3201 C CA . PRO A 1 407 ? 24.761 -44.800 -7.738 1.00 46.34 407 PRO A CA 1
ATOM 3202 C C . PRO A 1 407 ? 25.830 -44.099 -6.874 1.00 46.34 407 PRO A C 1
ATOM 3204 O O . PRO A 1 407 ? 26.749 -44.725 -6.351 1.00 46.34 407 PRO A O 1
ATOM 3207 N N . GLY A 1 408 ? 25.635 -42.796 -6.636 1.00 28.81 408 GLY A N 1
ATOM 3208 C CA . GLY A 1 408 ? 26.433 -41.990 -5.709 1.00 28.81 408 GLY A CA 1
ATOM 3209 C C . GLY A 1 408 ? 25.662 -40.771 -5.195 1.00 28.81 408 GLY A C 1
ATOM 3210 O O . GLY A 1 408 ? 25.185 -39.944 -5.961 1.00 28.81 408 GLY A O 1
ATOM 3211 N N . VAL A 1 409 ? 25.524 -40.705 -3.876 1.00 34.75 409 VAL A N 1
ATOM 3212 C CA . VAL A 1 409 ? 24.832 -39.696 -3.064 1.00 34.75 409 VAL A CA 1
ATOM 3213 C C . VAL A 1 409 ? 25.483 -38.308 -3.193 1.00 34.75 409 VAL A C 1
ATOM 3215 O O . VAL A 1 409 ? 26.705 -38.231 -3.081 1.00 34.75 409 VAL A O 1
ATOM 3218 N N . LYS A 1 410 ? 24.680 -37.231 -3.312 1.00 31.55 410 LYS A N 1
ATOM 3219 C CA . LYS A 1 410 ? 24.754 -35.949 -2.551 1.00 31.55 410 LYS A CA 1
ATOM 3220 C C . LYS A 1 410 ? 24.145 -34.756 -3.313 1.00 31.55 410 LYS A C 1
ATOM 3222 O O . LYS A 1 410 ? 24.575 -34.436 -4.410 1.00 31.55 410 LYS A O 1
ATOM 3227 N N . GLY A 1 411 ? 23.284 -34.011 -2.612 1.00 29.48 411 GLY A N 1
ATOM 3228 C CA . GLY A 1 411 ? 23.261 -32.543 -2.667 1.00 29.48 411 GLY A CA 1
ATOM 3229 C C . GLY A 1 411 ? 22.197 -31.888 -3.548 1.00 29.48 411 GLY A C 1
ATOM 3230 O O . GLY A 1 411 ? 22.378 -31.742 -4.750 1.00 29.48 411 GLY A O 1
ATOM 3231 N N . SER A 1 412 ? 21.135 -31.387 -2.913 1.00 32.31 412 SER A N 1
ATOM 3232 C CA . SER A 1 412 ? 20.236 -30.366 -3.466 1.00 32.31 412 SER A CA 1
ATOM 3233 C C . SER A 1 412 ? 21.022 -29.116 -3.900 1.00 32.31 412 SER A C 1
ATOM 3235 O O . SER A 1 412 ? 21.871 -28.662 -3.125 1.00 32.31 412 SER A O 1
ATOM 3237 N N . PRO A 1 413 ? 20.747 -28.486 -5.058 1.00 37.06 413 PRO A N 1
ATOM 3238 C CA . PRO A 1 413 ? 21.471 -27.282 -5.435 1.00 37.06 413 PRO A CA 1
ATOM 3239 C C . PRO A 1 413 ? 20.813 -26.036 -4.824 1.00 37.06 413 PRO A C 1
ATOM 3241 O O . PRO A 1 413 ? 19.637 -25.741 -5.034 1.00 37.06 413 PRO A O 1
ATOM 3244 N N . ARG A 1 414 ? 21.611 -25.282 -4.060 1.00 39.19 414 ARG A N 1
ATOM 3245 C CA . ARG A 1 414 ? 21.326 -23.913 -3.613 1.00 39.19 414 ARG A CA 1
ATOM 3246 C C . ARG A 1 414 ? 21.337 -22.969 -4.824 1.00 39.19 414 ARG A C 1
ATOM 3248 O O . ARG A 1 414 ? 22.405 -22.523 -5.228 1.00 39.19 414 ARG A O 1
ATOM 3255 N N . PHE A 1 415 ? 20.169 -22.616 -5.358 1.00 34.84 415 PHE A N 1
ATOM 3256 C CA . PHE A 1 415 ? 20.050 -21.670 -6.483 1.00 34.84 415 PHE A CA 1
ATOM 3257 C C . PHE A 1 415 ? 19.903 -20.189 -6.079 1.00 34.84 415 PHE A C 1
ATOM 3259 O O . PHE A 1 415 ? 20.032 -19.308 -6.919 1.00 34.84 415 PHE A O 1
ATOM 3266 N N . HIS A 1 416 ? 19.747 -19.866 -4.791 1.00 40.28 416 HIS A N 1
ATOM 3267 C CA . HIS A 1 416 ? 19.552 -18.476 -4.339 1.00 40.28 416 HIS A CA 1
ATOM 3268 C C . HIS A 1 416 ? 20.813 -17.588 -4.322 1.00 40.28 416 HIS A C 1
ATOM 3270 O O . HIS A 1 416 ? 20.708 -16.397 -4.032 1.00 40.28 416 HIS A O 1
ATOM 3276 N N . HIS A 1 417 ? 22.012 -18.125 -4.577 1.00 38.56 417 HIS A N 1
ATOM 3277 C CA . HIS A 1 417 ? 23.259 -17.380 -4.342 1.00 38.56 417 HIS A CA 1
ATOM 3278 C C . HIS A 1 417 ? 23.850 -16.699 -5.593 1.00 38.56 417 HIS A C 1
ATOM 3280 O O . HIS A 1 417 ? 24.706 -15.828 -5.448 1.00 38.56 417 HIS A O 1
ATOM 3286 N N . ALA A 1 418 ? 23.395 -17.046 -6.803 1.00 33.50 418 ALA A N 1
ATOM 3287 C CA . ALA A 1 418 ? 23.999 -16.552 -8.046 1.00 33.50 418 ALA A CA 1
ATOM 3288 C C . ALA A 1 418 ? 23.577 -15.112 -8.405 1.00 33.50 418 ALA A C 1
ATOM 3290 O O . ALA A 1 418 ? 24.419 -14.311 -8.800 1.00 33.50 418 ALA A O 1
ATOM 3291 N N . CYS A 1 419 ? 22.323 -14.712 -8.158 1.00 40.78 419 CYS A N 1
ATOM 3292 C CA . CYS A 1 419 ? 21.875 -13.341 -8.463 1.00 40.78 419 CYS A CA 1
ATOM 3293 C C . CYS A 1 419 ? 22.476 -12.269 -7.538 1.00 40.78 419 CYS A C 1
ATOM 3295 O O . CYS A 1 419 ? 22.421 -11.081 -7.845 1.00 40.78 419 CYS A O 1
ATOM 3297 N N . ARG A 1 420 ? 23.075 -12.670 -6.408 1.00 39.44 420 ARG A N 1
ATOM 3298 C CA . ARG A 1 420 ? 23.602 -11.741 -5.401 1.00 39.44 420 ARG A CA 1
ATOM 3299 C C . ARG A 1 420 ? 24.966 -11.146 -5.764 1.00 39.44 420 ARG A C 1
ATOM 3301 O O . ARG A 1 420 ? 25.318 -10.120 -5.196 1.00 39.44 420 ARG A O 1
ATOM 3308 N N . HIS A 1 421 ? 25.732 -11.766 -6.665 1.00 33.41 421 HIS A N 1
ATOM 3309 C CA . HIS A 1 421 ? 27.124 -11.370 -6.922 1.00 33.41 421 HIS A CA 1
ATOM 3310 C C . HIS A 1 421 ? 27.373 -10.672 -8.270 1.00 33.41 421 HIS A C 1
ATOM 3312 O O . HIS A 1 421 ? 28.360 -9.954 -8.377 1.00 33.41 421 HIS A O 1
ATOM 3318 N N . GLU A 1 422 ? 26.488 -10.797 -9.266 1.00 35.62 422 GLU A N 1
ATOM 3319 C CA . GLU A 1 422 ? 26.789 -10.339 -10.643 1.00 35.62 422 GLU A CA 1
ATOM 3320 C C . GLU A 1 4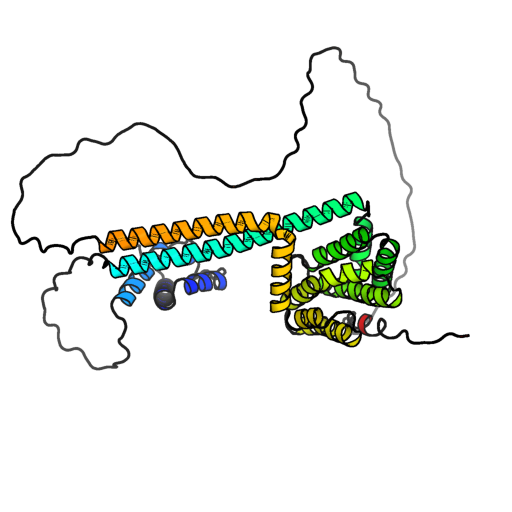22 ? 25.862 -9.247 -11.208 1.00 35.62 422 GLU A C 1
ATOM 3322 O O . GLU A 1 422 ? 26.043 -8.797 -12.341 1.00 35.62 422 GLU A O 1
ATOM 3327 N N . ILE A 1 423 ? 24.907 -8.755 -10.413 1.00 41.19 423 ILE A N 1
ATOM 3328 C CA . ILE A 1 423 ? 24.305 -7.421 -10.632 1.00 41.19 423 ILE A CA 1
ATOM 3329 C C . ILE A 1 423 ? 25.214 -6.319 -10.038 1.00 41.19 423 ILE A C 1
ATOM 3331 O O . ILE A 1 423 ? 25.050 -5.140 -10.328 1.00 41.19 423 ILE A O 1
ATOM 3335 N N . PHE A 1 424 ? 26.214 -6.702 -9.234 1.00 44.88 424 PHE A N 1
ATOM 3336 C CA . PHE A 1 424 ? 26.986 -5.801 -8.375 1.00 44.88 424 PHE A CA 1
ATOM 3337 C C . PHE A 1 424 ? 28.384 -5.413 -8.880 1.00 44.88 424 PHE A C 1
ATOM 3339 O O . PHE A 1 424 ? 29.033 -4.621 -8.209 1.00 44.88 424 PHE A O 1
ATOM 3346 N N . ASN A 1 425 ? 28.837 -5.900 -10.038 1.00 34.62 425 ASN A N 1
ATOM 3347 C CA . ASN A 1 425 ? 30.120 -5.505 -10.630 1.00 34.62 425 ASN A CA 1
ATOM 3348 C C . ASN A 1 425 ? 29.974 -5.354 -12.151 1.00 34.62 425 ASN A C 1
ATOM 3350 O O . ASN A 1 425 ? 30.103 -6.329 -12.881 1.00 34.62 425 ASN A O 1
ATOM 3354 N N . ASP A 1 426 ? 29.726 -4.134 -12.618 1.00 33.41 426 ASP A N 1
ATOM 3355 C CA . ASP A 1 426 ? 30.121 -3.707 -13.965 1.00 33.41 426 ASP A CA 1
ATOM 3356 C C . ASP A 1 426 ? 30.732 -2.305 -13.828 1.00 33.41 426 ASP A C 1
ATOM 3358 O O . ASP A 1 426 ? 30.119 -1.273 -14.098 1.00 33.41 426 ASP A O 1
ATOM 3362 N N . ASP A 1 427 ? 31.928 -2.299 -13.241 1.00 42.53 427 ASP A N 1
ATOM 3363 C CA . ASP A 1 427 ? 32.904 -1.221 -13.332 1.00 42.53 427 ASP A CA 1
ATOM 3364 C C . ASP A 1 427 ? 34.037 -1.792 -14.193 1.00 42.53 427 ASP A C 1
ATOM 3366 O O . ASP A 1 427 ? 34.654 -2.795 -13.818 1.00 42.53 427 ASP A O 1
ATOM 3370 N N . GLY A 1 428 ? 34.237 -1.250 -15.398 1.00 34.19 428 GLY A N 1
ATOM 3371 C CA . GLY A 1 428 ? 35.249 -1.791 -16.306 1.00 34.19 428 GLY A CA 1
ATOM 3372 C C . GLY A 1 428 ? 35.207 -1.316 -17.756 1.00 34.19 428 GLY A C 1
ATOM 3373 O O . GLY A 1 428 ? 34.944 -2.107 -18.649 1.00 34.19 428 GLY A O 1
ATOM 3374 N N . GLY A 1 429 ? 35.563 -0.050 -17.984 1.00 34.00 429 GLY A N 1
ATOM 3375 C CA . GLY A 1 429 ? 36.598 0.319 -18.963 1.00 34.00 429 GLY A CA 1
ATOM 3376 C C . GLY A 1 429 ? 36.410 0.033 -20.464 1.00 34.00 429 GLY A C 1
ATOM 3377 O O . GLY A 1 429 ? 36.605 -1.075 -20.950 1.00 34.00 429 GLY A O 1
ATOM 3378 N N . GLY A 1 430 ? 36.277 1.124 -21.220 1.00 29.30 430 GLY A N 1
ATOM 3379 C CA . GLY A 1 430 ? 36.675 1.262 -22.627 1.00 29.30 430 GLY A CA 1
ATOM 3380 C C . GLY A 1 430 ? 36.152 2.609 -23.132 1.00 29.30 430 GLY A C 1
ATOM 3381 O O . GLY A 1 430 ? 34.956 2.840 -23.069 1.00 29.30 430 GLY A O 1
ATOM 3382 N N . GLY A 1 431 ? 36.930 3.597 -23.558 1.00 34.31 431 GLY A N 1
ATOM 3383 C CA . GLY A 1 431 ? 38.293 3.628 -24.065 1.00 34.31 431 GLY A CA 1
ATOM 3384 C C . GLY A 1 431 ? 38.275 4.605 -25.247 1.00 34.31 431 GLY A C 1
ATOM 3385 O O . GLY A 1 431 ? 37.586 4.329 -26.224 1.00 34.31 431 GLY A O 1
ATOM 3386 N N . MET A 1 432 ? 39.058 5.686 -25.115 1.00 33.94 432 MET A N 1
ATOM 3387 C CA . MET A 1 432 ? 39.187 6.899 -25.955 1.00 33.94 432 MET A CA 1
ATOM 3388 C C . MET A 1 432 ? 38.164 8.015 -25.748 1.00 33.94 432 MET A C 1
ATOM 3390 O O . MET A 1 432 ? 36.963 7.814 -26.021 1.00 33.94 432 MET A O 1
#

Secondary structure (DSSP, 8-state):
---PPPPS-HHHHHHHHHHHHHHHHH-HHHHHHHHHHHTT-GGGGGGGT-TTHHHHHHHHHHHHHHHHH----------PPPP---PPPPP-PPPPPPPHHHHHHHHHHHHHHHHHHHHHHHHHHHHHHHHHHHHHHHHHHHHHH---HHHHHHHHHHHHHH--HHHHHHHHHHHHHH--SHHHHHHHHHHHHHHHHSTT--HHHHHHHHHHHHHHHHHHHHHT-HHHHHHHHHHHHHHHHHHHHTS-HHHHHHHHHHHHHHHHHT-S-HHHHHHHHSHHHHHHHHHHHHHHHTHHHHHHHHHHHHHHHHHHHHHHHHHHHHHHTSPP-----S--------PPPPP----------------------PPPPP-----------------------------------------TTSHHHHSS--------

Mean predicted aligned error: 20.06 Å

Solvent-accessible surface area (backbone atoms only — not comparable to full-atom values): 27266 Å² total; per-residue (Å²): 130,87,77,66,76,73,63,89,49,66,68,58,41,52,52,43,53,52,48,21,48,50,28,46,73,70,34,70,68,51,48,55,50,48,49,70,76,36,71,90,36,78,90,50,42,32,80,78,78,39,80,57,32,69,42,38,52,54,47,23,53,52,37,38,53,51,55,74,74,56,92,79,84,82,88,86,82,88,85,84,88,78,82,91,73,94,68,78,80,75,82,81,72,73,84,74,76,80,50,73,66,57,54,45,52,51,50,51,52,52,49,53,53,53,48,52,50,51,52,52,52,49,52,52,52,44,51,51,52,48,52,51,52,54,50,52,52,48,54,49,39,40,66,74,60,65,60,68,62,64,62,52,51,64,38,46,49,54,18,45,76,64,50,40,74,65,36,37,50,50,42,39,51,50,52,62,76,53,51,78,45,57,60,38,17,39,43,55,33,49,50,53,32,53,60,40,59,34,91,85,47,50,69,59,46,35,54,35,51,48,51,38,51,49,55,40,48,56,48,20,67,75,71,63,38,58,49,50,38,54,27,43,60,76,35,45,58,58,36,50,26,50,54,42,73,75,48,56,73,80,61,29,56,66,56,50,54,50,52,56,50,40,63,76,69,58,79,61,55,72,68,58,49,53,27,62,75,37,33,72,59,27,47,53,51,51,50,52,50,50,50,60,75,42,31,86,70,37,50,62,54,53,53,52,53,51,52,53,49,51,50,53,53,50,52,50,52,52,50,49,50,56,61,70,68,53,76,77,85,71,83,77,76,80,89,83,85,89,82,84,86,85,82,83,87,79,93,83,87,84,89,78,92,79,80,97,71,92,84,87,82,84,92,75,91,76,88,89,80,85,88,83,84,86,86,90,87,87,85,91,84,78,91,83,90,87,89,82,89,81,88,85,90,87,83,88,90,92,85,89,86,88,87,81,86,87,90,82,91,82,81,86,82,82,74,85,65,64,69,73,62,67,81,75,65,90,83,79,88,85,85,135

Foldseek 3Di:
DDQQDQDPDPVLNVVLLVVLLVCLVPHCVVLVVCCVVCVVPPSCVLSVPDPCVVVSVVSNVVNNVVCVVDDDDDDDDDDDDDDDDDDPDDPDDDPDDDDLVNVLVVLVVVLVVVLVVLVVVLVVQLVVLLVVVLVVLLVVLCVVLVDPCVVLVVLLVCLLVAVDPVSLVVNLVVLVVQPPDLSSLLNVLVVLLCQQLDPPRDLSSLLSSVVSLLVNLVVCVVVVVPSNLVSNLLRVLSSLLSSLVVDDDVSNVSSVVSLVVCVVVVSDDPVSSVLNVPSVVVVVVNVVVSCVVPVVRSVVSVVVSVVVSVVSVVVSVVSSVVSVPDDDPDPPDDDDDDDDDDDDDDDDDDDDDDDPDDDDDDPDDDDDDDDDDDDDDDDDDDDDDDDDDDDDDDDDDDDDDDDDDDDDDDDDDDSPPPVVPPVPDDDDDDDD

Radius of gyration: 36.71 Å; Cα contacts (8 Å, |Δi|>4): 237; chains: 1; bounding box: 99×64×112 Å